Protein AF-A0A8C7YTB5-F1 (afdb_monomer)

Mean predicted aligned error: 18.7 Å

Organism: NCBI:txid183150

InterPro domains:
  IPR036249 Thioredoxin-like superfamily [SSF52833] (27-125)
  IPR036249 Thioredoxin-like superfamily [SSF52833] (396-508)
  IPR040090 Thioredoxin domain-containing protein 16 [PTHR22699] (11-582)
  IPR057639 TXNDC16, N-terminal [PF24508] (25-128)
  IPR057642 TXNDC16, second thioredoxin-like domain [PF24509] (129-254)
  IPR057645 TXNDC16, third thioredoxin-like domain [PF24510] (255-347)

Sequence (594 aa):
MWIWTAVFLLGLSAGERTDKEKTSKRMEITAGDFNEKLQSGKILFIYFEHQVSPPVSLFLVEMEKSAEVLQDYGVLVRKVNCRTELVPTYCTDERLQRTAFLFRGGKEFLSFDLDTVFDVNSMVAEVLFAILREEVKYVHTDADLLAMERTARGKKDMVLCYVQSLGTQEHRSIMETAYVYGSKHQFILITGGPVLKQLGANESSLSSRVWFLHCRIPGGFSTPTASERCPVTRMRRALSTLNLHSFLQLMEAPLVLEVDVDPSSVPPPQFPYQLTPQVFLFSRPATEHLDRDAAGALAWRLRGVALLLLVHRQSPAVKTPEEFNVAYRRPEKSSEVKYLTLHSLDEVSEIFLDQDKEEEEEEEEEEEEDESQFGKLNDEVAASVFENTGNLMDLDSITQLTSENFHSEVAQSSLTVVLFYLKWDAVSMAFLSSFIEVAEKLEESKVDDVLMSVVDCGEWTDLCAAQPSALVPFQPITEFPRVVLLRPQESPQYYESMLGSEALHRFIILSRTAAPVRLSTQEEVTSFLQEVPHGSQAGDRPDRVLGLFRSPTDASAFVEAAMSLRGEVLSGLLMDGPAEKWYRPKFYIFNAAL

Nearest PDB structures (foldseek):
  2b5e-assembly1_A  TM=2.448E-01  e=1.136E-18  Saccharomyces cerevisiae
  3idv-assembly1_A  TM=4.820E-01  e=2.543E-09  Homo sapiens
  5kn0-assembly1_A  TM=3.169E-01  e=3.431E-11  Bos taurus
  2j23-assembly2_B  TM=7.453E-01  e=9.428E-03  Malassezia sympodialis
  5zf2-assembly1_A  TM=6.812E-01  e=5.516E-02  Edwardsiella piscicida EIB202

Radius of gyration: 33.51 Å; Cα contacts (8 Å, |Δi|>4): 898; chains: 1; bounding box: 84×80×98 Å

Foldseek 3Di:
DPVVVVVVVVVVVVVVVVVVVVLLVVQEDALVRVQVVLQVQFKEWEAEAEDDDVQNVQQVVQLSVLQVVVVVVRYHHHYYDLVVHPDPPQSPDPVNNQKIFIHGNNDTQDIDGCLQVRHNQSVQLVNLCSVCVVLEAEDADPVVVLVVLVVCAQPAKAKEKEALDHSDQLSNLLSVLSSVCSVRHRYYYYNDHPNCVVVVHDPQDDHIWMKIFQRNDDPPQPDPDDDSGGQIDTQQDDRGNVSSVLLVVLVVDDLEAEDAAAPLPDDQDDPPCLQAKEKEFEDDPVCNVVSVSVSSVLSSLCRSHHHYYYYYCVRPNYPDDPQFGMWMAGSDPVRDIGTDRDPDSVVVSCVGPVCSVVNVVVVVVVVVVVVVPDPDDPDPLVVLLVVQVPDSDPCVLAAEDAPVCQQVVQAVAQKEKEWEAAPSDSNQSSLVNLLSVLSVLCVVLVVVRYHHYYYHCVVRVCLQCPDDDLSNLDHRDDDPGWIWMGGRPDHIDTDDDDSGNLLVNLLVQQLVDDQAAEDEAPVSVVCQQPPDGRSHDPPDDAAEAEAQEADPVVCPVVSVVSVNCRSRYHYYYYYHPRSVVVPPDPDDDDDDDD

Secondary structure (DSSP, 8-state):
--HHHHHHHHHHHHHHHHHHHHHHHHHB--HHHHHHHHHT--EEEEEEES---HHHHHHHHHHHHHHHHHHHTTEEEEEEETTT---TTTTT-GGGGGEEEEEETTEEEEEEETTTS-SHHHHHHHHHHHHTTTTEEE---HHHHHHHHHHHTTT--EEEEE-SSTTSHHHHHHHHHHHHHTTTSEEEEE-SSHHHHHTT--GGG--SEEEEE--S--S-S--SS--SSPPEEE--S---HHHHHHHHHHHTS-S-EEESS-GGGSPPPPTT-TTS-EEEEEE-TTTHHHHHHHHHHHHHHTTTT-EEEEEETTSTT----TT--EEEE-SSTT-PPEEE--S-SHHHHHHHHGGGGHHHHHHHHHHHHHTTSS---S-HHHHHHHHHTTS----TTSEEP-TTTHHHHHHH-SEEEEEEE-TT-HHHHHHHHHHHHHHHHHHHTT-TTEEEEEEETTT-HHHHTPPP-SS--S----SSSEEEEE-TTS--EE--S-SSHHHHHHHHHHHTS-SSEEE-SHHHHHHHHH---TT--TT----EEEEEESSTTTTHHHHHHHHHTTTTSEEEEEEHHHHHHHTS----------

pLDDT: mean 78.91, std 17.75, range [26.52, 97.31]

Solvent-accessible surface area (backbone atoms only — not comparable to full-atom values): 33344 Å² total; per-residue (Å²): 133,74,70,63,60,56,54,54,59,52,49,57,59,47,51,59,49,55,50,51,58,51,52,55,62,66,28,53,46,50,52,67,53,47,56,53,48,32,69,67,49,48,35,32,39,40,35,50,45,74,73,85,46,75,68,53,52,51,34,53,52,26,50,55,61,32,30,64,62,37,40,79,76,57,30,47,48,36,32,32,51,36,81,86,31,81,43,85,73,60,55,75,42,77,85,44,63,55,38,35,37,34,30,46,65,58,35,85,68,50,76,40,47,42,89,63,42,50,39,44,36,12,38,51,15,51,55,42,46,65,72,35,53,86,34,42,41,80,54,68,44,47,70,58,52,50,53,49,47,62,71,26,46,64,71,34,31,33,38,44,35,41,28,74,51,88,32,35,68,51,34,21,23,49,34,61,47,41,72,76,42,23,90,71,30,43,33,33,41,30,65,56,62,64,42,42,54,74,72,77,46,65,87,91,78,59,73,54,44,43,34,41,31,54,21,37,63,70,94,76,68,90,68,84,70,92,67,88,65,54,57,73,38,66,60,83,71,74,68,38,48,70,48,50,53,50,40,55,55,43,71,68,49,73,65,64,42,81,41,56,50,29,73,82,74,53,76,78,55,57,89,89,41,52,80,43,28,42,37,38,38,56,33,46,88,94,43,41,71,61,42,50,53,52,47,52,56,49,22,63,73,34,45,67,60,43,47,35,31,43,28,42,55,86,29,90,58,33,79,76,61,86,76,44,47,35,34,36,30,57,64,54,99,78,65,59,66,47,77,38,68,71,95,52,76,63,62,60,45,54,79,72,62,60,56,70,62,59,54,60,57,49,51,63,57,52,55,63,59,60,61,75,73,64,76,76,66,92,42,72,56,62,42,44,32,60,66,51,72,78,50,86,76,79,54,86,65,43,48,82,44,43,80,84,50,40,54,64,52,42,65,74,33,70,30,27,39,34,37,37,28,34,93,86,37,62,66,20,54,32,38,46,56,32,51,45,56,33,32,47,52,35,57,77,59,66,47,84,62,55,44,44,31,37,30,51,39,74,81,33,42,68,60,34,61,31,71,66,42,100,77,38,73,48,72,56,64,86,64,72,53,36,44,39,39,38,35,67,98,52,77,60,41,75,68,84,73,68,89,41,35,69,59,49,44,50,26,53,58,44,45,73,49,61,46,43,34,83,40,81,48,73,66,51,49,54,44,68,75,66,63,72,68,86,80,61,62,97,84,68,75,74,54,73,47,76,46,72,30,77,45,74,80,76,36,48,68,54,43,53,50,23,50,74,38,50,26,70,43,51,28,35,35,29,51,39,74,56,29,60,61,66,70,52,87,74,91,71,94,75,92,76,84,134

Structure (mmCIF, N/CA/C/O backbone):
data_AF-A0A8C7YTB5-F1
#
_entry.id   AF-A0A8C7YTB5-F1
#
loop_
_atom_site.group_PDB
_atom_site.id
_atom_site.type_symbol
_atom_site.label_atom_id
_atom_site.label_alt_id
_atom_site.label_comp_id
_atom_site.label_asym_id
_atom_site.label_entity_id
_atom_site.label_seq_id
_atom_site.pdbx_PDB_ins_code
_atom_site.Cartn_x
_atom_site.Cartn_y
_atom_site.Cartn_z
_atom_site.occupancy
_atom_site.B_iso_or_equiv
_atom_site.auth_seq_id
_atom_site.auth_comp_id
_atom_site.auth_asym_id
_atom_site.auth_atom_id
_atom_site.pdbx_PDB_model_num
ATOM 1 N N . MET A 1 1 ? -51.427 -1.539 -20.862 1.00 42.28 1 MET A N 1
ATOM 2 C CA . MET A 1 1 ? -49.972 -1.409 -21.100 1.00 42.28 1 MET A CA 1
ATOM 3 C C . MET A 1 1 ? -49.149 -1.083 -19.845 1.00 42.28 1 MET A C 1
ATOM 5 O O . MET A 1 1 ? -47.940 -1.054 -19.956 1.00 42.28 1 MET A O 1
ATOM 9 N N . TRP A 1 2 ? -49.758 -0.900 -18.662 1.00 38.56 2 TRP A N 1
ATOM 10 C CA . TRP A 1 2 ? -49.043 -0.556 -17.414 1.00 38.56 2 TRP A CA 1
ATOM 11 C C . TRP A 1 2 ? -48.895 -1.717 -16.409 1.00 38.56 2 TRP A C 1
ATOM 13 O O . TRP A 1 2 ? -48.194 -1.593 -15.417 1.00 38.56 2 TRP A O 1
ATOM 23 N N . ILE A 1 3 ? -49.532 -2.864 -16.667 1.00 39.78 3 ILE A N 1
ATOM 24 C CA . ILE A 1 3 ? -49.467 -4.045 -15.782 1.00 39.78 3 ILE A CA 1
ATOM 25 C C . ILE A 1 3 ? -48.269 -4.949 -16.135 1.00 39.78 3 ILE A C 1
ATOM 27 O O . ILE A 1 3 ? -47.774 -5.687 -15.294 1.00 39.78 3 ILE A O 1
ATOM 31 N N . TRP A 1 4 ? -47.752 -4.857 -17.363 1.00 34.69 4 TRP A N 1
ATOM 32 C CA . TRP A 1 4 ? -46.659 -5.711 -17.842 1.00 34.69 4 TRP A CA 1
ATOM 33 C C . TRP A 1 4 ? -45.265 -5.202 -17.448 1.00 34.69 4 TRP A C 1
ATOM 35 O O . TRP A 1 4 ? -44.347 -6.000 -17.296 1.00 34.69 4 TRP A O 1
ATOM 45 N N . THR A 1 5 ? -45.112 -3.900 -17.201 1.00 43.47 5 THR A N 1
ATOM 46 C CA . THR A 1 5 ? -43.859 -3.296 -16.722 1.00 43.47 5 THR A CA 1
ATOM 47 C C . THR A 1 5 ? -43.591 -3.592 -15.243 1.00 43.47 5 THR A C 1
ATOM 49 O O . THR A 1 5 ? -42.445 -3.816 -14.868 1.00 43.47 5 THR A O 1
ATOM 52 N N . ALA A 1 6 ? -44.634 -3.703 -14.412 1.00 42.09 6 ALA A N 1
ATOM 53 C CA . ALA A 1 6 ? -44.488 -4.074 -13.001 1.00 42.09 6 ALA A CA 1
ATOM 54 C C . ALA A 1 6 ? -44.039 -5.538 -12.808 1.00 42.09 6 ALA A C 1
ATOM 56 O O . ALA A 1 6 ? -43.254 -5.832 -11.912 1.00 42.09 6 ALA A O 1
ATOM 57 N N . VAL A 1 7 ? -44.482 -6.454 -13.678 1.00 45.31 7 VAL A N 1
ATOM 58 C CA . VAL A 1 7 ? -44.095 -7.877 -13.619 1.00 45.31 7 VAL A CA 1
ATOM 59 C C . VAL A 1 7 ? -42.639 -8.088 -14.052 1.00 45.31 7 VAL A C 1
ATOM 61 O O . VAL A 1 7 ? -41.959 -8.948 -13.501 1.00 45.31 7 VAL A O 1
ATOM 64 N N . PHE A 1 8 ? -42.126 -7.271 -14.977 1.00 38.97 8 PHE A N 1
ATOM 65 C CA . PHE A 1 8 ? -40.731 -7.361 -15.426 1.00 38.97 8 PHE A CA 1
ATOM 66 C C . PHE A 1 8 ? -39.735 -6.808 -14.388 1.00 38.97 8 PHE A C 1
ATOM 68 O O . PHE A 1 8 ? -38.672 -7.390 -14.191 1.00 38.97 8 PHE A O 1
ATOM 75 N N . LEU A 1 9 ? -40.109 -5.755 -13.649 1.00 37.00 9 LEU A N 1
ATOM 76 C CA . LEU A 1 9 ? -39.300 -5.212 -12.543 1.00 37.00 9 LEU A CA 1
ATOM 77 C C . LEU A 1 9 ? -39.319 -6.114 -11.289 1.00 37.00 9 LEU A C 1
ATOM 79 O O . LEU A 1 9 ? -38.323 -6.213 -10.572 1.00 37.00 9 LEU A O 1
ATOM 83 N N . LEU A 1 10 ? -40.414 -6.848 -11.054 1.00 36.97 10 LEU A N 1
ATOM 84 C CA . LEU A 1 10 ? -40.474 -7.890 -10.017 1.00 36.97 10 LEU A CA 1
ATOM 85 C C . LEU A 1 10 ? -39.700 -9.165 -10.408 1.00 36.97 10 LEU A C 1
ATOM 87 O O . LEU A 1 10 ? -39.213 -9.873 -9.532 1.00 36.97 10 LEU A O 1
ATOM 91 N N . GLY A 1 11 ? -39.551 -9.451 -11.705 1.00 33.88 11 GLY A N 1
ATOM 92 C CA . GLY A 1 11 ? -38.790 -10.603 -12.205 1.00 33.88 11 GLY A CA 1
ATOM 93 C C . GLY A 1 11 ? -37.269 -10.445 -12.097 1.00 33.88 11 GLY A C 1
ATOM 94 O O . GLY A 1 11 ? -36.583 -11.414 -11.782 1.00 33.88 11 GLY A O 1
ATOM 95 N N . LEU A 1 12 ? -36.745 -9.229 -12.294 1.00 37.03 12 LEU A N 1
ATOM 96 C CA . LEU A 1 12 ? -35.309 -8.933 -12.156 1.00 37.03 12 LEU A CA 1
ATOM 97 C C . LEU A 1 12 ? -34.859 -8.913 -10.684 1.00 37.03 12 LEU A C 1
ATOM 99 O O . LEU A 1 12 ? -33.831 -9.495 -10.354 1.00 37.03 12 LEU A O 1
ATOM 103 N N . SER A 1 13 ? -35.683 -8.365 -9.784 1.00 38.72 13 SER A N 1
ATOM 104 C CA . SER A 1 13 ? -35.418 -8.390 -8.335 1.00 38.72 13 SER A CA 1
ATOM 105 C C . SER A 1 13 ? -35.595 -9.777 -7.702 1.00 38.72 13 SER A C 1
ATOM 107 O O . SER A 1 13 ? -34.965 -10.075 -6.689 1.00 38.72 13 SER A O 1
ATOM 109 N N . ALA A 1 14 ? -36.422 -10.653 -8.287 1.00 33.50 14 ALA A N 1
ATOM 110 C CA . ALA A 1 14 ? -36.540 -12.042 -7.846 1.00 33.50 14 ALA A CA 1
ATOM 111 C C . ALA A 1 14 ? -35.323 -12.894 -8.251 1.00 33.50 14 ALA A C 1
ATOM 113 O O . ALA A 1 14 ? -34.910 -13.736 -7.458 1.00 33.50 14 ALA A O 1
ATOM 114 N N . GLY A 1 15 ? -34.729 -12.648 -9.429 1.00 32.69 15 GLY A N 1
ATOM 115 C CA . GLY A 1 15 ? -33.541 -13.360 -9.923 1.00 32.69 15 GLY A CA 1
ATOM 116 C C . GLY A 1 15 ? -32.299 -13.149 -9.049 1.00 32.69 15 GLY A C 1
ATOM 117 O O . GLY A 1 15 ? -31.707 -14.125 -8.590 1.00 32.69 15 GLY A O 1
ATOM 118 N N . GLU A 1 16 ? -31.975 -11.894 -8.716 1.00 37.03 16 GLU A N 1
ATOM 119 C CA . GLU A 1 16 ? -30.880 -11.563 -7.783 1.00 37.03 16 GLU A CA 1
ATOM 120 C C . GLU A 1 16 ? -31.109 -12.125 -6.376 1.00 37.03 16 GLU A C 1
ATOM 122 O O . GLU A 1 16 ? -30.170 -12.553 -5.706 1.00 37.03 16 GLU A O 1
ATOM 127 N N . ARG A 1 17 ? -32.365 -12.147 -5.911 1.00 37.31 17 ARG A N 1
ATOM 128 C CA . ARG A 1 17 ? -32.711 -12.673 -4.584 1.00 37.31 17 ARG A CA 1
ATOM 129 C C . ARG A 1 17 ? -32.554 -14.190 -4.523 1.00 37.31 17 ARG A C 1
ATOM 131 O O . ARG A 1 17 ? -32.073 -14.696 -3.516 1.00 37.31 17 ARG A O 1
ATOM 138 N N . THR A 1 18 ? -32.908 -14.903 -5.596 1.00 39.19 18 THR A N 1
ATOM 139 C CA . THR A 1 18 ? -32.745 -16.362 -5.674 1.00 39.19 18 THR A CA 1
ATOM 140 C C . THR A 1 18 ? -31.293 -16.811 -5.799 1.00 39.19 18 THR A C 1
ATOM 142 O O . THR A 1 18 ? -30.970 -17.871 -5.268 1.00 39.19 18 THR A O 1
ATOM 145 N N . ASP A 1 19 ? -30.419 -16.034 -6.447 1.00 47.72 19 ASP A N 1
ATOM 146 C CA . ASP A 1 19 ? -28.987 -16.357 -6.488 1.00 47.72 19 ASP A CA 1
ATOM 147 C C . ASP A 1 19 ? -28.305 -16.054 -5.148 1.00 47.72 19 ASP A C 1
ATOM 149 O O . ASP A 1 19 ? -27.650 -16.952 -4.622 1.00 47.72 19 ASP A O 1
ATOM 153 N N . LYS A 1 20 ? -28.584 -14.900 -4.513 1.00 47.62 20 LYS A N 1
ATOM 154 C CA . LYS A 1 20 ? -28.110 -14.576 -3.147 1.00 47.62 20 LYS A CA 1
ATOM 155 C C . LYS A 1 20 ? -28.538 -15.612 -2.101 1.00 47.62 20 LYS A C 1
ATOM 157 O O . LYS A 1 20 ? -27.759 -16.017 -1.245 1.00 47.62 20 LYS A O 1
ATOM 162 N N . GLU A 1 21 ? -29.777 -16.098 -2.170 1.00 46.34 21 GLU A N 1
ATOM 163 C CA . GLU A 1 21 ? -30.280 -17.121 -1.241 1.00 46.34 21 GLU A CA 1
ATOM 164 C C . GLU A 1 21 ? -29.613 -18.495 -1.472 1.00 46.34 21 GLU A C 1
ATOM 166 O O . GLU A 1 21 ? -29.504 -19.317 -0.559 1.00 46.34 21 GLU A O 1
ATOM 171 N N . LYS A 1 22 ? -29.112 -18.748 -2.686 1.00 50.03 22 LYS A N 1
ATOM 172 C CA . LYS A 1 22 ? -28.451 -19.996 -3.081 1.00 50.03 22 LYS A CA 1
ATOM 173 C C . LYS A 1 22 ? -26.948 -19.982 -2.784 1.00 50.03 22 LYS A C 1
ATOM 175 O O . LYS A 1 22 ? -26.418 -21.027 -2.400 1.00 50.03 22 LYS A O 1
ATOM 180 N N . THR A 1 23 ? -26.273 -18.837 -2.907 1.00 53.50 23 THR A N 1
ATOM 181 C CA . THR A 1 23 ? -24.880 -18.630 -2.470 1.00 53.50 23 THR A CA 1
ATOM 182 C C . THR A 1 23 ? -24.765 -18.573 -0.949 1.00 53.50 23 THR A C 1
ATOM 184 O O . THR A 1 23 ? -23.944 -19.305 -0.391 1.00 53.50 23 THR A O 1
ATOM 187 N N . SER A 1 24 ? -25.674 -17.879 -0.257 1.00 57.84 24 SER A N 1
ATOM 188 C CA . SER A 1 24 ? -25.711 -17.846 1.212 1.00 57.84 24 SER A CA 1
ATOM 189 C C . SER A 1 24 ? -25.873 -19.254 1.809 1.00 57.84 24 SER A C 1
ATOM 191 O O . SER A 1 24 ? -25.128 -19.667 2.702 1.00 57.84 24 SER A O 1
ATOM 193 N N . LYS A 1 25 ? -26.745 -20.077 1.208 1.00 59.75 25 LYS A N 1
ATOM 194 C CA . LYS A 1 25 ? -26.944 -21.489 1.583 1.00 59.75 25 LYS A CA 1
ATOM 195 C C . LYS A 1 25 ? -25.756 -22.401 1.240 1.00 59.75 25 LYS A C 1
ATOM 197 O O . LYS A 1 25 ? -25.651 -23.503 1.771 1.00 59.75 25 LYS A O 1
ATOM 202 N N . ARG A 1 26 ? -24.858 -21.970 0.348 1.00 66.50 26 ARG A N 1
ATOM 203 C CA . ARG A 1 26 ? -23.609 -22.675 -0.002 1.00 66.50 26 ARG A CA 1
ATOM 204 C C . ARG A 1 26 ? -22.471 -22.350 0.975 1.00 66.50 26 ARG A C 1
ATOM 206 O O . ARG A 1 26 ? -21.526 -23.145 1.090 1.00 66.50 26 ARG A O 1
ATOM 213 N N . MET A 1 27 ? -22.559 -21.200 1.647 1.00 82.31 27 MET A N 1
ATOM 214 C CA . MET A 1 27 ? -21.593 -20.732 2.640 1.00 82.31 27 MET A CA 1
ATOM 215 C C . MET A 1 27 ? -21.836 -21.349 4.023 1.00 82.31 27 MET A C 1
ATOM 217 O O . MET A 1 27 ? -20.876 -21.604 4.745 1.00 82.31 27 MET A O 1
ATOM 221 N N . GLU A 1 28 ? -23.082 -21.649 4.378 1.00 87.31 28 GLU A N 1
ATOM 222 C CA . GLU A 1 28 ? -23.420 -22.283 5.657 1.00 87.31 28 GLU A CA 1
ATOM 223 C C . GLU A 1 28 ? -22.996 -23.764 5.703 1.00 87.31 28 GLU A C 1
ATOM 225 O O . GLU A 1 28 ? -23.160 -24.509 4.732 1.00 87.31 28 GLU A O 1
ATOM 230 N N . ILE A 1 29 ? -22.404 -24.194 6.820 1.00 87.44 29 ILE A N 1
ATOM 231 C CA . ILE A 1 29 ? -21.997 -25.587 7.061 1.00 87.44 29 ILE A CA 1
ATOM 232 C C . ILE A 1 29 ? -22.467 -26.053 8.436 1.00 87.44 29 ILE A C 1
ATOM 234 O O . ILE A 1 29 ? -22.494 -25.274 9.388 1.00 87.44 29 ILE A O 1
ATOM 238 N N . THR A 1 30 ? -22.799 -27.339 8.541 1.00 86.06 30 THR A N 1
ATOM 239 C CA . THR A 1 30 ? -23.142 -27.963 9.827 1.00 86.06 30 THR A CA 1
ATOM 240 C C . THR A 1 30 ? -21.887 -28.257 10.656 1.00 86.06 30 THR A C 1
ATOM 242 O O . THR A 1 30 ? -20.771 -28.284 10.127 1.00 86.06 30 THR A O 1
ATOM 245 N N . ALA A 1 31 ? -22.038 -28.555 11.949 1.00 81.69 31 ALA A N 1
ATOM 246 C CA . ALA A 1 31 ? -20.926 -29.006 12.790 1.00 81.69 31 ALA A CA 1
ATOM 247 C C . ALA A 1 31 ? -20.313 -30.332 12.289 1.00 81.69 31 ALA A C 1
ATOM 249 O O . ALA A 1 31 ? -19.110 -30.567 12.434 1.00 81.69 31 ALA A O 1
ATOM 250 N N . GLY A 1 32 ? -21.125 -31.198 11.670 1.00 77.94 32 GLY A N 1
ATOM 251 C CA . GLY A 1 32 ? -20.655 -32.420 11.010 1.00 77.94 32 GLY A CA 1
ATOM 252 C C . GLY A 1 32 ? -19.773 -32.111 9.799 1.00 77.94 32 GLY A C 1
ATOM 253 O O . GLY A 1 32 ? -18.640 -32.589 9.723 1.00 77.94 32 GLY A O 1
ATOM 254 N N . ASP A 1 33 ? -20.255 -31.235 8.913 1.00 81.56 33 ASP A N 1
ATOM 255 C CA . ASP A 1 33 ? -19.521 -30.794 7.721 1.00 81.56 33 ASP A CA 1
ATOM 256 C C . ASP A 1 33 ? -18.246 -30.025 8.077 1.00 81.56 33 ASP A C 1
ATOM 258 O O . ASP A 1 33 ? -17.246 -30.124 7.368 1.00 81.56 33 ASP A O 1
ATOM 262 N N . PHE A 1 34 ? -18.265 -29.250 9.166 1.00 82.88 34 PHE A N 1
ATOM 263 C CA . PHE A 1 34 ? -17.088 -28.564 9.692 1.00 82.88 34 PHE A CA 1
ATOM 264 C C . PHE A 1 34 ? -15.978 -29.564 10.016 1.00 82.88 34 PHE A C 1
ATOM 266 O O . PHE A 1 34 ? -14.868 -29.416 9.509 1.00 82.88 34 PHE A O 1
ATOM 273 N N . ASN A 1 35 ? -16.286 -30.619 10.777 1.00 80.81 35 ASN A N 1
ATOM 274 C CA . ASN A 1 35 ? -15.309 -31.649 11.135 1.00 80.81 35 ASN A CA 1
ATOM 275 C C . ASN A 1 35 ? -14.796 -32.418 9.908 1.00 80.81 35 ASN A C 1
ATOM 277 O O . ASN A 1 35 ? -13.595 -32.671 9.800 1.00 80.81 35 ASN A O 1
ATOM 281 N N . GLU A 1 36 ? -15.679 -32.756 8.963 1.00 81.38 36 GLU A N 1
ATOM 282 C CA . GLU A 1 36 ? -15.293 -33.414 7.710 1.00 81.38 36 GLU A CA 1
ATOM 283 C C . GLU A 1 36 ? -14.368 -32.520 6.867 1.00 81.38 36 GLU A C 1
ATOM 285 O O . GLU A 1 36 ? -13.302 -32.949 6.414 1.00 81.38 36 GLU A O 1
ATOM 290 N N . LYS A 1 37 ? -14.729 -31.243 6.694 1.00 79.06 37 LYS A N 1
ATOM 291 C CA . LYS A 1 37 ? -13.934 -30.281 5.922 1.00 79.06 37 LYS A CA 1
ATOM 292 C C . LYS A 1 37 ? -12.606 -29.965 6.589 1.00 79.06 37 LYS A C 1
ATOM 294 O O . LYS A 1 37 ? -11.615 -29.847 5.868 1.00 79.06 37 LYS A O 1
ATOM 299 N N . LEU A 1 38 ? -12.549 -29.905 7.920 1.00 80.56 38 LEU A N 1
ATOM 300 C CA . LEU A 1 38 ? -11.294 -29.775 8.663 1.00 80.56 38 LEU A CA 1
ATOM 301 C C . LEU A 1 38 ? -10.314 -30.890 8.260 1.00 80.56 38 LEU A C 1
ATOM 303 O O . LEU A 1 38 ? -9.141 -30.634 7.995 1.00 80.56 38 LEU A O 1
ATOM 307 N N . GLN A 1 39 ? -10.812 -32.126 8.149 1.00 77.69 39 GLN A N 1
ATOM 308 C CA . GLN A 1 39 ? -10.013 -33.301 7.788 1.00 77.69 39 GLN A CA 1
ATOM 309 C C . GLN A 1 39 ? -9.673 -33.385 6.293 1.00 77.69 39 GLN A C 1
ATOM 311 O O . GLN A 1 39 ? -8.764 -34.124 5.918 1.00 77.69 39 GLN A O 1
ATOM 316 N N . SER A 1 40 ? -10.338 -32.603 5.436 1.00 79.25 40 SER A N 1
ATOM 317 C CA . SER A 1 40 ? -10.077 -32.587 3.988 1.00 79.25 40 SER A CA 1
ATOM 318 C C . SER A 1 40 ? -8.718 -31.985 3.602 1.00 79.25 40 SER A C 1
ATOM 320 O O . SER A 1 40 ? -8.304 -32.087 2.449 1.00 79.25 40 SER A O 1
ATOM 322 N N . GLY A 1 41 ? -8.031 -31.326 4.543 1.00 73.94 41 GLY A N 1
ATOM 323 C CA . GLY A 1 41 ? -6.742 -30.669 4.313 1.00 73.94 41 GLY A CA 1
ATOM 324 C C . GLY A 1 41 ? -6.826 -29.344 3.548 1.00 73.94 41 GLY A C 1
ATOM 325 O O . GLY A 1 41 ? -5.807 -28.670 3.401 1.00 73.94 41 GLY A O 1
ATOM 326 N N . LYS A 1 42 ? -8.023 -28.949 3.095 1.00 82.75 42 LYS A N 1
ATOM 327 C CA . LYS A 1 42 ? -8.270 -27.660 2.439 1.00 82.75 42 LYS A CA 1
ATOM 328 C C . LYS A 1 42 ? -8.126 -26.499 3.419 1.00 82.75 42 LYS A C 1
ATOM 330 O O . LYS A 1 42 ? -8.295 -26.670 4.627 1.00 82.75 42 LYS A O 1
ATOM 335 N N . ILE A 1 43 ? -7.834 -25.323 2.873 1.00 89.94 43 ILE A N 1
ATOM 336 C CA . ILE A 1 43 ? -7.812 -24.083 3.643 1.00 89.94 43 ILE A CA 1
ATOM 337 C C . ILE A 1 43 ? -9.253 -23.595 3.780 1.00 89.94 43 ILE A C 1
ATOM 339 O O . ILE A 1 43 ? -9.994 -23.561 2.795 1.00 89.94 43 ILE A O 1
ATOM 343 N N . LEU A 1 44 ? -9.668 -23.274 5.001 1.00 92.25 44 LEU A N 1
ATOM 344 C CA . LEU A 1 44 ? -11.027 -22.830 5.299 1.00 92.25 44 LEU A CA 1
ATOM 345 C C . LEU A 1 44 ? -10.972 -21.480 5.996 1.00 92.25 44 LEU A C 1
ATOM 347 O O . LEU A 1 44 ? -10.300 -21.365 7.015 1.00 92.25 44 LEU A O 1
ATOM 351 N N . PHE A 1 45 ? -11.707 -20.503 5.482 1.00 94.12 45 PHE A N 1
ATOM 352 C CA . PHE A 1 45 ? -11.941 -19.229 6.155 1.00 94.12 45 PHE A CA 1
ATOM 353 C C . PHE A 1 45 ? -13.362 -19.253 6.719 1.00 94.12 45 PHE A C 1
ATOM 355 O O . PHE A 1 45 ? -14.323 -19.364 5.956 1.00 94.12 45 PHE A O 1
ATOM 362 N N . ILE A 1 46 ? -13.499 -19.282 8.044 1.00 93.81 46 ILE A N 1
ATOM 363 C CA . ILE A 1 46 ? -14.754 -19.595 8.732 1.00 93.81 46 ILE A CA 1
ATOM 364 C C . ILE A 1 46 ? -15.120 -18.514 9.737 1.00 93.81 46 ILE A C 1
ATOM 366 O O . ILE A 1 46 ? -14.310 -18.147 10.584 1.00 93.81 46 ILE A O 1
ATOM 370 N N . TYR A 1 47 ? -16.379 -18.088 9.692 1.00 94.19 47 TYR A N 1
ATOM 371 C CA . TYR A 1 47 ? -16.995 -17.264 10.724 1.00 94.19 47 TYR A CA 1
ATOM 372 C C . TYR A 1 47 ? -18.041 -18.064 11.512 1.00 94.19 47 TYR A C 1
ATOM 374 O O . TYR A 1 47 ? -18.834 -18.814 10.933 1.00 94.19 47 TYR A O 1
ATOM 382 N N . PHE A 1 48 ? -18.039 -17.912 12.835 1.00 91.81 48 PHE A N 1
ATOM 383 C CA . PHE A 1 48 ? -18.969 -18.578 13.745 1.00 91.81 48 PHE A CA 1
ATOM 384 C C . PHE A 1 48 ? -20.021 -17.565 14.214 1.00 91.81 48 PHE A C 1
ATOM 386 O O . PHE A 1 48 ? -19.757 -16.697 15.037 1.00 91.81 48 PHE A O 1
ATOM 393 N N . GLU A 1 49 ? -21.214 -17.650 13.633 1.00 88.88 49 GLU A N 1
ATOM 394 C CA . GLU A 1 49 ? -22.293 -16.674 13.771 1.00 88.88 49 GLU A CA 1
ATOM 395 C C . GLU A 1 49 ? -23.149 -16.963 15.018 1.00 88.88 49 GLU A C 1
ATOM 397 O O . GLU A 1 49 ? -23.929 -17.917 15.036 1.00 88.88 49 GLU A O 1
ATOM 402 N N . HIS A 1 50 ? -23.057 -16.124 16.058 1.00 83.88 50 HIS A N 1
ATOM 403 C CA . HIS A 1 50 ? -23.924 -16.203 17.253 1.00 83.88 50 HIS A CA 1
ATOM 404 C C . HIS A 1 50 ? -25.161 -15.318 17.158 1.00 83.88 50 HIS A C 1
ATOM 406 O O . HIS A 1 50 ? -26.300 -15.770 17.316 1.00 83.88 50 HIS A O 1
ATOM 412 N N . GLN A 1 51 ? -24.941 -14.019 16.972 1.00 78.75 51 GLN A N 1
ATOM 413 C CA . GLN A 1 51 ? -25.983 -13.013 16.842 1.00 78.75 51 GLN A CA 1
ATOM 414 C C . GLN A 1 51 ? -25.602 -12.059 15.719 1.00 78.75 51 GLN A C 1
ATOM 416 O O . GLN A 1 51 ? -24.480 -11.567 15.668 1.00 78.75 51 GLN A O 1
ATOM 421 N N . VAL A 1 52 ? -26.556 -11.787 14.835 1.00 77.81 52 VAL A N 1
ATOM 422 C CA . VAL A 1 52 ? -26.346 -10.857 13.729 1.00 77.81 52 VAL A CA 1
ATOM 423 C C . VAL A 1 52 ? -26.606 -9.445 14.236 1.00 77.81 52 VAL A C 1
ATOM 425 O O . VAL A 1 52 ? -27.753 -9.007 14.328 1.00 77.81 52 VAL A O 1
ATOM 428 N N . SER A 1 53 ? -25.536 -8.752 14.611 1.00 82.44 53 SER A N 1
ATOM 429 C CA . SER A 1 53 ? -25.546 -7.300 14.780 1.00 82.44 53 SER A CA 1
ATOM 430 C C . SER A 1 53 ? -25.443 -6.613 13.407 1.00 82.44 53 SER A C 1
ATOM 432 O O . SER A 1 53 ? -25.046 -7.260 12.432 1.00 82.44 53 SER A O 1
ATOM 434 N N . PRO A 1 54 ? -25.782 -5.315 13.285 1.00 82.31 54 PRO A N 1
ATOM 435 C CA . PRO A 1 54 ? -25.641 -4.603 12.014 1.00 82.31 54 PRO A CA 1
ATOM 436 C C . PRO A 1 54 ? -24.221 -4.682 11.406 1.00 82.31 54 PRO A C 1
ATOM 438 O O . PRO A 1 54 ? -24.134 -5.018 10.225 1.00 82.31 54 PRO A O 1
ATOM 441 N N . PRO A 1 55 ? -23.119 -4.516 12.175 1.00 80.19 55 PRO A N 1
ATOM 442 C CA . PRO A 1 55 ? -21.759 -4.691 11.646 1.00 80.19 55 PRO A CA 1
ATOM 443 C C . PRO A 1 55 ? -21.475 -6.112 11.142 1.00 80.19 55 PRO A C 1
ATOM 445 O O . PRO A 1 55 ? -20.923 -6.291 10.061 1.00 80.19 55 PRO A O 1
ATOM 448 N N . VAL A 1 56 ? -21.921 -7.139 11.877 1.00 85.81 56 VAL A N 1
ATOM 449 C CA . VAL A 1 56 ? -21.763 -8.543 11.459 1.00 85.81 56 VAL A CA 1
ATOM 450 C C . VAL A 1 56 ? -22.551 -8.825 10.179 1.00 85.81 56 VAL A C 1
ATOM 452 O O . VAL A 1 56 ? -22.086 -9.568 9.322 1.00 85.81 56 VAL A O 1
ATOM 455 N N . SER A 1 57 ? -23.727 -8.214 10.006 1.00 86.25 57 SER A N 1
ATOM 456 C CA . SER A 1 57 ? -24.503 -8.358 8.772 1.00 86.25 57 SER A CA 1
ATOM 457 C C . SER A 1 57 ? -23.772 -7.797 7.552 1.00 86.25 57 SER A C 1
ATOM 459 O O . SER A 1 57 ? -23.888 -8.388 6.482 1.00 86.25 57 SER A O 1
ATOM 461 N N . LEU A 1 58 ? -23.061 -6.674 7.695 1.00 86.56 58 LEU A N 1
ATOM 462 C CA . LEU A 1 58 ? -22.260 -6.087 6.616 1.00 86.56 58 LEU A CA 1
ATOM 463 C C . LEU A 1 58 ? -21.048 -6.967 6.304 1.00 86.56 58 LEU A C 1
ATOM 465 O O . LEU A 1 58 ? -20.863 -7.363 5.156 1.00 86.56 58 LEU A O 1
ATOM 469 N N . PHE A 1 59 ? -20.314 -7.381 7.340 1.00 90.38 59 PHE A N 1
ATOM 470 C CA . PHE A 1 59 ? -19.204 -8.324 7.209 1.00 90.38 59 PHE A CA 1
ATOM 471 C C . PHE A 1 59 ? -19.619 -9.605 6.471 1.00 90.38 59 PHE A C 1
ATOM 473 O O . PHE A 1 59 ? -18.919 -10.052 5.570 1.00 90.38 59 PHE A O 1
ATOM 480 N N . LEU A 1 60 ? -20.776 -10.192 6.799 1.00 90.69 60 LEU A N 1
ATOM 481 C CA . LEU A 1 60 ? -21.257 -11.412 6.142 1.00 90.69 60 LEU A CA 1
ATOM 482 C C . LEU A 1 60 ? -21.508 -11.227 4.637 1.00 90.69 60 LEU A C 1
ATOM 484 O O . LEU A 1 60 ? -21.316 -12.179 3.882 1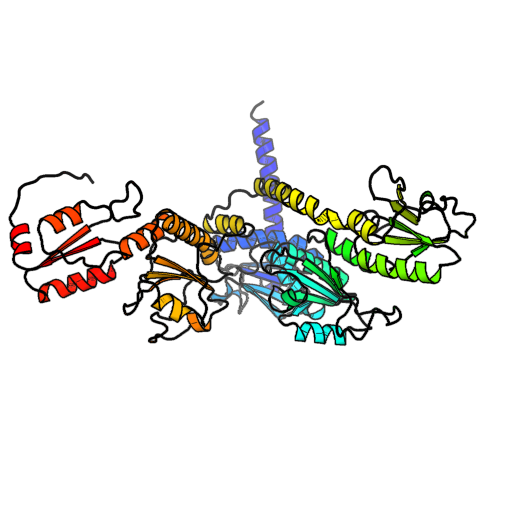.00 90.69 60 LEU A O 1
ATOM 488 N N . VAL A 1 61 ? -21.924 -10.033 4.201 1.00 90.69 61 VAL A N 1
ATOM 489 C CA . VAL A 1 61 ? -22.103 -9.711 2.775 1.00 90.69 61 VAL A CA 1
ATOM 490 C C . VAL A 1 61 ? -20.751 -9.638 2.070 1.00 90.69 61 VAL A C 1
ATOM 492 O O . VAL A 1 61 ? -20.585 -10.238 1.009 1.00 90.69 61 VAL A O 1
ATOM 495 N N . GLU A 1 62 ? -19.773 -8.957 2.664 1.00 92.44 62 GLU A N 1
ATOM 496 C CA . GLU A 1 62 ? -18.420 -8.866 2.104 1.00 92.44 62 GLU A CA 1
ATOM 497 C C . GLU A 1 62 ? -17.704 -10.227 2.116 1.00 92.44 62 GLU A C 1
ATOM 499 O O . GLU A 1 62 ? -17.037 -10.599 1.150 1.00 92.44 62 GLU A O 1
ATOM 504 N N . MET A 1 63 ? -17.945 -11.038 3.148 1.00 93.31 63 MET A N 1
ATOM 505 C CA . MET A 1 63 ? -17.460 -12.414 3.253 1.00 93.31 63 MET A CA 1
ATOM 506 C C . MET A 1 63 ? -18.047 -13.310 2.161 1.00 93.31 63 MET A C 1
ATOM 508 O O . MET A 1 63 ? -17.354 -14.164 1.610 1.00 93.31 63 MET A O 1
ATOM 512 N N . GLU A 1 64 ? -19.318 -13.120 1.816 1.00 91.81 64 GLU A N 1
ATOM 513 C CA . GLU A 1 64 ? -19.937 -13.847 0.711 1.00 91.81 64 GLU A CA 1
ATOM 514 C C . GLU A 1 64 ? -19.325 -13.446 -0.637 1.00 91.81 64 GLU A C 1
ATOM 516 O O . GLU A 1 64 ? -19.014 -14.322 -1.444 1.00 91.81 64 GLU A O 1
ATOM 521 N N . LYS A 1 65 ? -19.078 -12.150 -0.866 1.00 91.25 65 LYS A N 1
ATOM 522 C CA . LYS A 1 65 ? -18.407 -11.667 -2.086 1.00 91.25 65 LYS A CA 1
ATOM 523 C C . LYS A 1 65 ? -16.971 -12.185 -2.198 1.00 91.25 65 LYS A C 1
ATOM 525 O O . LYS A 1 65 ? -16.550 -12.611 -3.273 1.00 91.25 65 LYS A O 1
ATOM 530 N N . SER A 1 66 ? -16.219 -12.198 -1.096 1.00 93.25 66 SER A N 1
ATOM 531 C CA . SER A 1 66 ? -14.835 -12.686 -1.095 1.00 93.25 66 SER A CA 1
ATOM 532 C C . SER A 1 66 ? -14.740 -14.195 -1.330 1.00 93.25 66 SER A C 1
ATOM 534 O O . SER A 1 66 ? -13.701 -14.672 -1.786 1.00 93.25 66 SER A O 1
ATOM 536 N N . ALA A 1 67 ? -15.818 -14.953 -1.097 1.00 92.56 67 ALA A N 1
ATOM 537 C CA . ALA A 1 67 ? -15.852 -16.398 -1.298 1.00 92.56 67 ALA A CA 1
ATOM 538 C C . ALA A 1 67 ? -15.538 -16.829 -2.734 1.00 92.56 67 ALA A C 1
ATOM 540 O O . ALA A 1 67 ? -14.865 -17.845 -2.915 1.00 92.56 67 ALA A O 1
ATOM 541 N N . GLU A 1 68 ? -16.013 -16.086 -3.736 1.00 87.19 68 GLU A N 1
ATOM 542 C CA . GLU A 1 68 ? -15.747 -16.396 -5.145 1.00 87.19 68 GLU A CA 1
ATOM 543 C C . GLU A 1 68 ? -14.272 -16.176 -5.484 1.00 87.19 68 GLU A C 1
ATOM 545 O O . GLU A 1 68 ? -13.631 -17.062 -6.041 1.00 87.19 68 GLU A O 1
ATOM 550 N N . VAL A 1 69 ? -13.713 -15.049 -5.041 1.00 89.25 69 VAL A N 1
ATOM 551 C CA . VAL A 1 69 ? -12.303 -14.694 -5.252 1.00 89.25 69 VAL A CA 1
ATOM 552 C C . VAL A 1 69 ? -11.374 -15.679 -4.539 1.00 89.25 69 VAL A C 1
ATOM 554 O O . VAL A 1 69 ? -10.463 -16.246 -5.136 1.00 89.25 69 VAL A O 1
ATOM 557 N N . LEU A 1 70 ? -11.614 -15.933 -3.252 1.00 91.31 70 LEU A N 1
ATOM 558 C CA . LEU A 1 70 ? -10.786 -16.811 -2.421 1.00 91.31 70 LEU A CA 1
ATOM 559 C C . LEU A 1 70 ? -10.830 -18.278 -2.871 1.00 91.31 70 LEU A C 1
ATOM 561 O O . LEU A 1 70 ? -9.869 -19.027 -2.653 1.00 91.31 70 LEU A O 1
ATOM 565 N N . GLN A 1 71 ? -11.909 -18.690 -3.541 1.00 89.75 71 GLN A N 1
ATOM 566 C CA . GLN A 1 71 ? -12.022 -20.031 -4.099 1.00 89.75 71 GLN A CA 1
ATOM 567 C C . GLN A 1 71 ? -10.964 -20.300 -5.180 1.00 89.75 71 GLN A C 1
ATOM 569 O O . GLN A 1 71 ? -10.440 -21.420 -5.221 1.00 89.75 71 GLN A O 1
ATOM 574 N N . ASP A 1 72 ? -10.609 -19.304 -5.995 1.00 87.00 72 ASP A N 1
ATOM 575 C CA . ASP A 1 72 ? -9.583 -19.437 -7.041 1.00 87.00 72 ASP A CA 1
ATOM 576 C C . ASP A 1 72 ? -8.187 -19.696 -6.454 1.00 87.00 72 ASP A C 1
ATOM 578 O O . ASP A 1 72 ? -7.361 -20.379 -7.061 1.00 87.00 72 ASP A O 1
ATOM 582 N N . TYR A 1 73 ? -7.965 -19.269 -5.209 1.00 87.94 73 TYR A N 1
ATOM 583 C CA . TYR A 1 73 ? -6.742 -19.519 -4.443 1.00 87.94 73 TYR A CA 1
ATOM 584 C C . TYR A 1 73 ? -6.807 -20.791 -3.581 1.00 87.94 73 TYR A C 1
ATOM 586 O O . TYR A 1 73 ? -5.892 -21.086 -2.809 1.00 87.94 73 TYR A O 1
ATOM 594 N N . GLY A 1 74 ? -7.879 -21.580 -3.711 1.00 87.81 74 GLY A N 1
ATOM 595 C CA . GLY A 1 74 ? -8.067 -22.834 -2.981 1.00 87.81 74 GLY A CA 1
ATOM 596 C C . GLY A 1 74 ? -8.559 -22.666 -1.541 1.00 87.81 74 GLY A C 1
ATOM 597 O O . GLY A 1 74 ? -8.479 -23.622 -0.759 1.00 87.81 74 GLY A O 1
ATOM 598 N N . VAL A 1 75 ? -9.085 -21.490 -1.187 1.00 91.38 75 VAL A N 1
ATOM 599 C CA . VAL A 1 75 ? -9.651 -21.200 0.134 1.00 91.38 75 VAL A CA 1
ATOM 600 C C . VAL A 1 75 ? -11.169 -21.331 0.090 1.00 91.38 75 VAL A C 1
ATOM 602 O O . VAL A 1 75 ? -11.857 -20.757 -0.748 1.00 91.38 75 VAL A O 1
ATOM 605 N N . LEU A 1 76 ? -11.722 -22.112 1.013 1.00 91.31 76 LEU A N 1
ATOM 606 C CA . LEU A 1 76 ? -13.162 -22.279 1.149 1.00 91.31 76 LEU A CA 1
ATOM 607 C C . LEU A 1 76 ? -13.702 -21.352 2.236 1.00 91.31 76 LEU A C 1
ATOM 609 O O . LEU A 1 76 ? -13.522 -21.618 3.422 1.00 91.31 76 LEU A O 1
ATOM 613 N N . VAL A 1 77 ? -14.427 -20.316 1.825 1.00 93.38 77 VAL A N 1
ATOM 614 C CA . VAL A 1 77 ? -15.101 -19.387 2.743 1.00 93.38 77 VAL A CA 1
ATOM 615 C C . VAL A 1 77 ? -16.424 -19.980 3.219 1.00 93.38 77 VAL A C 1
ATOM 617 O O . VAL A 1 77 ? -17.239 -20.392 2.389 1.00 93.38 77 VAL A O 1
ATOM 620 N N . ARG A 1 78 ? -16.632 -20.118 4.531 1.00 92.44 78 ARG A N 1
ATOM 621 C CA . ARG A 1 78 ? -17.824 -20.745 5.128 1.00 92.44 78 ARG A CA 1
ATOM 622 C C . ARG A 1 78 ? -18.277 -20.025 6.397 1.00 92.44 78 ARG A C 1
ATOM 624 O O . ARG A 1 78 ? -17.513 -19.306 7.020 1.00 92.44 78 ARG A O 1
ATOM 631 N N . LYS A 1 79 ? -19.517 -20.267 6.812 1.00 92.19 79 LYS A N 1
ATOM 632 C CA . LYS A 1 79 ? -20.042 -19.827 8.104 1.00 92.19 79 LYS A CA 1
ATOM 633 C C . LYS A 1 79 ? -20.732 -20.964 8.849 1.00 92.19 79 LYS A C 1
ATOM 635 O O . LYS A 1 79 ? -21.281 -21.871 8.224 1.00 92.19 79 LYS A O 1
ATOM 640 N N . VAL A 1 80 ? -20.714 -20.901 10.173 1.00 90.88 80 VAL A N 1
ATOM 641 C CA . VAL A 1 80 ? -21.431 -21.824 11.062 1.00 90.88 80 VAL A CA 1
ATOM 642 C C . VAL A 1 80 ? -22.417 -21.017 11.887 1.00 90.88 80 VAL A C 1
ATOM 644 O O . VAL A 1 80 ? -22.013 -20.086 12.573 1.00 90.88 80 VAL A O 1
ATOM 647 N N . ASN A 1 81 ? -23.694 -21.383 11.858 1.00 89.44 81 ASN A N 1
ATOM 648 C CA . ASN A 1 81 ? -24.703 -20.750 12.698 1.00 89.44 81 ASN A CA 1
ATOM 649 C C . ASN A 1 81 ? -24.711 -21.390 14.092 1.00 89.44 81 ASN A C 1
ATOM 651 O O . ASN A 1 81 ? -25.260 -22.474 14.293 1.00 89.44 81 ASN A O 1
ATOM 655 N N . CYS A 1 82 ? -24.122 -20.706 15.070 1.00 89.12 82 CYS A N 1
ATOM 656 C CA . CYS A 1 82 ? -23.975 -21.193 16.440 1.00 89.12 82 CYS A CA 1
ATOM 657 C C . CYS A 1 82 ? -25.295 -21.258 17.227 1.00 89.12 82 CYS A C 1
ATOM 659 O O . CYS A 1 82 ? -25.323 -21.775 18.345 1.00 89.12 82 CYS A O 1
ATOM 661 N N . ARG A 1 83 ? -26.409 -20.755 16.672 1.00 85.62 83 ARG A N 1
ATOM 662 C CA . ARG A 1 83 ? -27.748 -20.959 17.256 1.00 85.62 83 ARG A CA 1
ATOM 663 C C . ARG A 1 83 ? -28.301 -22.346 16.949 1.00 85.62 83 ARG A C 1
ATOM 665 O O . ARG A 1 83 ? -29.086 -22.871 17.736 1.00 85.62 83 ARG A O 1
ATOM 672 N N . THR A 1 84 ? -27.942 -22.903 15.795 1.00 85.06 84 THR A N 1
ATOM 673 C CA . THR A 1 84 ? -28.444 -24.198 15.312 1.00 85.06 84 THR A CA 1
ATOM 674 C C . THR A 1 84 ? -27.417 -25.311 15.462 1.00 85.06 84 THR A C 1
ATOM 676 O O . THR A 1 84 ? -27.789 -26.457 15.695 1.00 85.06 84 THR A O 1
ATOM 679 N N . GLU A 1 85 ? -26.135 -24.975 15.360 1.00 85.62 85 GLU A N 1
ATOM 680 C CA . GLU A 1 85 ? -25.009 -25.901 15.401 1.00 85.62 85 GLU A CA 1
ATOM 681 C C . GLU A 1 85 ? -24.150 -25.632 16.638 1.00 85.62 85 GLU A C 1
ATOM 683 O O . GLU A 1 85 ? -23.909 -24.485 17.004 1.00 85.62 85 GLU A O 1
ATOM 688 N N . LEU A 1 86 ? -23.645 -26.689 17.278 1.00 82.62 86 LEU A N 1
ATOM 689 C CA . LEU A 1 86 ? -22.746 -26.553 18.423 1.00 82.62 86 LEU A CA 1
ATOM 690 C C . LEU A 1 86 ? -21.350 -27.044 18.046 1.00 82.62 86 LEU A C 1
ATOM 692 O O . LEU A 1 86 ? -21.081 -28.245 18.055 1.00 82.62 86 LEU A O 1
ATOM 696 N N . VAL A 1 87 ? -20.454 -26.105 17.746 1.00 84.19 87 VAL A N 1
ATOM 697 C CA . VAL A 1 87 ? -19.023 -26.384 17.588 1.00 84.19 87 VAL A CA 1
ATOM 698 C C . VAL A 1 87 ? -18.312 -25.974 18.883 1.00 84.19 87 VAL A C 1
ATOM 700 O O . VAL A 1 87 ? -18.261 -24.778 19.186 1.00 84.19 87 VAL A O 1
ATOM 703 N N . PRO A 1 88 ? -17.798 -26.932 19.685 1.00 77.38 88 PRO A N 1
ATOM 704 C CA . PRO A 1 88 ? -17.094 -26.627 20.929 1.00 77.38 88 PRO A CA 1
ATOM 705 C C . PRO A 1 88 ? -15.943 -25.639 20.704 1.00 77.38 88 PRO A C 1
ATOM 707 O O . PRO A 1 88 ? -15.322 -25.656 19.642 1.00 77.38 88 PRO A O 1
ATOM 710 N N . THR A 1 89 ? -15.659 -24.801 21.705 1.00 82.56 89 THR A N 1
ATOM 711 C CA . THR A 1 89 ? -14.685 -23.692 21.654 1.00 82.56 89 THR A CA 1
ATOM 712 C C . THR A 1 89 ? -15.201 -22.474 20.890 1.00 82.56 89 THR A C 1
ATOM 714 O O . THR A 1 89 ? -15.313 -21.406 21.483 1.00 82.56 89 THR A O 1
ATOM 717 N N . TYR A 1 90 ? -15.591 -22.631 19.623 1.00 87.00 90 TYR A N 1
ATOM 718 C CA . TYR A 1 90 ? -15.929 -21.494 18.757 1.00 87.00 90 TYR A CA 1
ATOM 719 C C . TYR A 1 90 ? -17.346 -20.955 18.971 1.00 87.00 90 TYR A C 1
ATOM 721 O O . TYR A 1 90 ? -17.548 -19.749 18.954 1.00 87.00 90 TYR A O 1
ATOM 729 N N . CYS A 1 91 ? -18.326 -21.822 19.243 1.00 86.12 91 CYS A N 1
ATOM 730 C CA . CYS A 1 91 ? -19.707 -21.399 19.497 1.00 86.12 91 CYS A CA 1
ATOM 731 C C . CYS A 1 91 ? -20.009 -21.102 20.977 1.00 86.12 91 CYS A C 1
ATOM 733 O O . CYS A 1 91 ? -21.135 -20.740 21.308 1.00 86.12 91 CYS A O 1
ATOM 735 N N . THR A 1 92 ? -19.041 -21.243 21.886 1.00 79.62 92 THR A N 1
ATOM 736 C CA . THR A 1 92 ? -19.270 -21.101 23.338 1.00 79.62 92 THR A CA 1
ATOM 737 C C . THR A 1 92 ? -18.670 -19.844 23.958 1.00 79.62 92 THR A C 1
ATOM 739 O O . THR A 1 92 ? -19.119 -19.445 25.027 1.00 79.62 92 THR A O 1
ATOM 742 N N . ASP A 1 93 ? -17.664 -19.239 23.327 1.00 78.44 93 ASP A N 1
ATOM 743 C CA . ASP A 1 93 ? -16.981 -18.055 23.851 1.00 78.44 93 ASP A CA 1
ATOM 744 C C . ASP A 1 93 ? -17.479 -16.790 23.137 1.00 78.44 93 ASP A C 1
ATOM 746 O O . ASP A 1 93 ? -17.326 -16.641 21.926 1.00 78.44 93 ASP A O 1
ATOM 750 N N . GLU A 1 94 ? -18.091 -15.873 23.891 1.00 69.19 94 GLU A N 1
ATOM 751 C CA . GLU A 1 94 ? -18.626 -14.616 23.355 1.00 69.19 94 GLU A CA 1
ATOM 752 C C . GLU A 1 94 ? -17.532 -13.678 22.829 1.00 69.19 94 GLU A C 1
ATOM 754 O O . GLU A 1 94 ? -17.804 -12.854 21.958 1.00 69.19 94 GLU A O 1
ATOM 759 N N . ARG A 1 95 ? -16.280 -13.827 23.286 1.00 68.00 95 ARG A N 1
ATOM 760 C CA . ARG A 1 95 ? -15.146 -13.022 22.798 1.00 68.00 95 ARG A CA 1
ATOM 761 C C . ARG A 1 95 ? -14.796 -13.322 21.343 1.00 68.00 95 ARG A C 1
ATOM 763 O O . ARG A 1 95 ? -14.196 -12.482 20.688 1.00 68.00 95 ARG A O 1
ATOM 770 N N . LEU A 1 96 ? -15.198 -14.487 20.835 1.00 76.06 96 LEU A N 1
ATOM 771 C CA . LEU A 1 96 ? -14.906 -14.938 19.472 1.00 76.06 96 LEU A CA 1
ATOM 772 C C . LEU A 1 96 ? -15.960 -14.479 18.451 1.00 76.06 96 LEU A C 1
ATOM 774 O O . LEU A 1 96 ? -15.835 -14.765 17.264 1.00 76.06 96 LEU A O 1
ATOM 778 N N . GLN A 1 97 ? -16.990 -13.744 18.888 1.00 77.69 97 GLN A N 1
ATOM 779 C CA . GLN A 1 97 ? -18.067 -13.256 18.016 1.00 77.69 97 GLN A CA 1
ATOM 780 C C . GLN A 1 97 ? -17.603 -12.201 17.003 1.00 77.69 97 GLN A C 1
ATOM 782 O O . GLN A 1 97 ? -18.256 -12.015 15.974 1.00 77.69 97 GLN A O 1
ATOM 787 N N . ARG A 1 98 ? -16.489 -11.513 17.283 1.00 85.50 98 ARG A N 1
ATOM 788 C CA . ARG A 1 98 ? -15.864 -10.528 16.385 1.00 85.50 98 ARG A CA 1
ATOM 789 C C . ARG A 1 98 ? -14.595 -11.072 15.731 1.00 85.50 98 ARG A C 1
ATOM 791 O O . ARG A 1 98 ? -13.714 -10.301 15.370 1.00 85.50 98 ARG A O 1
ATOM 798 N N . THR A 1 99 ? -14.531 -12.386 15.536 1.00 90.56 99 THR A N 1
ATOM 799 C CA . THR A 1 99 ? -13.350 -13.041 14.983 1.00 90.56 99 THR A CA 1
ATOM 800 C C . THR A 1 99 ? -13.733 -14.006 13.865 1.00 90.56 99 THR A C 1
ATOM 802 O O . THR A 1 99 ? -14.642 -14.825 14.004 1.00 90.56 99 THR A O 1
ATOM 805 N N . ALA A 1 100 ? -13.013 -13.927 12.751 1.00 93.19 100 ALA A N 1
ATOM 806 C CA . ALA A 1 100 ? -13.022 -14.920 11.687 1.00 93.19 100 ALA A CA 1
ATOM 807 C C . ALA A 1 100 ? -11.746 -15.770 11.764 1.00 93.19 100 ALA A C 1
ATOM 809 O O . ALA A 1 100 ? -10.682 -15.298 12.156 1.00 93.19 100 ALA A O 1
ATOM 810 N N . PHE A 1 101 ? -11.836 -17.042 11.392 1.00 92.44 101 PHE A N 1
ATOM 811 C CA . PHE A 1 101 ? -10.769 -18.015 11.608 1.00 92.44 101 PHE A CA 1
ATOM 812 C C . PHE A 1 101 ? -10.317 -18.635 10.297 1.00 92.44 101 PHE A C 1
ATOM 814 O O . PHE A 1 101 ? -11.128 -19.042 9.466 1.00 92.44 101 PHE A O 1
ATOM 821 N N . LEU A 1 102 ? -9.009 -18.776 10.138 1.00 92.12 102 LEU A N 1
ATOM 822 C CA . LEU A 1 102 ? -8.387 -19.487 9.037 1.00 92.12 102 LEU A CA 1
ATOM 823 C C . LEU A 1 102 ? -7.884 -20.835 9.539 1.00 92.12 102 LEU A C 1
ATOM 825 O O . LEU A 1 102 ? -7.094 -20.908 10.478 1.00 92.12 102 LEU A O 1
ATOM 829 N N . PHE A 1 103 ? -8.308 -21.911 8.890 1.00 87.94 103 PHE A N 1
ATOM 830 C CA . PHE A 1 103 ? -7.877 -23.270 9.189 1.00 87.94 103 PHE A CA 1
ATOM 831 C C . PHE A 1 103 ? -7.055 -23.831 8.040 1.00 87.94 103 PHE A C 1
ATOM 833 O O . PHE A 1 103 ? -7.390 -23.646 6.870 1.00 87.94 103 PHE A O 1
ATOM 840 N N . ARG A 1 104 ? -6.007 -24.586 8.373 1.00 85.31 104 ARG A N 1
ATOM 841 C CA . ARG A 1 104 ? -5.167 -25.308 7.413 1.00 85.31 104 ARG A CA 1
ATOM 842 C C . ARG 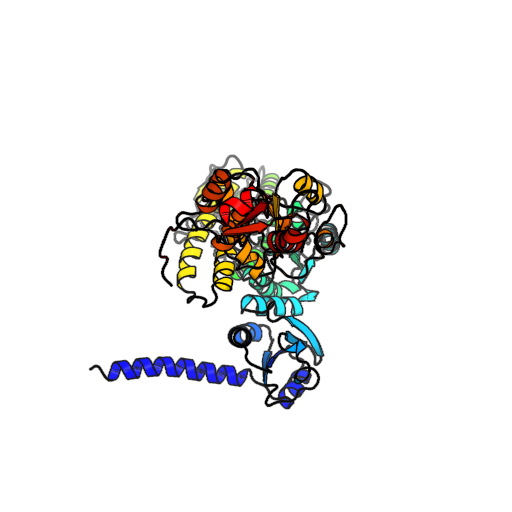A 1 104 ? -4.806 -26.674 7.983 1.00 85.31 104 ARG A C 1
ATOM 844 O O . ARG A 1 104 ? -4.318 -26.779 9.105 1.00 85.31 104 ARG A O 1
ATOM 851 N N . GLY A 1 105 ? -5.036 -27.738 7.211 1.00 80.12 105 GLY A N 1
ATOM 852 C CA . GLY A 1 105 ? -4.639 -29.095 7.611 1.00 80.12 105 GLY A CA 1
ATOM 853 C C . GLY A 1 105 ? -5.301 -29.594 8.901 1.00 80.12 105 GLY A C 1
ATOM 854 O O . GLY A 1 105 ? -4.650 -30.262 9.703 1.00 80.12 105 GLY A O 1
ATOM 855 N N . GLY A 1 106 ? -6.569 -29.247 9.133 1.00 77.75 106 GLY A N 1
ATOM 856 C CA . GLY A 1 106 ? -7.298 -29.708 10.316 1.00 77.75 106 GLY A CA 1
ATOM 857 C C . GLY A 1 106 ? -7.059 -28.895 11.588 1.00 77.75 106 GLY A C 1
ATOM 858 O O . GLY A 1 106 ? -7.507 -29.307 12.653 1.00 77.75 106 GLY A O 1
ATOM 859 N N . LYS A 1 107 ? -6.322 -27.782 11.511 1.00 82.44 107 LYS A N 1
ATOM 860 C CA . LYS A 1 107 ? -5.981 -26.946 12.666 1.00 82.44 107 LYS A CA 1
ATOM 861 C C . LYS A 1 107 ? -6.256 -25.485 12.376 1.00 82.44 107 LYS A C 1
ATOM 863 O O . LYS A 1 107 ? -6.119 -25.046 11.235 1.00 82.44 107 LYS A O 1
ATOM 868 N N . GLU A 1 108 ? -6.616 -24.758 13.424 1.00 87.12 108 GLU A N 1
ATOM 869 C CA . GLU A 1 108 ? -6.611 -23.302 13.403 1.00 87.12 108 GLU A CA 1
ATOM 870 C C . GLU A 1 108 ? -5.193 -22.821 13.089 1.00 87.12 108 GLU A C 1
ATOM 872 O O . GLU A 1 108 ? -4.211 -23.299 13.665 1.00 87.12 108 GLU A O 1
ATOM 877 N N . PHE A 1 109 ? -5.103 -21.949 12.096 1.00 82.50 109 PHE A N 1
ATOM 878 C CA . PHE A 1 109 ? -3.859 -21.441 11.543 1.00 82.50 109 PHE A CA 1
ATOM 879 C C . PHE A 1 109 ? -3.668 -19.964 11.884 1.00 82.50 109 PHE A C 1
ATOM 881 O O . PHE A 1 109 ? -2.566 -19.578 12.271 1.00 82.50 109 PHE A O 1
ATOM 888 N N . LEU A 1 110 ? -4.731 -19.163 11.767 1.00 89.06 110 LEU A N 1
ATOM 889 C CA . LEU A 1 110 ? -4.747 -17.751 12.140 1.00 89.06 110 LEU A CA 1
ATOM 890 C C . LEU A 1 110 ? -6.177 -17.318 12.490 1.00 89.06 110 LEU A C 1
ATOM 892 O O . LEU A 1 110 ? -7.141 -17.930 12.028 1.00 89.06 110 LEU A O 1
ATOM 896 N N . SER A 1 111 ? -6.307 -16.256 13.273 1.00 90.88 111 SER A N 1
ATOM 897 C CA . SER A 1 111 ? -7.571 -15.590 13.579 1.00 90.88 111 SER A CA 1
ATOM 898 C C . SER A 1 111 ? -7.472 -14.119 13.191 1.00 90.88 111 SER A C 1
ATOM 900 O O . SER A 1 111 ? -6.419 -13.513 13.381 1.00 90.88 111 SER A O 1
ATOM 902 N N . PHE A 1 112 ? -8.561 -13.560 12.681 1.00 90.62 112 PHE A N 1
ATOM 903 C CA . PHE A 1 112 ? -8.663 -12.171 12.252 1.00 90.62 112 PHE A CA 1
ATOM 904 C C . PHE A 1 112 ? -9.818 -11.500 12.977 1.00 90.62 112 PHE A C 1
ATOM 906 O O . PHE A 1 112 ? -10.919 -12.054 13.015 1.00 90.62 112 PHE A O 1
ATOM 913 N N . ASP A 1 113 ? -9.589 -10.308 13.513 1.00 90.75 113 ASP A N 1
ATOM 914 C CA . ASP A 1 113 ? -10.681 -9.464 13.983 1.00 90.75 113 ASP A CA 1
ATOM 915 C C . ASP A 1 113 ? -11.515 -8.998 12.783 1.00 90.75 113 ASP A C 1
ATOM 917 O O . ASP A 1 113 ? -10.966 -8.716 11.716 1.00 90.75 113 ASP A O 1
ATOM 921 N N . LEU A 1 114 ? -12.844 -8.918 12.927 1.00 89.62 114 LEU A N 1
ATOM 922 C CA . LEU A 1 114 ? -13.712 -8.496 11.810 1.00 89.62 114 LEU A CA 1
ATOM 923 C C . LEU A 1 114 ? -13.367 -7.091 11.305 1.00 89.62 114 LEU A C 1
ATOM 925 O O . LEU A 1 114 ? -13.575 -6.808 10.134 1.00 89.62 114 LEU A O 1
ATOM 929 N N . ASP A 1 115 ? -12.806 -6.253 12.176 1.00 86.25 115 ASP A N 1
ATOM 930 C CA . ASP A 1 115 ? -12.374 -4.893 11.854 1.00 86.25 115 ASP A CA 1
ATOM 931 C C . ASP A 1 115 ? -11.080 -4.890 11.006 1.00 86.25 115 ASP A C 1
ATOM 933 O O . ASP A 1 115 ? -10.752 -3.886 10.387 1.00 86.25 115 ASP A O 1
ATOM 937 N N . THR A 1 116 ? -10.350 -6.012 10.937 1.00 86.19 116 THR A N 1
ATOM 938 C CA . THR A 1 116 ? -9.193 -6.208 10.041 1.00 86.19 116 THR A CA 1
ATOM 939 C C . THR A 1 116 ? -9.606 -6.766 8.682 1.00 86.19 116 THR A C 1
ATOM 941 O O . THR A 1 116 ? -8.967 -6.472 7.682 1.00 86.19 116 THR A O 1
ATOM 944 N N . VAL A 1 117 ? -10.656 -7.589 8.638 1.00 91.75 117 VAL A N 1
ATOM 945 C CA . VAL A 1 117 ? -11.148 -8.266 7.425 1.00 91.75 117 VAL A CA 1
ATOM 946 C C . VAL A 1 117 ? -12.584 -7.840 7.130 1.00 91.75 117 VAL A C 1
ATOM 948 O O . VAL A 1 117 ? -13.497 -8.663 7.099 1.00 91.75 117 VAL A O 1
ATOM 951 N N . PHE A 1 118 ? -12.796 -6.536 6.984 1.00 87.88 118 PHE A N 1
ATOM 952 C CA . PHE A 1 118 ? -14.128 -5.930 6.944 1.00 87.88 118 PHE A CA 1
ATOM 953 C C . PHE A 1 118 ? -14.735 -5.862 5.534 1.00 87.88 118 PHE A C 1
ATOM 955 O O . PHE A 1 118 ? -15.958 -5.811 5.407 1.00 87.88 118 PHE A O 1
ATOM 962 N N . ASP A 1 119 ? -13.909 -5.914 4.487 1.00 90.38 119 ASP A N 1
ATOM 963 C CA . ASP A 1 119 ? -14.314 -5.854 3.078 1.00 90.38 119 ASP A CA 1
ATOM 964 C C . ASP A 1 119 ? -13.634 -6.940 2.221 1.00 90.38 119 ASP A C 1
ATOM 966 O O . ASP A 1 119 ? -12.803 -7.719 2.696 1.00 90.38 119 ASP A O 1
ATOM 970 N N . VAL A 1 120 ? -13.979 -7.021 0.931 1.00 92.62 120 VAL A N 1
ATOM 971 C CA . VAL A 1 120 ? -13.375 -8.021 0.030 1.00 92.62 120 VAL A CA 1
ATOM 972 C C . VAL A 1 120 ? -11.856 -7.862 -0.076 1.00 92.62 120 VAL A C 1
ATOM 974 O O . VAL A 1 120 ? -11.149 -8.870 -0.129 1.00 92.62 120 VAL A O 1
ATOM 977 N N . ASN A 1 121 ? -11.346 -6.630 -0.129 1.00 92.62 121 ASN A N 1
ATOM 978 C CA . ASN A 1 121 ? -9.925 -6.382 -0.354 1.00 92.62 121 ASN A CA 1
ATOM 979 C C . ASN A 1 121 ? -9.087 -6.839 0.836 1.00 92.62 121 ASN A C 1
ATOM 981 O O . ASN A 1 121 ? -8.160 -7.634 0.662 1.00 92.62 121 ASN A O 1
ATOM 985 N N . SER A 1 122 ? -9.488 -6.438 2.035 1.00 94.69 122 SER A N 1
ATOM 986 C CA . SER A 1 122 ? -8.866 -6.820 3.295 1.00 94.69 122 SER A CA 1
ATOM 987 C C . SER A 1 122 ? -8.957 -8.319 3.555 1.00 94.69 122 SER A C 1
ATOM 989 O O . SER A 1 122 ? -7.941 -8.947 3.850 1.00 94.69 122 SER A O 1
ATOM 991 N N . MET A 1 123 ? -10.119 -8.941 3.329 1.00 94.88 123 MET A N 1
ATOM 992 C CA . MET A 1 123 ? -10.272 -10.397 3.441 1.00 94.88 123 MET A CA 1
ATOM 993 C C . MET A 1 123 ? -9.320 -11.149 2.513 1.00 94.88 123 MET A C 1
ATOM 995 O O . MET A 1 123 ? -8.635 -12.075 2.947 1.00 94.88 123 MET A O 1
ATOM 999 N N . VAL A 1 124 ? -9.283 -10.781 1.229 1.00 95.19 124 VAL A N 1
ATOM 1000 C CA . VAL A 1 124 ? -8.445 -11.475 0.244 1.00 95.19 124 VAL A CA 1
ATOM 1001 C C . VAL A 1 124 ? -6.968 -11.250 0.555 1.00 95.19 124 VAL A C 1
ATOM 1003 O O . VAL A 1 124 ? -6.206 -12.217 0.587 1.00 95.19 124 VAL A O 1
ATOM 1006 N N . ALA A 1 125 ? -6.566 -10.007 0.825 1.00 95.00 125 ALA A N 1
ATOM 1007 C CA . ALA A 1 125 ? -5.178 -9.663 1.098 1.00 95.00 125 ALA A CA 1
ATOM 1008 C C . ALA A 1 125 ? -4.655 -10.362 2.361 1.00 95.00 125 ALA A C 1
ATOM 1010 O O . ALA A 1 125 ? -3.642 -11.052 2.292 1.00 95.00 125 ALA A O 1
ATOM 1011 N N . GLU A 1 126 ? -5.370 -10.279 3.484 1.00 93.75 126 GLU A N 1
ATOM 1012 C CA . GLU A 1 126 ? -4.937 -10.868 4.758 1.00 93.75 126 GLU A CA 1
ATOM 1013 C C . GLU A 1 126 ? -4.906 -12.399 4.720 1.00 93.75 126 GLU A C 1
ATOM 1015 O O . GLU A 1 126 ? -3.955 -13.035 5.189 1.00 93.75 126 GLU A O 1
ATOM 1020 N N . VAL A 1 127 ? -5.914 -13.023 4.102 1.00 94.44 127 VAL A N 1
ATOM 1021 C CA . VAL A 1 127 ? -5.939 -14.481 3.940 1.00 94.44 127 VAL A CA 1
ATOM 1022 C C . VAL A 1 127 ? -4.783 -14.943 3.055 1.00 94.44 127 VAL A C 1
ATOM 1024 O O . VAL A 1 127 ? -4.088 -15.897 3.414 1.00 94.44 127 VAL A O 1
ATOM 1027 N N . LEU A 1 128 ? -4.536 -14.279 1.922 1.00 92.94 128 LEU A N 1
ATOM 1028 C CA . LEU A 1 128 ? -3.416 -14.628 1.049 1.00 92.94 128 LEU A CA 1
ATOM 1029 C C . LEU A 1 128 ? -2.070 -14.370 1.721 1.00 92.94 128 LEU A C 1
ATOM 1031 O O . LEU A 1 128 ? -1.199 -15.234 1.655 1.00 92.94 128 LEU A O 1
ATOM 1035 N N . PHE A 1 129 ? -1.911 -13.251 2.422 1.00 92.38 129 PHE A N 1
ATOM 1036 C CA . PHE A 1 129 ? -0.697 -12.932 3.165 1.00 92.38 129 PHE A CA 1
ATOM 1037 C C . PHE A 1 129 ? -0.381 -14.001 4.221 1.00 92.38 129 PHE A C 1
ATOM 1039 O O . PHE A 1 129 ? 0.758 -14.469 4.326 1.00 92.38 129 PHE A O 1
ATOM 1046 N N . ALA A 1 130 ? -1.401 -14.491 4.932 1.00 90.06 130 ALA A N 1
ATOM 1047 C CA . ALA A 1 130 ? -1.254 -15.596 5.874 1.00 90.06 130 ALA A CA 1
ATOM 1048 C C . ALA A 1 130 ? -0.816 -16.903 5.181 1.00 90.06 130 ALA A C 1
ATOM 1050 O O . ALA A 1 130 ? 0.034 -17.638 5.698 1.00 90.06 130 ALA A O 1
ATOM 1051 N N . ILE A 1 131 ? -1.377 -17.209 4.007 1.00 87.62 131 ILE A N 1
ATOM 1052 C CA . ILE A 1 131 ? -1.066 -18.430 3.245 1.00 87.62 131 ILE A CA 1
ATOM 1053 C C . ILE A 1 131 ? 0.338 -18.369 2.631 1.00 87.62 131 ILE A C 1
ATOM 1055 O O . ILE A 1 131 ? 1.032 -19.389 2.625 1.00 87.62 131 ILE A O 1
ATOM 1059 N N . LEU A 1 132 ? 0.751 -17.184 2.177 1.00 88.81 132 LEU A N 1
ATOM 1060 C CA . LEU A 1 132 ? 2.003 -16.892 1.475 1.00 88.81 132 LEU A CA 1
ATOM 1061 C C . LEU A 1 132 ? 3.142 -16.474 2.416 1.00 88.81 132 LEU A C 1
ATOM 1063 O O . LEU A 1 132 ? 4.100 -15.827 1.999 1.00 88.81 132 LEU A O 1
ATOM 1067 N N . ARG A 1 133 ? 3.074 -16.837 3.701 1.00 85.12 133 ARG A N 1
ATOM 1068 C CA . ARG A 1 133 ? 4.064 -16.446 4.722 1.00 85.12 133 ARG A CA 1
ATOM 1069 C C . ARG A 1 133 ? 5.504 -16.879 4.396 1.00 85.12 133 ARG A C 1
ATOM 1071 O O . ARG A 1 133 ? 6.473 -16.343 4.952 1.00 85.12 133 ARG A O 1
ATOM 1078 N N . GLU A 1 134 ? 5.686 -17.895 3.556 1.00 85.50 134 GLU A N 1
ATOM 1079 C CA . GLU A 1 134 ? 7.015 -18.324 3.110 1.00 85.50 134 GLU A CA 1
ATOM 1080 C C . GLU A 1 134 ? 7.522 -17.471 1.940 1.00 85.50 134 GLU A C 1
ATOM 1082 O O . GLU A 1 134 ? 8.696 -17.093 1.927 1.00 85.50 134 GLU A O 1
ATOM 1087 N N . GLU A 1 135 ? 6.628 -17.112 1.025 1.00 90.69 135 GLU A N 1
ATOM 1088 C CA . GLU A 1 135 ? 6.867 -16.380 -0.215 1.00 90.69 135 GLU A CA 1
ATOM 1089 C C . GLU A 1 135 ? 6.947 -14.861 -0.024 1.00 90.69 135 GLU A C 1
ATOM 1091 O O . GLU A 1 135 ? 7.728 -14.204 -0.718 1.00 90.69 135 GLU A O 1
ATOM 1096 N N . VAL A 1 136 ? 6.190 -14.315 0.930 1.00 94.94 136 VAL A N 1
ATOM 1097 C CA . VAL A 1 136 ? 6.132 -12.891 1.281 1.00 94.94 136 VAL A CA 1
ATOM 1098 C C . VAL A 1 136 ? 6.707 -12.698 2.682 1.00 94.94 136 VAL A C 1
ATOM 1100 O O . VAL A 1 136 ? 6.260 -13.309 3.654 1.00 94.94 136 VAL A O 1
ATOM 1103 N N . LYS A 1 137 ? 7.727 -11.845 2.800 1.00 93.94 137 LYS A N 1
ATOM 1104 C CA . LYS A 1 137 ? 8.321 -11.460 4.088 1.00 93.94 137 LYS A CA 1
ATOM 1105 C C . LYS A 1 137 ? 7.953 -10.035 4.432 1.00 93.94 137 LYS A C 1
ATOM 1107 O O . LYS A 1 137 ? 8.079 -9.151 3.599 1.00 93.94 137 LYS A O 1
ATOM 1112 N N . TYR A 1 138 ? 7.551 -9.818 5.671 1.00 91.12 138 TYR A N 1
ATOM 1113 C CA . TYR A 1 138 ? 7.277 -8.487 6.180 1.00 91.12 138 TYR A CA 1
ATOM 1114 C C . TYR A 1 138 ? 8.506 -7.929 6.885 1.00 91.12 138 TYR A C 1
ATOM 1116 O O . TYR A 1 138 ? 9.128 -8.640 7.679 1.00 91.12 138 TYR A O 1
ATOM 1124 N N . VAL A 1 139 ? 8.893 -6.700 6.549 1.00 90.94 139 VAL A N 1
ATOM 1125 C CA . VAL A 1 139 ? 10.152 -6.100 7.003 1.00 90.94 139 VAL A CA 1
ATOM 1126 C C . VAL A 1 139 ? 9.917 -4.709 7.560 1.00 90.94 139 VAL A C 1
ATOM 1128 O O . VAL A 1 139 ? 9.220 -3.897 6.968 1.00 90.94 139 VAL A O 1
ATOM 1131 N N . HIS A 1 140 ? 10.571 -4.422 8.681 1.00 85.38 140 HIS A N 1
ATOM 1132 C CA . HIS A 1 140 ? 10.454 -3.137 9.370 1.00 85.38 140 HIS A CA 1
ATOM 1133 C C . HIS A 1 140 ? 11.746 -2.327 9.362 1.00 85.38 140 HIS A C 1
ATOM 1135 O O . HIS A 1 140 ? 11.722 -1.113 9.558 1.00 85.38 140 HIS A O 1
ATOM 1141 N N . THR A 1 141 ? 12.888 -2.990 9.168 1.00 88.12 141 THR A N 1
ATOM 1142 C CA . THR A 1 141 ? 14.192 -2.347 9.268 1.00 88.12 141 THR A CA 1
ATOM 1143 C C . THR A 1 141 ? 15.013 -2.561 8.018 1.00 88.12 141 THR A C 1
ATOM 1145 O O . THR A 1 141 ? 14.957 -3.588 7.340 1.00 88.12 141 THR A O 1
ATOM 1148 N N . ASP A 1 142 ? 15.831 -1.565 7.731 1.00 87.12 142 ASP A N 1
ATOM 1149 C CA . ASP A 1 142 ? 16.730 -1.625 6.603 1.00 87.12 142 ASP A CA 1
ATOM 1150 C C . ASP A 1 142 ? 17.832 -2.693 6.769 1.00 87.12 142 ASP A C 1
ATOM 1152 O O . ASP A 1 142 ? 18.255 -3.329 5.802 1.00 87.12 142 ASP A O 1
ATOM 1156 N N . ALA A 1 143 ? 18.253 -2.950 8.009 1.00 90.00 143 ALA A N 1
ATOM 1157 C CA . ALA A 1 143 ? 19.221 -3.998 8.311 1.00 90.00 143 ALA A CA 1
ATOM 1158 C C . ALA A 1 143 ? 18.694 -5.388 7.918 1.00 90.00 143 ALA A C 1
ATOM 1160 O O . ALA A 1 143 ? 19.448 -6.199 7.370 1.00 90.00 143 ALA A O 1
ATOM 1161 N N . ASP A 1 144 ? 17.403 -5.641 8.151 1.00 91.62 144 ASP A N 1
ATOM 1162 C CA . ASP A 1 144 ? 16.741 -6.884 7.755 1.00 91.62 144 ASP A CA 1
ATOM 1163 C C . ASP A 1 144 ? 16.645 -6.995 6.231 1.00 91.62 144 ASP A C 1
ATOM 1165 O O . ASP A 1 144 ? 16.989 -8.040 5.669 1.00 91.62 144 ASP A O 1
ATOM 1169 N N . LEU A 1 145 ? 16.264 -5.908 5.545 1.00 91.88 145 LEU A N 1
ATOM 1170 C CA . LEU A 1 145 ? 16.253 -5.861 4.080 1.00 91.88 145 LEU A CA 1
ATOM 1171 C C . LEU A 1 145 ? 17.639 -6.194 3.511 1.00 91.88 145 LEU A C 1
ATOM 1173 O O . LEU A 1 145 ? 17.776 -7.090 2.676 1.00 91.88 145 LEU A O 1
ATOM 1177 N N . LEU A 1 146 ? 18.683 -5.553 4.035 1.00 91.44 146 LEU A N 1
ATOM 1178 C CA . LEU A 1 146 ? 20.060 -5.771 3.606 1.00 91.44 146 LEU A CA 1
ATOM 1179 C C . LEU A 1 146 ? 20.538 -7.209 3.877 1.00 91.44 146 LEU A C 1
ATOM 1181 O O . LEU A 1 146 ? 21.251 -7.802 3.063 1.00 91.44 146 LEU A O 1
ATOM 1185 N N . ALA A 1 147 ? 20.153 -7.809 5.006 1.00 92.56 147 ALA A N 1
ATOM 1186 C CA . ALA A 1 147 ? 20.464 -9.206 5.309 1.00 92.56 147 ALA A CA 1
ATOM 1187 C C . ALA A 1 147 ? 19.808 -10.174 4.309 1.00 92.56 147 ALA A C 1
ATOM 1189 O O . ALA A 1 147 ? 20.436 -11.152 3.873 1.00 92.56 147 ALA A O 1
ATOM 1190 N N . MET A 1 148 ? 18.574 -9.885 3.897 1.00 92.44 148 MET A N 1
ATOM 1191 C CA . MET A 1 148 ? 17.896 -10.666 2.868 1.00 92.44 148 MET A CA 1
ATOM 1192 C C . MET A 1 148 ? 18.531 -10.479 1.488 1.00 92.44 148 MET A C 1
ATOM 1194 O O . MET A 1 148 ? 18.778 -11.482 0.819 1.00 92.44 148 MET A O 1
ATOM 1198 N N . GLU A 1 149 ? 18.890 -9.254 1.092 1.00 92.38 149 GLU A N 1
ATOM 1199 C CA . GLU A 1 149 ? 19.610 -8.985 -0.165 1.00 92.38 149 GLU A CA 1
ATOM 1200 C C . GLU A 1 149 ? 20.919 -9.783 -0.246 1.00 92.38 149 GLU A C 1
ATOM 1202 O O . GLU A 1 149 ? 21.200 -10.447 -1.248 1.00 92.38 149 GLU A O 1
ATOM 1207 N N . ARG A 1 150 ? 21.705 -9.805 0.841 1.00 90.94 150 ARG A N 1
ATOM 1208 C CA . ARG A 1 150 ? 22.938 -10.611 0.924 1.00 90.94 150 ARG A CA 1
ATOM 1209 C C . ARG A 1 150 ? 22.667 -12.106 0.758 1.00 90.94 150 ARG A C 1
ATOM 1211 O O . ARG A 1 150 ? 23.451 -12.805 0.120 1.00 90.94 150 ARG A O 1
ATOM 1218 N N . THR A 1 151 ? 21.564 -12.598 1.318 1.00 91.50 151 THR A N 1
ATOM 1219 C CA . THR A 1 151 ? 21.179 -14.016 1.240 1.00 91.50 151 THR A CA 1
ATOM 1220 C C . THR A 1 151 ? 20.693 -14.404 -0.159 1.00 91.50 151 THR A C 1
ATOM 1222 O O . THR A 1 151 ? 20.984 -15.514 -0.626 1.00 91.50 151 THR A O 1
ATOM 1225 N N . ALA A 1 152 ? 19.975 -13.490 -0.818 1.00 91.25 152 ALA A N 1
ATOM 1226 C CA . ALA A 1 152 ? 19.382 -13.648 -2.141 1.00 91.25 152 ALA A CA 1
ATOM 1227 C C . ALA A 1 152 ? 20.394 -13.467 -3.287 1.00 91.25 152 ALA A C 1
ATOM 1229 O O . ALA A 1 152 ? 20.196 -14.018 -4.375 1.00 91.25 152 ALA A O 1
ATOM 1230 N N . ARG A 1 153 ? 21.498 -12.749 -3.035 1.00 90.25 153 ARG A N 1
ATOM 1231 C CA . ARG A 1 153 ? 22.552 -12.443 -4.011 1.00 90.25 153 ARG A CA 1
ATOM 1232 C C . ARG A 1 153 ? 23.036 -13.689 -4.764 1.00 90.25 153 ARG A C 1
ATOM 1234 O O . ARG A 1 153 ? 23.441 -14.690 -4.171 1.00 90.25 153 ARG A O 1
ATOM 1241 N N . GLY A 1 154 ? 22.984 -13.618 -6.091 1.00 88.06 154 GLY A N 1
ATOM 1242 C CA . GLY A 1 154 ? 23.337 -14.687 -7.027 1.00 88.06 154 GLY A CA 1
ATOM 1243 C C . GLY A 1 154 ? 22.343 -15.853 -7.096 1.00 88.06 154 GLY A C 1
ATOM 1244 O O . GLY A 1 154 ? 22.604 -16.816 -7.814 1.00 88.06 154 GLY A O 1
ATOM 1245 N N . LYS A 1 155 ? 21.221 -1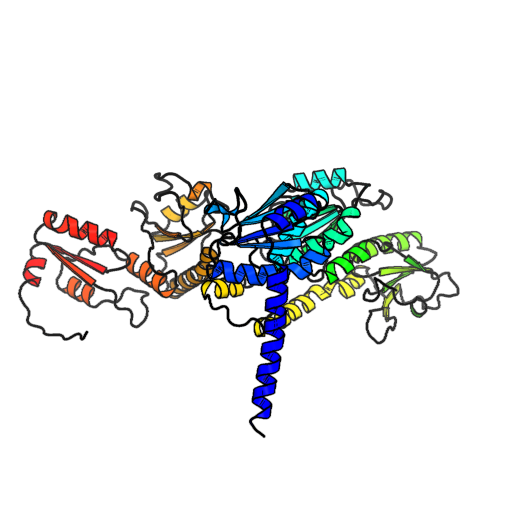5.809 -6.363 1.00 90.38 155 LYS A N 1
ATOM 1246 C CA . LYS A 1 155 ? 20.259 -16.923 -6.267 1.00 90.38 155 LYS A CA 1
ATOM 1247 C C . LYS A 1 155 ? 18.871 -16.546 -6.782 1.00 90.38 155 LYS A C 1
ATOM 1249 O O . LYS A 1 155 ? 18.339 -17.220 -7.673 1.00 90.38 155 LYS A O 1
ATOM 1254 N N . LYS A 1 156 ? 18.280 -15.488 -6.221 1.00 92.12 156 LYS A N 1
ATOM 1255 C CA . LYS A 1 156 ? 16.875 -15.108 -6.431 1.00 92.12 156 LYS A CA 1
ATOM 1256 C C . LYS A 1 156 ? 16.754 -13.583 -6.446 1.00 92.12 156 LYS A C 1
ATOM 1258 O O . LYS A 1 156 ? 17.354 -12.933 -5.598 1.00 92.12 156 LYS A O 1
ATOM 1263 N N . ASP A 1 157 ? 16.004 -13.032 -7.394 1.00 94.94 157 ASP A N 1
ATOM 1264 C CA . ASP A 1 157 ? 15.631 -11.613 -7.375 1.00 94.94 157 ASP A CA 1
ATOM 1265 C C . ASP A 1 157 ? 14.513 -11.368 -6.357 1.00 94.94 157 ASP A C 1
ATOM 1267 O O . ASP A 1 157 ? 13.829 -12.307 -5.922 1.00 94.94 157 ASP A O 1
ATOM 1271 N N . MET A 1 158 ? 14.341 -10.110 -5.961 1.00 96.00 158 MET A N 1
ATOM 1272 C CA . MET A 1 158 ? 13.390 -9.728 -4.920 1.00 96.00 158 MET A CA 1
ATOM 1273 C C . MET A 1 158 ? 12.439 -8.643 -5.421 1.00 96.00 158 MET A C 1
ATOM 1275 O O . MET A 1 158 ? 12.809 -7.824 -6.259 1.00 96.00 158 MET A O 1
ATOM 1279 N N . VAL A 1 159 ? 11.220 -8.640 -4.893 1.00 97.00 159 VAL A N 1
ATOM 1280 C CA . VAL A 1 159 ? 10.189 -7.639 -5.181 1.00 97.00 159 VAL A CA 1
ATOM 1281 C C . VAL A 1 159 ? 9.836 -6.969 -3.864 1.00 97.00 159 VAL A C 1
ATOM 1283 O O . VAL A 1 159 ? 9.238 -7.595 -2.991 1.00 97.00 159 VAL A O 1
ATOM 1286 N N . LEU A 1 160 ? 10.263 -5.723 -3.703 1.00 95.75 160 LEU A N 1
ATOM 1287 C CA . LEU A 1 160 ? 9.977 -4.914 -2.528 1.00 95.75 160 LEU A CA 1
ATOM 1288 C C . LEU A 1 160 ? 8.717 -4.097 -2.784 1.00 95.75 160 LEU A C 1
ATOM 1290 O O . LEU A 1 160 ? 8.668 -3.327 -3.737 1.00 95.75 160 LEU A O 1
ATOM 1294 N N . CYS A 1 161 ? 7.714 -4.280 -1.940 1.00 95.00 161 CYS A N 1
ATOM 1295 C CA . CYS A 1 161 ? 6.399 -3.680 -2.073 1.00 95.00 161 CYS A CA 1
ATOM 1296 C C . CYS A 1 161 ? 6.122 -2.820 -0.845 1.00 95.00 161 CYS A C 1
ATOM 1298 O O . CYS A 1 161 ? 6.182 -3.313 0.281 1.00 95.00 161 CYS A O 1
ATOM 1300 N N . TYR A 1 162 ? 5.818 -1.553 -1.076 1.00 92.19 162 TYR A N 1
ATOM 1301 C CA . TYR A 1 162 ? 5.310 -0.629 -0.079 1.00 92.19 162 TYR A CA 1
ATOM 1302 C C . TYR A 1 162 ? 3.812 -0.454 -0.286 1.00 92.19 162 TYR A C 1
ATOM 1304 O O . TYR A 1 162 ? 3.383 -0.150 -1.400 1.00 92.19 162 TYR A O 1
ATOM 1312 N N . VAL A 1 163 ? 3.046 -0.628 0.785 1.00 90.50 163 VAL A N 1
ATOM 1313 C CA . VAL A 1 163 ? 1.627 -0.269 0.833 1.00 90.50 163 VAL A CA 1
ATOM 1314 C C . VAL A 1 163 ? 1.402 0.720 1.955 1.00 90.50 163 VAL A C 1
ATOM 1316 O O . VAL A 1 163 ? 1.992 0.575 3.023 1.00 90.50 163 VAL A O 1
ATOM 1319 N N . GLN A 1 164 ? 0.555 1.713 1.727 1.00 86.12 164 GLN A N 1
ATOM 1320 C CA . GLN A 1 164 ? 0.249 2.705 2.754 1.00 86.12 164 GLN A CA 1
ATOM 1321 C C . GLN A 1 164 ? -0.451 2.071 3.963 1.00 86.12 164 GLN A C 1
ATOM 1323 O O . GLN A 1 164 ? -0.140 2.397 5.106 1.00 86.12 164 GLN A O 1
ATOM 1328 N N . SER A 1 165 ? -1.350 1.118 3.711 1.00 86.06 165 SER A N 1
ATOM 1329 C CA . SER A 1 165 ? -2.049 0.365 4.746 1.00 86.06 165 SER A CA 1
ATOM 1330 C C . SER A 1 165 ? -2.258 -1.090 4.329 1.00 86.06 165 SER A C 1
ATOM 1332 O O . SER A 1 165 ? -2.250 -1.434 3.144 1.00 86.06 165 SER A O 1
ATOM 1334 N N . LEU A 1 166 ? -2.426 -1.965 5.317 1.00 89.44 166 LEU A N 1
ATOM 1335 C CA . LEU A 1 166 ? -2.793 -3.352 5.076 1.00 89.44 166 LEU A CA 1
ATOM 1336 C C . LEU A 1 166 ? -4.298 -3.447 4.832 1.00 89.44 166 LEU A C 1
ATOM 1338 O O . LEU A 1 166 ? -5.104 -2.835 5.521 1.00 89.44 166 LEU A O 1
ATOM 1342 N N . GLY A 1 167 ? -4.657 -4.247 3.838 1.00 87.50 167 GLY A N 1
ATOM 1343 C CA . GLY A 1 167 ? -6.041 -4.576 3.510 1.00 87.50 167 GLY A CA 1
ATOM 1344 C C . GLY A 1 167 ? -6.640 -3.702 2.412 1.00 87.50 167 GLY A C 1
ATOM 1345 O O . GLY A 1 167 ? -7.774 -3.931 2.007 1.00 87.50 167 GLY A O 1
ATOM 1346 N N . THR A 1 168 ? -5.864 -2.762 1.872 1.00 91.00 168 THR A N 1
ATOM 1347 C CA . THR A 1 168 ? -6.251 -1.962 0.708 1.00 91.00 168 THR A CA 1
ATOM 1348 C C . THR A 1 168 ? -6.249 -2.781 -0.589 1.00 91.00 168 THR A C 1
ATOM 1350 O O . THR A 1 168 ? -5.764 -3.922 -0.648 1.00 91.00 168 THR A O 1
ATOM 1353 N N . GLN A 1 169 ? -6.766 -2.188 -1.667 1.00 92.19 169 GLN A N 1
ATOM 1354 C CA . GLN A 1 169 ? -6.735 -2.775 -3.009 1.00 92.19 169 GLN A CA 1
ATOM 1355 C C . GLN A 1 169 ? -5.304 -3.036 -3.504 1.00 92.19 169 GLN A C 1
ATOM 1357 O O . GLN A 1 169 ? -5.046 -4.041 -4.177 1.00 92.19 169 GLN A O 1
ATOM 1362 N N . GLU A 1 170 ? -4.347 -2.190 -3.134 1.00 93.19 170 GLU A N 1
ATOM 1363 C CA . GLU A 1 170 ? -2.936 -2.347 -3.485 1.00 93.19 170 GLU A CA 1
ATOM 1364 C C . GLU A 1 170 ? -2.321 -3.514 -2.723 1.00 93.19 170 GLU A C 1
ATOM 1366 O O . GLU A 1 170 ? -1.632 -4.349 -3.321 1.00 93.19 170 GLU A O 1
ATOM 1371 N N . HIS A 1 171 ? -2.625 -3.630 -1.421 1.00 94.56 171 HIS A N 1
ATOM 1372 C CA . HIS A 1 171 ? -2.210 -4.783 -0.624 1.00 94.56 171 HIS A CA 1
ATOM 1373 C C . HIS A 1 171 ? -2.721 -6.081 -1.252 1.00 94.56 171 HIS A C 1
ATOM 1375 O O . HIS A 1 171 ? -1.935 -7.009 -1.480 1.00 94.56 171 HIS A O 1
ATOM 1381 N N . ARG A 1 172 ? -4.004 -6.123 -1.630 1.00 94.81 172 ARG A N 1
ATOM 1382 C CA . ARG A 1 172 ? -4.581 -7.259 -2.354 1.00 94.81 172 ARG A CA 1
ATOM 1383 C C . ARG A 1 172 ? -3.848 -7.532 -3.666 1.00 94.81 172 ARG A C 1
ATOM 1385 O O . ARG A 1 172 ? -3.431 -8.666 -3.886 1.00 94.81 172 ARG A O 1
ATOM 1392 N N . SER A 1 173 ? -3.640 -6.517 -4.502 1.00 95.12 173 SER A N 1
ATOM 1393 C CA . SER A 1 173 ? -2.977 -6.659 -5.807 1.00 95.12 173 SER A CA 1
ATOM 1394 C C . SER A 1 173 ? -1.573 -7.265 -5.684 1.00 95.12 173 SER A C 1
ATOM 1396 O O . SER A 1 173 ? -1.179 -8.131 -6.477 1.00 95.12 173 SER A O 1
ATOM 1398 N N . ILE A 1 174 ? -0.816 -6.868 -4.653 1.00 96.38 174 ILE A N 1
ATOM 1399 C CA . ILE A 1 174 ? 0.496 -7.455 -4.348 1.00 96.38 174 ILE A CA 1
ATOM 1400 C C . ILE A 1 174 ? 0.352 -8.912 -3.916 1.00 96.38 174 ILE A C 1
ATOM 1402 O O . ILE A 1 174 ? 1.128 -9.744 -4.383 1.00 96.38 174 ILE A O 1
ATOM 1406 N N . MET A 1 175 ? -0.613 -9.243 -3.054 1.00 96.06 175 MET A N 1
ATOM 1407 C CA . MET A 1 175 ? -0.801 -10.617 -2.579 1.00 96.06 175 MET A CA 1
ATOM 1408 C C . MET A 1 175 ? -1.221 -11.571 -3.700 1.00 96.06 175 MET A C 1
ATOM 1410 O O . MET A 1 175 ? -0.659 -12.662 -3.822 1.00 96.06 175 MET A O 1
ATOM 1414 N N . GLU A 1 176 ? -2.141 -11.150 -4.566 1.00 91.75 176 GLU A N 1
ATOM 1415 C CA . GLU A 1 176 ? -2.549 -11.916 -5.750 1.00 91.75 176 GLU A CA 1
ATOM 1416 C C . GLU A 1 176 ? -1.361 -12.127 -6.705 1.00 91.75 176 GLU A C 1
ATOM 1418 O O . GLU A 1 176 ? -1.111 -13.237 -7.180 1.00 91.75 176 GLU A O 1
ATOM 1423 N N . THR A 1 177 ? -0.542 -11.091 -6.908 1.00 93.50 177 THR A N 1
ATOM 1424 C CA . THR A 1 177 ? 0.688 -11.193 -7.709 1.00 93.50 177 THR A CA 1
ATOM 1425 C C . THR A 1 177 ? 1.717 -12.124 -7.050 1.00 93.50 177 THR A C 1
ATOM 1427 O O . THR A 1 177 ? 2.348 -12.951 -7.717 1.00 93.50 177 THR A O 1
ATOM 1430 N N . ALA A 1 178 ? 1.892 -12.034 -5.731 1.00 95.06 178 ALA A N 1
ATOM 1431 C CA . ALA A 1 178 ? 2.816 -12.869 -4.971 1.00 95.06 178 ALA A CA 1
ATOM 1432 C C . ALA A 1 178 ? 2.404 -14.346 -4.992 1.00 95.06 178 ALA A C 1
ATOM 1434 O O . ALA A 1 178 ? 3.276 -15.214 -5.046 1.00 95.06 178 ALA A O 1
ATOM 1435 N N . TYR A 1 179 ? 1.104 -14.646 -5.042 1.00 90.44 179 TYR A N 1
ATOM 1436 C CA . TYR A 1 179 ? 0.611 -16.010 -5.236 1.00 90.44 179 TYR A CA 1
ATOM 1437 C C . TYR A 1 179 ? 1.143 -16.631 -6.538 1.00 90.44 179 TYR A C 1
ATOM 1439 O O . TYR A 1 179 ? 1.543 -17.796 -6.566 1.00 90.44 179 TYR A O 1
ATOM 1447 N N . VAL A 1 180 ? 1.214 -15.840 -7.612 1.00 88.19 180 VAL A N 1
ATOM 1448 C CA . VAL A 1 180 ? 1.685 -16.293 -8.930 1.00 88.19 180 VAL A CA 1
ATOM 1449 C C . VAL A 1 180 ? 3.215 -16.345 -9.005 1.00 88.19 180 VAL A C 1
ATOM 1451 O O . VAL A 1 180 ? 3.786 -17.319 -9.503 1.00 88.19 180 VAL A O 1
ATOM 1454 N N . TYR A 1 181 ? 3.905 -15.317 -8.501 1.00 89.94 181 TYR A N 1
ATOM 1455 C CA . TYR A 1 181 ? 5.350 -15.142 -8.705 1.00 89.94 181 TYR A CA 1
ATOM 1456 C C . TYR A 1 181 ? 6.226 -15.468 -7.484 1.00 89.94 181 TYR A C 1
ATOM 1458 O O . TYR A 1 181 ? 7.453 -15.461 -7.610 1.00 89.94 181 TYR A O 1
ATOM 1466 N N . GLY A 1 182 ? 5.655 -15.786 -6.320 1.00 90.75 182 GLY A N 1
ATOM 1467 C CA . GLY A 1 182 ? 6.381 -15.996 -5.056 1.00 90.75 182 GLY A CA 1
ATOM 1468 C C . GLY A 1 182 ? 7.363 -17.174 -5.068 1.00 90.75 182 GLY A C 1
ATOM 1469 O O . GLY A 1 182 ? 8.401 -17.168 -4.397 1.00 90.75 182 GLY A O 1
ATOM 1470 N N . SER A 1 183 ? 7.122 -18.165 -5.928 1.00 89.25 183 SER A N 1
ATOM 1471 C CA . SER A 1 183 ? 8.090 -19.243 -6.172 1.00 89.25 183 SER A CA 1
ATOM 1472 C C . SER A 1 183 ? 9.341 -18.747 -6.915 1.00 89.25 183 SER A C 1
ATOM 1474 O O . SER A 1 183 ? 10.454 -19.211 -6.650 1.00 89.25 183 SER A O 1
ATOM 1476 N N . LYS A 1 184 ? 9.187 -17.755 -7.801 1.00 90.81 184 LYS A N 1
ATOM 1477 C CA . LYS A 1 184 ? 10.245 -17.222 -8.668 1.00 90.81 184 LYS A CA 1
ATOM 1478 C C . LYS A 1 184 ? 11.023 -16.076 -8.031 1.00 90.81 184 LYS A C 1
ATOM 1480 O O . LYS A 1 184 ? 12.252 -16.075 -8.106 1.00 90.81 184 LYS A O 1
ATOM 1485 N N . HIS A 1 185 ? 10.332 -15.161 -7.358 1.00 94.62 185 HIS A N 1
ATOM 1486 C CA . HIS A 1 185 ? 10.912 -13.984 -6.704 1.00 94.62 185 HIS A CA 1
ATOM 1487 C C . HIS A 1 185 ? 10.674 -14.019 -5.192 1.00 94.62 185 HIS A C 1
ATOM 1489 O O . HIS A 1 185 ? 9.756 -14.685 -4.724 1.00 94.62 185 HIS A O 1
ATOM 1495 N N . GLN A 1 186 ? 11.536 -13.380 -4.403 1.00 96.06 186 GLN A N 1
ATOM 1496 C CA . GLN A 1 186 ? 11.260 -13.171 -2.978 1.00 96.06 186 GLN A CA 1
ATOM 1497 C C . GLN A 1 186 ? 10.442 -11.892 -2.821 1.00 96.06 186 GLN A C 1
ATOM 1499 O O . GLN A 1 186 ? 10.973 -10.813 -3.073 1.00 96.06 186 GLN A O 1
ATOM 1504 N N . PHE A 1 187 ? 9.187 -12.000 -2.392 1.00 97.25 187 PHE A N 1
ATOM 1505 C CA . PHE A 1 187 ? 8.382 -10.817 -2.104 1.00 97.25 187 PHE A CA 1
ATOM 1506 C C . PHE A 1 187 ? 8.705 -10.300 -0.709 1.00 97.25 187 PHE A C 1
ATOM 1508 O O . PHE A 1 187 ? 8.916 -11.073 0.234 1.00 97.25 187 PHE A O 1
ATOM 1515 N N . ILE A 1 188 ? 8.769 -8.982 -0.601 1.00 96.31 188 ILE A N 1
ATOM 1516 C CA . ILE A 1 188 ? 8.970 -8.253 0.638 1.00 96.31 188 ILE A CA 1
ATOM 1517 C C . ILE A 1 188 ? 7.869 -7.208 0.713 1.00 96.31 188 ILE A C 1
ATOM 1519 O O . ILE A 1 188 ? 7.694 -6.453 -0.237 1.00 96.31 188 ILE A O 1
ATOM 1523 N N . LEU A 1 189 ? 7.150 -7.164 1.825 1.00 95.19 189 LEU A N 1
ATOM 1524 C CA . LEU A 1 189 ? 6.126 -6.169 2.102 1.00 95.19 189 LEU A CA 1
ATOM 1525 C C . LEU A 1 189 ? 6.611 -5.247 3.224 1.00 95.19 189 LEU A C 1
ATOM 1527 O O . LEU A 1 189 ? 7.174 -5.721 4.215 1.00 95.19 189 LEU A O 1
ATOM 1531 N N . ILE A 1 190 ? 6.392 -3.947 3.060 1.00 92.62 190 ILE A N 1
ATOM 1532 C CA . ILE A 1 190 ? 6.637 -2.908 4.062 1.00 92.62 190 ILE A CA 1
ATOM 1533 C C . ILE A 1 190 ? 5.435 -1.954 4.089 1.00 92.62 190 ILE A C 1
ATOM 1535 O O . ILE A 1 190 ? 4.823 -1.723 3.048 1.00 92.62 190 ILE A O 1
ATOM 1539 N N . THR A 1 191 ? 5.113 -1.376 5.247 1.00 87.56 191 THR A N 1
ATOM 1540 C CA . THR A 1 191 ? 4.061 -0.342 5.374 1.00 87.56 191 THR A CA 1
ATOM 1541 C C . THR A 1 191 ? 4.599 1.047 5.712 1.00 87.56 191 THR A C 1
ATOM 1543 O O . THR A 1 191 ? 3.838 1.970 5.977 1.00 87.56 191 THR A O 1
ATOM 1546 N N . GLY A 1 192 ? 5.923 1.225 5.695 1.00 80.19 192 GLY A N 1
ATOM 1547 C CA . GLY A 1 192 ? 6.578 2.515 5.920 1.00 80.19 192 GLY A CA 1
ATOM 1548 C C . GLY A 1 192 ? 7.865 2.395 6.731 1.00 80.19 192 GLY A C 1
ATOM 1549 O O . GLY A 1 192 ? 8.427 1.304 6.888 1.00 80.19 192 GLY A O 1
ATOM 1550 N N . GLY A 1 193 ? 8.340 3.528 7.249 1.00 76.81 193 GLY A N 1
ATOM 1551 C CA . GLY A 1 193 ? 9.440 3.586 8.200 1.00 76.81 193 GLY A CA 1
ATOM 1552 C C . GLY A 1 193 ? 10.838 3.641 7.563 1.00 76.81 193 GLY A C 1
ATOM 1553 O O . GLY A 1 193 ? 11.013 4.029 6.405 1.00 76.81 193 GLY A O 1
ATOM 1554 N N . PRO A 1 194 ? 11.890 3.245 8.310 1.00 74.81 194 PRO A N 1
ATOM 1555 C CA . PRO A 1 194 ? 13.287 3.488 7.933 1.00 74.81 194 PRO A CA 1
ATOM 1556 C C . PRO A 1 194 ? 13.708 2.899 6.582 1.00 74.81 194 PRO A C 1
ATOM 1558 O O . PRO A 1 194 ? 14.625 3.421 5.949 1.00 74.81 194 PRO A O 1
ATOM 1561 N N . VAL A 1 195 ? 13.055 1.817 6.145 1.00 79.19 195 VAL A N 1
ATOM 1562 C CA . VAL A 1 195 ? 13.319 1.169 4.852 1.00 79.19 195 VAL A CA 1
ATOM 1563 C C . VAL A 1 195 ? 12.955 2.098 3.693 1.00 79.19 195 VAL A C 1
ATOM 1565 O O . VAL A 1 195 ? 13.722 2.222 2.741 1.00 79.19 195 VAL A O 1
ATOM 1568 N N . LEU A 1 196 ? 11.817 2.789 3.790 1.00 78.06 196 LEU A N 1
ATOM 1569 C CA . LEU A 1 196 ? 11.307 3.658 2.732 1.00 78.06 196 LEU A CA 1
ATOM 1570 C C . LEU A 1 196 ? 12.202 4.892 2.539 1.00 78.06 196 LEU A C 1
ATOM 1572 O O . LEU A 1 196 ? 12.555 5.232 1.409 1.00 78.06 196 LEU A O 1
ATOM 1576 N N . LYS A 1 197 ? 12.688 5.477 3.645 1.00 72.88 197 LYS A N 1
ATOM 1577 C CA . LYS A 1 197 ? 13.620 6.624 3.634 1.00 72.88 197 LYS A CA 1
ATOM 1578 C C . LYS A 1 197 ? 14.916 6.328 2.880 1.00 72.88 197 LYS A C 1
ATOM 1580 O O . LYS A 1 197 ? 15.448 7.193 2.189 1.00 72.88 197 LYS A O 1
ATOM 1585 N N . GLN A 1 198 ? 15.429 5.102 2.982 1.00 70.69 198 GLN A N 1
ATOM 1586 C CA . GLN A 1 198 ? 16.666 4.717 2.299 1.00 70.69 198 GLN A CA 1
ATOM 1587 C C . GLN A 1 198 ? 16.512 4.514 0.791 1.00 70.69 198 GLN A C 1
ATOM 1589 O O . GLN A 1 198 ? 17.500 4.593 0.063 1.00 70.69 198 GLN A O 1
ATOM 1594 N N . LEU A 1 199 ? 15.289 4.303 0.305 1.00 69.50 199 LEU A N 1
ATOM 1595 C CA . LEU A 1 199 ? 14.996 4.191 -1.126 1.00 69.50 199 LEU A CA 1
ATOM 1596 C C . LEU A 1 199 ? 14.876 5.563 -1.811 1.00 69.50 199 LEU A C 1
ATOM 1598 O O . LEU A 1 199 ? 14.536 5.622 -2.992 1.00 69.50 199 LEU A O 1
ATOM 1602 N N . GLY A 1 200 ? 15.172 6.656 -1.093 1.00 62.72 200 GLY A N 1
ATOM 1603 C CA . GLY A 1 200 ? 15.084 8.025 -1.608 1.00 62.72 200 GLY A CA 1
ATOM 1604 C C . GLY A 1 200 ? 13.644 8.501 -1.799 1.00 62.72 200 GLY A C 1
ATOM 1605 O O . GLY A 1 200 ? 13.393 9.364 -2.635 1.00 62.72 200 GLY A O 1
ATOM 1606 N N . ALA A 1 201 ? 12.705 7.903 -1.065 1.00 61.38 201 ALA A N 1
ATOM 1607 C CA . ALA A 1 201 ? 11.282 8.173 -1.158 1.00 61.38 201 ALA A CA 1
ATOM 1608 C C . ALA A 1 201 ? 10.829 8.955 0.097 1.00 61.38 201 ALA A C 1
ATOM 1610 O O . ALA A 1 201 ? 11.099 8.527 1.220 1.00 61.38 201 ALA A O 1
ATOM 1611 N N . ASN A 1 202 ? 10.173 10.106 -0.090 1.00 54.84 202 ASN A N 1
ATOM 1612 C CA . ASN A 1 202 ? 9.645 10.937 1.002 1.00 54.84 202 ASN A CA 1
ATOM 1613 C C . ASN A 1 202 ? 8.289 10.402 1.487 1.00 54.84 202 ASN A C 1
ATOM 1615 O O . ASN A 1 202 ? 7.358 10.333 0.697 1.00 54.84 202 ASN A O 1
ATOM 1619 N N . GLU A 1 203 ? 8.168 10.064 2.774 1.00 52.22 203 GLU A N 1
ATOM 1620 C CA . GLU A 1 203 ? 6.978 9.411 3.366 1.00 52.22 203 GLU A CA 1
ATOM 1621 C C . GLU A 1 203 ? 5.663 10.200 3.210 1.00 52.22 203 GLU A C 1
ATOM 1623 O O . GLU A 1 203 ? 4.596 9.607 3.286 1.00 52.22 203 GLU A O 1
ATOM 1628 N N . SER A 1 204 ? 5.728 11.510 2.970 1.00 45.88 204 SER A N 1
ATOM 1629 C CA . SER A 1 204 ? 4.584 12.428 2.968 1.00 45.88 204 SER A CA 1
ATOM 1630 C C . SER A 1 204 ? 3.808 12.529 1.644 1.00 45.88 204 SER A C 1
ATOM 1632 O O . SER A 1 204 ? 2.812 13.238 1.602 1.00 45.88 204 SER A O 1
ATOM 1634 N N . SER A 1 205 ? 4.234 11.854 0.569 1.00 50.81 205 SER A N 1
ATOM 1635 C CA . SER A 1 205 ? 3.599 11.966 -0.762 1.00 50.81 205 SER A CA 1
ATOM 1636 C C . SER A 1 205 ? 3.655 10.667 -1.580 1.00 50.81 205 SER A C 1
ATOM 1638 O O . SER A 1 205 ? 3.748 10.697 -2.810 1.00 50.81 205 SER A O 1
ATOM 1640 N N . LEU A 1 206 ? 3.758 9.511 -0.919 1.00 63.72 206 LEU A N 1
ATOM 1641 C CA . LEU A 1 206 ? 3.966 8.234 -1.602 1.00 63.72 206 LEU A CA 1
ATOM 1642 C C . LEU A 1 206 ? 2.680 7.426 -1.662 1.00 63.72 206 LEU A C 1
ATOM 1644 O O . LEU A 1 206 ? 2.304 6.785 -0.685 1.00 63.72 206 LEU A O 1
ATOM 1648 N N . SER A 1 207 ? 2.108 7.352 -2.860 1.00 74.19 207 SER A N 1
ATOM 1649 C CA . SER A 1 207 ? 1.258 6.232 -3.244 1.00 74.19 207 SER A CA 1
ATOM 1650 C C . SER A 1 207 ? 1.999 4.898 -3.054 1.00 74.19 207 SER A C 1
ATOM 1652 O O . SER A 1 207 ? 3.240 4.829 -3.072 1.00 74.19 207 SER A O 1
ATOM 1654 N N . SER A 1 208 ? 1.239 3.820 -2.842 1.00 86.69 208 SER A N 1
ATOM 1655 C CA . SER A 1 208 ? 1.781 2.460 -2.733 1.00 86.69 208 SER A CA 1
ATOM 1656 C C . SER A 1 208 ? 2.653 2.133 -3.952 1.00 86.69 208 SER A C 1
ATOM 1658 O O . SER A 1 208 ? 2.274 2.378 -5.096 1.00 86.69 208 SER A O 1
ATOM 1660 N N . ARG A 1 209 ? 3.851 1.584 -3.729 1.00 89.00 209 ARG A N 1
ATOM 1661 C CA . ARG A 1 209 ? 4.897 1.468 -4.763 1.00 89.00 209 ARG A CA 1
ATOM 1662 C C . ARG A 1 209 ? 5.633 0.143 -4.707 1.00 89.00 209 ARG A C 1
ATOM 1664 O O . ARG A 1 209 ? 5.763 -0.485 -3.659 1.00 89.00 209 ARG A O 1
ATOM 1671 N N . VAL A 1 210 ? 6.178 -0.260 -5.854 1.00 93.25 210 VAL A N 1
ATOM 1672 C CA . VAL A 1 210 ? 6.944 -1.502 -5.992 1.00 93.25 210 VAL A CA 1
ATOM 1673 C C . VAL A 1 210 ? 8.308 -1.252 -6.621 1.00 93.25 210 VAL A C 1
ATOM 1675 O O . VAL A 1 210 ? 8.460 -0.490 -7.577 1.00 93.25 210 VAL A O 1
ATOM 1678 N N . TRP A 1 211 ? 9.312 -1.950 -6.101 1.00 93.56 211 TRP A N 1
ATOM 1679 C CA . TRP A 1 211 ? 10.666 -1.987 -6.627 1.00 93.56 211 TRP A CA 1
ATOM 1680 C C . TRP A 1 211 ? 11.097 -3.426 -6.892 1.00 93.56 211 TRP A C 1
ATOM 1682 O O . TRP A 1 211 ? 10.864 -4.332 -6.093 1.00 93.56 211 TRP A O 1
ATOM 1692 N N . PHE A 1 212 ? 11.796 -3.630 -8.001 1.00 95.12 212 PHE A N 1
ATOM 1693 C CA . PHE A 1 212 ? 12.459 -4.883 -8.322 1.00 95.12 212 PHE A CA 1
ATOM 1694 C C . PHE A 1 212 ? 13.948 -4.787 -7.995 1.00 95.12 212 PHE A C 1
ATOM 1696 O O . PHE A 1 212 ? 14.645 -3.906 -8.501 1.00 95.12 212 PHE A O 1
ATOM 1703 N N . LEU A 1 213 ? 14.437 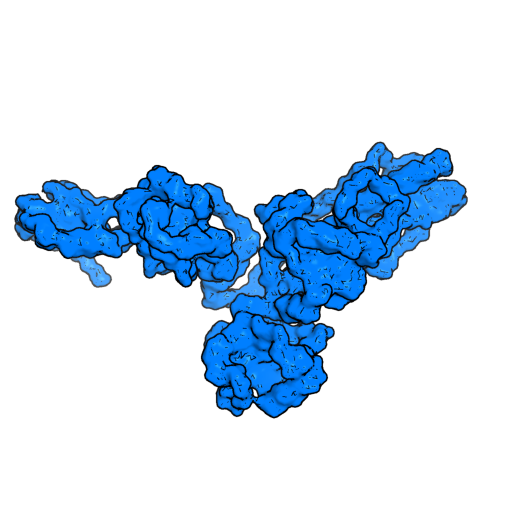-5.698 -7.158 1.00 94.06 213 LEU A N 1
ATOM 1704 C CA . LEU A 1 213 ? 15.830 -5.776 -6.730 1.00 94.06 213 LEU A CA 1
ATOM 1705 C C . LEU A 1 213 ? 16.525 -6.905 -7.497 1.00 94.06 213 LEU A C 1
ATOM 1707 O O . LEU A 1 213 ? 16.241 -8.091 -7.299 1.00 94.06 213 LEU A O 1
ATOM 1711 N N . HIS A 1 214 ? 17.478 -6.524 -8.346 1.00 92.38 214 HIS A N 1
ATOM 1712 C CA . HIS A 1 214 ? 18.206 -7.401 -9.269 1.00 92.38 214 HIS A CA 1
ATOM 1713 C C . HIS A 1 214 ? 19.338 -8.163 -8.570 1.00 92.38 214 HIS A C 1
ATOM 1715 O O . HIS A 1 214 ? 20.523 -7.985 -8.862 1.00 92.38 214 HIS A O 1
ATOM 1721 N N . CYS A 1 215 ? 18.985 -9.002 -7.601 1.00 90.81 215 CYS A N 1
ATOM 1722 C CA . CYS A 1 215 ? 19.949 -9.743 -6.794 1.00 90.81 215 CYS A CA 1
ATOM 1723 C C . CYS A 1 215 ? 20.533 -10.977 -7.495 1.00 90.81 215 CYS A C 1
ATOM 1725 O O . CYS A 1 215 ? 21.596 -11.452 -7.091 1.00 90.81 215 CYS A O 1
ATOM 1727 N N . ARG A 1 216 ? 19.893 -11.518 -8.537 1.00 87.31 216 ARG A N 1
ATOM 1728 C CA . ARG A 1 216 ? 20.364 -12.714 -9.257 1.00 87.31 216 ARG A CA 1
ATOM 1729 C C . ARG A 1 216 ? 21.532 -12.431 -10.202 1.00 87.31 216 ARG A C 1
ATOM 1731 O O . ARG A 1 216 ? 22.242 -13.372 -10.552 1.00 87.31 216 ARG A O 1
ATOM 1738 N N . ILE A 1 217 ? 21.734 -11.182 -10.624 1.00 71.25 217 ILE A N 1
ATOM 1739 C CA . ILE A 1 217 ? 22.673 -10.850 -11.702 1.00 71.25 217 ILE A CA 1
ATOM 1740 C C . ILE A 1 217 ? 24.095 -11.315 -11.353 1.00 71.25 217 ILE A C 1
ATOM 1742 O O . ILE A 1 217 ? 24.667 -10.857 -10.361 1.00 71.25 217 ILE A O 1
ATOM 1746 N N . PRO A 1 218 ? 24.693 -12.222 -12.155 1.00 52.03 218 PRO A N 1
ATOM 1747 C CA . PRO A 1 218 ? 26.096 -12.580 -12.010 1.00 52.03 218 PRO A CA 1
ATOM 1748 C C . PRO A 1 218 ? 26.928 -11.333 -12.302 1.00 52.03 218 PRO A C 1
ATOM 1750 O O . PRO A 1 218 ? 26.676 -10.669 -13.304 1.00 52.03 218 PRO A O 1
ATOM 1753 N N . GLY A 1 219 ? 27.897 -11.007 -11.444 1.00 49.97 219 GLY A N 1
ATOM 1754 C CA . GLY A 1 219 ? 28.743 -9.808 -11.542 1.00 49.97 219 GLY A CA 1
ATOM 1755 C C . GLY A 1 219 ? 29.628 -9.746 -12.796 1.00 49.97 219 GLY A C 1
ATOM 1756 O O . GLY A 1 219 ? 30.845 -9.848 -12.690 1.00 49.97 219 GLY A O 1
ATOM 1757 N N . GLY A 1 220 ? 29.015 -9.609 -13.973 1.00 40.25 220 GLY A N 1
ATOM 1758 C CA . GLY A 1 220 ? 29.648 -9.548 -15.292 1.00 40.25 220 GLY A CA 1
ATOM 1759 C C . GLY A 1 220 ? 29.389 -8.244 -16.050 1.00 40.25 220 GLY A C 1
ATOM 1760 O O . GLY A 1 220 ? 30.063 -7.992 -17.041 1.00 40.25 220 GLY A O 1
ATOM 1761 N N . PHE A 1 221 ? 28.479 -7.390 -15.574 1.00 46.00 221 PHE A N 1
ATOM 1762 C CA . PHE A 1 221 ? 28.451 -5.983 -15.966 1.00 46.00 221 PHE A CA 1
ATOM 1763 C C . PHE A 1 221 ? 29.203 -5.199 -14.901 1.00 46.00 221 PHE A C 1
ATOM 1765 O O . PHE A 1 221 ? 28.883 -5.301 -13.717 1.00 46.00 221 PHE A O 1
ATOM 1772 N N . SER A 1 222 ? 30.233 -4.472 -15.324 1.00 41.31 222 SER A N 1
ATOM 1773 C CA . SER A 1 222 ? 31.096 -3.644 -14.486 1.00 41.31 222 SER A CA 1
ATOM 1774 C C . SER A 1 222 ? 30.290 -2.521 -13.826 1.00 41.31 222 SER A C 1
ATOM 1776 O O . SER A 1 222 ? 30.338 -1.371 -14.253 1.00 41.31 222 SER A O 1
ATOM 1778 N N . THR A 1 223 ? 29.527 -2.836 -12.781 1.00 41.78 223 THR A N 1
ATOM 1779 C CA . THR A 1 223 ? 28.994 -1.820 -11.878 1.00 41.78 223 THR A CA 1
ATOM 1780 C C . THR A 1 223 ? 30.181 -1.142 -11.197 1.00 41.78 223 THR A C 1
ATOM 1782 O O . THR A 1 223 ? 31.080 -1.853 -10.725 1.00 41.78 223 THR A O 1
ATOM 1785 N N . PRO A 1 224 ? 30.212 0.196 -11.110 1.00 41.12 224 PRO A N 1
ATOM 1786 C CA . PRO A 1 224 ? 31.233 0.889 -10.345 1.00 41.12 224 PRO A CA 1
ATOM 1787 C C . PRO A 1 224 ? 31.159 0.392 -8.897 1.00 41.12 224 PRO A C 1
ATOM 1789 O O . PRO A 1 224 ? 30.148 0.580 -8.236 1.00 41.12 224 PRO A O 1
ATOM 1792 N N . THR A 1 225 ? 32.218 -0.274 -8.433 1.00 40.44 225 THR A N 1
ATOM 1793 C CA . THR A 1 225 ? 32.614 -0.419 -7.019 1.00 40.44 225 THR A CA 1
ATOM 1794 C C . THR A 1 225 ? 31.538 -0.802 -5.982 1.00 40.44 225 THR A C 1
ATOM 1796 O O . THR A 1 225 ? 30.721 0.010 -5.577 1.00 40.44 225 THR A O 1
ATOM 1799 N N . ALA A 1 226 ? 31.679 -1.999 -5.399 1.00 51.25 226 ALA A N 1
ATOM 1800 C CA . ALA A 1 226 ? 31.451 -2.257 -3.967 1.00 51.25 226 ALA A CA 1
ATOM 1801 C C . ALA A 1 226 ? 30.097 -1.848 -3.330 1.00 51.25 226 ALA A C 1
ATOM 1803 O O . ALA A 1 226 ? 30.063 -1.573 -2.133 1.00 51.25 226 ALA A O 1
ATOM 1804 N N . SER A 1 227 ? 28.980 -1.836 -4.064 1.00 64.94 227 SER A N 1
ATOM 1805 C CA . SER A 1 227 ? 27.672 -1.632 -3.424 1.00 64.94 227 SER A CA 1
ATOM 1806 C C . SER A 1 227 ? 27.217 -2.894 -2.678 1.00 64.94 227 SER A C 1
ATOM 1808 O O . SER A 1 227 ? 27.117 -3.992 -3.245 1.00 64.94 227 SER A O 1
ATOM 1810 N N . GLU A 1 228 ? 26.914 -2.739 -1.387 1.00 74.50 228 GLU A N 1
ATOM 1811 C CA . GLU A 1 228 ? 26.309 -3.798 -0.569 1.00 74.50 228 GLU A CA 1
ATOM 1812 C C . GLU A 1 228 ? 24.867 -4.128 -1.000 1.00 74.50 228 GLU A C 1
ATOM 1814 O O . GLU A 1 228 ? 24.371 -5.207 -0.669 1.00 74.50 228 GLU A O 1
ATOM 1819 N N . ARG A 1 229 ? 24.236 -3.263 -1.807 1.00 85.62 229 ARG A N 1
ATOM 1820 C CA . ARG A 1 229 ? 22.855 -3.400 -2.293 1.00 85.62 229 ARG A CA 1
ATOM 1821 C C . ARG A 1 229 ? 22.755 -4.003 -3.686 1.00 85.62 229 ARG A C 1
ATOM 1823 O O . ARG A 1 229 ? 23.668 -3.864 -4.504 1.00 85.62 229 ARG A O 1
ATOM 1830 N N . CYS A 1 230 ? 21.632 -4.651 -3.960 1.00 88.12 230 CYS A N 1
ATOM 1831 C CA . CYS A 1 230 ? 21.241 -5.052 -5.304 1.00 88.12 230 CYS A CA 1
ATOM 1832 C C . CYS A 1 230 ? 20.806 -3.819 -6.123 1.00 88.12 230 CYS A C 1
ATOM 1834 O O . CYS A 1 230 ? 20.214 -2.896 -5.562 1.00 88.12 230 CYS A O 1
ATOM 1836 N N . PRO A 1 231 ? 21.066 -3.775 -7.444 1.00 87.94 231 PRO A N 1
ATOM 1837 C CA . PRO A 1 231 ? 20.492 -2.749 -8.311 1.00 87.94 231 PRO A CA 1
ATOM 1838 C C . PRO A 1 231 ? 18.963 -2.767 -8.234 1.00 87.94 231 PRO A C 1
ATOM 1840 O O . PRO A 1 231 ? 18.367 -3.840 -8.124 1.00 87.94 231 PRO A O 1
ATOM 1843 N N . VAL A 1 232 ? 18.337 -1.594 -8.321 1.00 88.75 232 VAL A N 1
ATOM 1844 C CA . VAL A 1 232 ? 16.893 -1.433 -8.113 1.00 88.75 232 VAL A CA 1
ATOM 1845 C C . VAL A 1 232 ? 16.236 -0.831 -9.351 1.00 88.75 232 VAL A C 1
ATOM 1847 O O . VAL A 1 232 ? 16.751 0.122 -9.934 1.00 88.75 232 VAL A O 1
ATOM 1850 N N . THR A 1 233 ? 15.076 -1.360 -9.734 1.00 90.56 233 THR A N 1
ATOM 1851 C CA . THR A 1 233 ? 14.183 -0.764 -10.734 1.00 90.56 233 THR A CA 1
ATOM 1852 C C . THR A 1 233 ? 12.841 -0.452 -10.086 1.00 90.56 233 THR A C 1
ATOM 1854 O O . THR A 1 233 ? 12.199 -1.348 -9.549 1.00 90.56 233 THR A O 1
ATOM 1857 N N . ARG A 1 234 ? 12.412 0.810 -10.139 1.00 88.81 234 ARG A N 1
ATOM 1858 C CA . ARG A 1 234 ? 11.105 1.253 -9.633 1.00 88.81 234 ARG A CA 1
ATOM 1859 C C . ARG A 1 234 ? 10.014 0.963 -10.670 1.00 88.81 234 ARG A C 1
ATOM 1861 O O . ARG A 1 234 ? 10.207 1.269 -11.846 1.00 88.81 234 ARG A O 1
ATOM 1868 N N . MET A 1 235 ? 8.884 0.412 -10.237 1.00 89.19 235 MET A N 1
ATOM 1869 C CA . MET A 1 235 ? 7.658 0.380 -11.035 1.00 89.19 235 MET A CA 1
ATOM 1870 C C . MET A 1 235 ? 7.073 1.791 -11.100 1.00 89.19 235 MET A C 1
ATOM 1872 O O . MET A 1 235 ? 6.953 2.449 -10.072 1.00 89.19 235 MET A O 1
ATOM 1876 N N . ARG A 1 236 ? 6.775 2.265 -12.311 1.00 82.25 236 ARG A N 1
ATOM 1877 C CA . ARG A 1 236 ? 6.314 3.643 -12.528 1.00 82.25 236 ARG A CA 1
ATOM 1878 C C . ARG A 1 236 ? 4.800 3.787 -12.535 1.00 82.25 236 ARG A C 1
ATOM 1880 O O . ARG A 1 236 ? 4.305 4.718 -11.933 1.00 82.25 236 ARG A O 1
ATOM 1887 N N . ARG A 1 237 ? 4.112 2.840 -13.171 1.00 80.12 237 ARG A N 1
ATOM 1888 C CA . ARG A 1 237 ? 2.651 2.835 -13.274 1.00 80.12 237 ARG A CA 1
ATOM 1889 C C . ARG A 1 237 ? 1.983 2.634 -11.919 1.00 80.12 237 ARG A C 1
ATOM 1891 O O . ARG A 1 237 ? 2.567 1.968 -11.055 1.00 80.12 237 ARG A O 1
ATOM 1898 N N . ALA A 1 238 ? 0.730 3.070 -11.833 1.00 83.50 238 ALA A N 1
ATOM 1899 C CA . ALA A 1 238 ? -0.191 2.791 -10.740 1.00 83.50 238 ALA A CA 1
ATOM 1900 C C . ALA A 1 238 ? -0.199 1.312 -10.332 1.00 83.50 238 ALA A C 1
ATOM 1902 O O . ALA A 1 238 ? -0.093 0.393 -11.166 1.00 83.50 238 ALA A O 1
ATOM 1903 N N . LEU A 1 239 ? -0.339 1.070 -9.032 1.00 86.94 239 LEU A N 1
ATOM 1904 C CA . LEU A 1 239 ? -0.278 -0.267 -8.469 1.00 86.94 239 LEU A CA 1
ATOM 1905 C C . LEU A 1 239 ? -1.613 -0.995 -8.666 1.00 86.94 239 LEU A C 1
ATOM 1907 O O . LEU A 1 239 ? -2.579 -0.797 -7.946 1.00 86.94 239 LEU A O 1
ATOM 1911 N N . SER A 1 240 ? -1.633 -1.911 -9.629 1.00 84.12 240 SER A N 1
ATOM 1912 C CA . SER A 1 240 ? -2.750 -2.823 -9.882 1.00 84.12 240 SER A CA 1
ATOM 1913 C C . SER A 1 240 ? -2.229 -4.216 -10.213 1.00 84.12 240 SER A C 1
ATOM 1915 O O . SER A 1 240 ? -1.082 -4.368 -10.651 1.00 84.12 240 SER A O 1
ATOM 1917 N N . THR A 1 241 ? -3.059 -5.252 -10.064 1.00 80.81 241 THR A N 1
ATOM 1918 C CA . THR A 1 241 ? -2.677 -6.628 -10.428 1.00 80.81 241 THR A CA 1
ATOM 1919 C C . THR A 1 241 ? -2.173 -6.703 -11.877 1.00 80.81 241 THR A C 1
ATOM 1921 O O . THR A 1 241 ? -1.125 -7.288 -12.149 1.00 80.81 241 THR A O 1
ATOM 1924 N N . LEU A 1 242 ? -2.841 -6.039 -12.827 1.00 78.81 242 LEU A N 1
ATOM 1925 C CA . LEU A 1 242 ? -2.424 -6.046 -14.235 1.00 78.81 242 LEU A CA 1
ATOM 1926 C C . LEU A 1 242 ? -1.056 -5.374 -14.450 1.00 78.81 242 LEU A C 1
ATOM 1928 O O . LEU A 1 242 ? -0.196 -5.918 -15.158 1.00 78.81 242 LEU A O 1
ATOM 1932 N N . ASN A 1 243 ? -0.842 -4.210 -13.833 1.00 84.12 243 ASN A N 1
ATOM 1933 C CA . ASN A 1 243 ? 0.407 -3.466 -13.967 1.00 84.12 243 ASN A CA 1
ATOM 1934 C C . ASN A 1 243 ? 1.570 -4.199 -13.293 1.00 84.12 243 ASN A C 1
ATOM 1936 O O . ASN A 1 243 ? 2.648 -4.287 -13.880 1.00 84.12 243 ASN A O 1
ATOM 1940 N N . LEU A 1 244 ? 1.342 -4.812 -12.128 1.00 89.00 244 LEU A N 1
ATOM 1941 C CA . LEU A 1 244 ? 2.330 -5.640 -11.434 1.00 89.00 244 LEU A CA 1
ATOM 1942 C C . LEU A 1 244 ? 2.759 -6.842 -12.278 1.00 89.00 244 LEU A C 1
ATOM 1944 O O . LEU A 1 244 ? 3.955 -7.090 -12.446 1.00 89.00 244 LEU A O 1
ATOM 1948 N N . HIS A 1 245 ? 1.799 -7.564 -12.861 1.00 84.75 245 HIS A N 1
ATOM 1949 C CA . HIS A 1 245 ? 2.096 -8.680 -13.758 1.00 84.75 245 HIS A CA 1
ATOM 1950 C C . HIS A 1 245 ? 2.933 -8.228 -14.962 1.00 84.75 245 HIS A C 1
ATOM 1952 O O . HIS A 1 245 ? 3.949 -8.856 -15.269 1.00 84.75 245 HIS A O 1
ATOM 1958 N N . SER A 1 246 ? 2.547 -7.121 -15.599 1.00 82.81 246 SER A N 1
ATOM 1959 C CA . SER A 1 246 ? 3.257 -6.562 -16.757 1.00 82.81 246 SER A CA 1
ATOM 1960 C C . SER A 1 246 ? 4.678 -6.115 -16.391 1.00 82.81 246 SER A C 1
ATOM 1962 O O . SER A 1 246 ? 5.641 -6.425 -17.098 1.00 82.81 246 SER A O 1
ATOM 1964 N N . PHE A 1 247 ? 4.832 -5.438 -15.250 1.00 88.88 247 PHE A N 1
ATOM 1965 C CA . PHE A 1 247 ? 6.118 -4.981 -14.733 1.00 88.88 247 PHE A CA 1
ATOM 1966 C C . PHE A 1 247 ? 7.062 -6.153 -14.443 1.00 88.88 247 PHE A C 1
ATOM 1968 O O . PHE A 1 247 ? 8.200 -6.160 -14.917 1.00 88.88 247 PHE A O 1
ATOM 1975 N N . LEU A 1 248 ? 6.592 -7.180 -13.729 1.00 90.19 248 LEU A N 1
ATOM 1976 C CA . LEU A 1 248 ? 7.407 -8.356 -13.414 1.00 90.19 248 LEU A CA 1
ATOM 1977 C C . LEU A 1 248 ? 7.801 -9.129 -14.672 1.00 90.19 248 LEU A C 1
ATOM 1979 O O . LEU A 1 248 ? 8.954 -9.534 -14.794 1.00 90.19 248 LEU A O 1
ATOM 1983 N N . GLN A 1 249 ? 6.900 -9.271 -15.645 1.00 85.12 249 GLN A N 1
ATOM 1984 C CA . GLN A 1 249 ? 7.230 -9.891 -16.929 1.00 85.12 249 GLN A CA 1
ATOM 1985 C C . GLN A 1 249 ? 8.324 -9.114 -17.672 1.00 85.12 249 GLN A C 1
ATOM 1987 O O . GLN A 1 249 ? 9.205 -9.725 -18.286 1.00 85.12 249 GLN A O 1
ATOM 1992 N N . LEU A 1 250 ? 8.319 -7.778 -17.605 1.00 86.50 250 LEU A N 1
ATOM 1993 C CA . LEU A 1 250 ? 9.372 -6.940 -18.193 1.00 86.50 250 LEU A CA 1
ATOM 1994 C C . LEU A 1 250 ? 10.722 -7.099 -17.493 1.00 86.50 250 LEU A C 1
ATOM 1996 O O . LEU A 1 250 ? 11.763 -7.003 -18.148 1.00 86.50 250 LEU A O 1
ATOM 2000 N N . MET A 1 251 ? 10.733 -7.410 -16.196 1.00 90.62 251 MET A N 1
ATOM 2001 C CA . MET A 1 251 ? 11.969 -7.740 -15.475 1.00 90.62 251 MET A CA 1
ATOM 2002 C C . MET A 1 251 ? 12.596 -9.057 -15.940 1.00 90.62 251 MET A C 1
ATOM 2004 O O . MET A 1 251 ? 13.775 -9.291 -15.676 1.00 90.62 251 MET A O 1
ATOM 2008 N N . GLU A 1 252 ? 11.863 -9.884 -16.683 1.00 86.56 252 GLU A N 1
ATOM 2009 C CA . GLU A 1 252 ? 12.367 -11.131 -17.264 1.00 86.56 252 GLU A CA 1
ATOM 2010 C C . GLU A 1 252 ? 12.899 -10.965 -18.690 1.00 86.56 252 GLU A C 1
ATOM 2012 O O . GLU A 1 252 ? 13.619 -11.835 -19.184 1.00 86.56 252 GLU A O 1
ATOM 2017 N N . ALA A 1 253 ? 12.580 -9.851 -19.355 1.00 87.56 253 ALA A N 1
ATOM 2018 C CA . ALA A 1 253 ? 13.066 -9.584 -20.701 1.00 87.56 253 ALA A CA 1
ATOM 2019 C C . ALA A 1 253 ? 14.602 -9.436 -20.702 1.00 87.56 253 ALA A C 1
ATOM 2021 O O . ALA A 1 253 ? 15.175 -8.939 -19.726 1.00 87.56 253 ALA A O 1
ATOM 2022 N N . PRO A 1 254 ? 15.311 -9.804 -21.782 1.00 89.19 254 PRO A N 1
ATOM 2023 C CA . PRO A 1 254 ? 16.737 -9.512 -21.904 1.00 89.19 254 PRO A CA 1
ATOM 2024 C C . PRO A 1 254 ? 17.017 -8.014 -21.725 1.00 89.19 254 PRO A C 1
ATOM 2026 O O . PRO A 1 254 ? 16.204 -7.181 -22.118 1.00 89.19 254 PRO A O 1
ATOM 2029 N N . LEU A 1 255 ? 18.147 -7.668 -21.102 1.00 88.56 255 LEU A N 1
ATOM 2030 C CA . LEU A 1 255 ? 18.503 -6.266 -20.857 1.00 88.56 255 LEU A CA 1
ATOM 2031 C C . LEU A 1 255 ? 18.703 -5.509 -22.181 1.00 88.56 255 LEU A C 1
ATOM 2033 O O . LEU A 1 255 ? 18.172 -4.420 -22.352 1.00 88.56 255 LEU A O 1
ATOM 2037 N N . VAL A 1 256 ? 19.418 -6.120 -23.128 1.00 91.31 256 VAL A N 1
ATOM 2038 C CA . VAL A 1 256 ? 19.614 -5.611 -24.491 1.00 91.31 256 VAL A CA 1
ATOM 2039 C C . VAL A 1 256 ? 19.402 -6.762 -25.471 1.00 91.31 256 VAL A C 1
ATOM 2041 O O . VAL A 1 256 ? 19.910 -7.863 -25.251 1.00 91.31 256 VAL A O 1
ATOM 2044 N N . LEU A 1 257 ? 18.657 -6.516 -26.548 1.00 93.25 257 LEU A N 1
ATOM 2045 C CA . LEU A 1 257 ? 18.482 -7.451 -27.662 1.00 93.25 257 LEU A CA 1
ATOM 2046 C C . LEU A 1 257 ? 19.298 -6.985 -28.870 1.00 93.25 257 LEU A C 1
ATOM 2048 O O . LEU A 1 257 ? 19.094 -5.879 -29.353 1.00 93.25 257 LEU A O 1
ATOM 2052 N N . GLU A 1 258 ? 20.197 -7.811 -29.394 1.00 93.94 258 GLU A N 1
ATOM 2053 C CA . GLU A 1 258 ? 20.945 -7.468 -30.611 1.00 93.94 258 GLU A CA 1
ATOM 2054 C C . GLU A 1 258 ? 20.160 -7.872 -31.868 1.00 93.94 258 GLU A C 1
ATOM 2056 O O . GLU A 1 258 ? 19.583 -8.962 -31.922 1.00 93.94 258 GLU A O 1
ATOM 2061 N N . VAL A 1 259 ? 20.118 -6.994 -32.874 1.00 95.19 259 VAL A N 1
ATOM 2062 C CA . VAL A 1 259 ? 19.396 -7.217 -34.136 1.00 95.19 259 VAL A CA 1
ATOM 2063 C C . VAL A 1 259 ? 20.205 -6.756 -35.351 1.00 95.19 259 VAL A C 1
ATOM 2065 O O . VAL A 1 259 ? 20.880 -5.731 -35.325 1.00 95.19 259 VAL A O 1
ATOM 2068 N N . ASP A 1 260 ? 20.072 -7.494 -36.453 1.00 94.88 260 ASP A N 1
ATOM 2069 C CA . ASP A 1 260 ? 20.790 -7.255 -37.715 1.00 94.88 260 ASP A CA 1
ATOM 2070 C C . ASP A 1 260 ? 19.870 -6.754 -38.845 1.00 94.88 260 ASP A C 1
ATOM 2072 O O . ASP A 1 260 ? 20.196 -6.884 -40.023 1.00 94.88 260 ASP A O 1
ATOM 2076 N N . VAL A 1 261 ? 18.685 -6.233 -38.525 1.00 95.31 261 VAL A N 1
ATOM 2077 C CA . VAL A 1 261 ? 17.687 -5.764 -39.504 1.00 95.31 261 VAL A CA 1
ATOM 2078 C C . VAL A 1 261 ? 17.218 -4.353 -39.162 1.00 95.31 261 VAL A C 1
ATOM 2080 O O . VAL A 1 261 ? 17.318 -3.932 -38.010 1.00 95.31 261 VAL A O 1
ATOM 2083 N N . ASP A 1 262 ? 16.695 -3.616 -40.147 1.00 93.50 262 ASP A N 1
ATOM 2084 C CA . ASP A 1 262 ? 16.119 -2.292 -39.889 1.00 93.50 262 ASP A CA 1
ATOM 2085 C C . ASP A 1 262 ? 14.992 -2.352 -38.839 1.00 93.50 262 ASP A C 1
ATOM 2087 O O . ASP A 1 262 ? 14.170 -3.275 -38.879 1.00 93.50 262 ASP A O 1
ATOM 2091 N N . PRO A 1 263 ? 14.863 -1.333 -37.965 1.00 93.69 263 PRO A N 1
ATOM 2092 C CA . PRO A 1 263 ? 13.800 -1.266 -36.958 1.00 93.69 263 PRO A CA 1
ATOM 2093 C C . PRO A 1 263 ? 12.382 -1.486 -37.500 1.00 93.69 263 PRO A C 1
ATOM 2095 O O . PRO A 1 263 ? 11.565 -2.145 -36.862 1.00 93.69 263 PRO A O 1
ATOM 2098 N N . SER A 1 264 ? 12.085 -0.989 -38.705 1.00 91.56 264 SER A N 1
ATOM 2099 C CA . SER A 1 264 ? 10.786 -1.172 -39.370 1.00 91.56 264 SER A CA 1
ATOM 2100 C C . SER A 1 264 ? 10.474 -2.634 -39.702 1.00 91.56 264 SER A C 1
ATOM 2102 O O . SER A 1 264 ? 9.306 -3.004 -39.776 1.00 91.56 264 SER A O 1
ATOM 2104 N N . SER A 1 265 ? 11.506 -3.467 -39.860 1.00 92.44 265 SER A N 1
ATOM 2105 C CA . SER A 1 265 ? 11.397 -4.904 -40.133 1.00 92.44 265 SER A CA 1
ATOM 2106 C C . SER A 1 265 ? 11.387 -5.755 -38.861 1.00 92.44 265 SER A C 1
ATOM 2108 O O . SER A 1 265 ? 11.043 -6.936 -38.921 1.00 92.44 265 SER A O 1
ATOM 2110 N N . VAL A 1 266 ? 11.749 -5.183 -37.707 1.00 91.62 266 VAL A N 1
ATOM 2111 C CA . VAL A 1 266 ? 11.623 -5.863 -36.413 1.00 91.62 266 VAL A CA 1
ATOM 2112 C C . VAL A 1 266 ? 10.137 -5.962 -36.068 1.00 91.62 266 VAL A C 1
ATOM 2114 O O . VAL A 1 266 ? 9.455 -4.932 -36.081 1.00 91.62 266 VAL A O 1
ATOM 2117 N N . PRO A 1 267 ? 9.606 -7.156 -35.752 1.00 88.75 267 PRO A N 1
ATOM 2118 C CA . PRO A 1 267 ? 8.203 -7.294 -35.391 1.00 88.75 267 PRO A CA 1
ATOM 2119 C C . PRO A 1 267 ? 7.893 -6.546 -34.083 1.00 88.75 267 PRO A C 1
ATOM 2121 O O . PRO A 1 267 ? 8.769 -6.429 -33.215 1.00 88.75 267 PRO A O 1
ATOM 2124 N N . PRO A 1 268 ? 6.652 -6.058 -33.910 1.00 86.06 268 PRO A N 1
ATOM 2125 C CA . PRO A 1 268 ? 6.184 -5.589 -32.614 1.00 86.06 268 PRO A CA 1
ATOM 2126 C C . PRO A 1 268 ? 6.376 -6.672 -31.542 1.00 86.06 268 PRO A C 1
ATOM 2128 O O . PRO A 1 268 ? 6.332 -7.869 -31.872 1.00 86.06 268 PRO A O 1
ATOM 2131 N N . PRO A 1 269 ? 6.581 -6.282 -30.273 1.00 83.25 269 PRO A N 1
ATOM 2132 C CA . PRO A 1 269 ? 6.731 -7.249 -29.200 1.00 83.25 269 PRO A CA 1
ATOM 2133 C C . PRO A 1 269 ? 5.510 -8.172 -29.131 1.00 83.25 269 PRO A C 1
ATOM 2135 O O . PRO A 1 269 ? 4.365 -7.740 -29.256 1.00 83.25 269 PRO A O 1
ATOM 2138 N N . GLN A 1 270 ? 5.768 -9.464 -28.960 1.00 80.94 270 GLN A N 1
ATOM 2139 C CA . GLN A 1 270 ? 4.722 -10.468 -28.773 1.00 80.94 270 GLN A CA 1
ATOM 2140 C C . GLN A 1 270 ? 4.317 -10.541 -27.298 1.00 80.94 270 GLN A C 1
ATOM 2142 O O . GLN A 1 270 ? 4.977 -9.949 -26.443 1.00 80.94 270 GLN A O 1
ATOM 2147 N N . PHE A 1 271 ? 3.244 -11.279 -26.997 1.00 70.75 271 PHE A N 1
ATOM 2148 C CA . PHE A 1 271 ? 2.823 -11.539 -25.618 1.00 70.75 271 PHE A CA 1
ATOM 2149 C C . PHE A 1 271 ? 4.012 -12.004 -24.756 1.00 70.75 271 PHE A C 1
ATOM 2151 O O . PHE A 1 271 ? 4.728 -12.913 -25.190 1.00 70.75 271 PHE A O 1
ATOM 2158 N N . PRO A 1 272 ? 4.232 -11.427 -23.559 1.00 70.62 272 PRO A N 1
ATOM 2159 C CA . PRO A 1 272 ? 3.365 -10.474 -22.850 1.00 70.62 272 PRO A CA 1
ATOM 2160 C C . PRO A 1 272 ? 3.700 -8.976 -23.038 1.00 70.62 272 PRO A C 1
ATOM 2162 O O . PRO A 1 272 ? 3.153 -8.127 -22.345 1.00 70.62 272 PRO A O 1
ATOM 2165 N N . TYR A 1 273 ? 4.592 -8.616 -23.960 1.00 77.94 273 TYR A N 1
ATOM 2166 C CA . TYR A 1 273 ? 5.165 -7.265 -24.065 1.00 77.94 273 TYR A CA 1
ATOM 2167 C C . TYR A 1 273 ? 4.457 -6.344 -25.066 1.00 77.94 273 TYR A C 1
ATOM 2169 O O . TYR A 1 273 ? 5.030 -5.337 -25.475 1.00 77.94 273 TYR A O 1
ATOM 2177 N N . GLN A 1 274 ? 3.246 -6.677 -25.526 1.00 78.88 274 GLN A N 1
ATOM 2178 C CA . GLN A 1 274 ? 2.637 -5.994 -26.683 1.00 78.88 274 GLN A CA 1
ATOM 2179 C C . GLN A 1 274 ? 2.416 -4.491 -26.470 1.00 78.88 274 GLN A C 1
ATOM 2181 O O . GLN A 1 274 ? 2.400 -3.732 -27.435 1.00 78.88 274 GLN A O 1
ATOM 2186 N N . LEU A 1 275 ? 2.256 -4.071 -25.214 1.00 78.38 275 LEU A N 1
ATOM 2187 C CA . LEU A 1 275 ? 2.065 -2.674 -24.822 1.00 78.38 275 LEU A CA 1
ATOM 2188 C C . LEU A 1 275 ? 3.380 -1.969 -24.460 1.00 78.38 275 LEU A C 1
ATOM 2190 O O . LEU A 1 275 ? 3.362 -0.834 -23.994 1.00 78.38 275 LEU A O 1
ATOM 2194 N N . THR A 1 276 ? 4.525 -2.625 -24.645 1.00 83.56 276 THR A N 1
ATOM 2195 C CA . THR A 1 276 ? 5.831 -2.074 -24.287 1.00 83.56 276 THR A CA 1
ATOM 2196 C C . THR A 1 276 ? 6.487 -1.415 -25.501 1.00 83.56 276 THR A C 1
ATOM 2198 O O . THR A 1 276 ? 6.674 -2.071 -26.531 1.00 83.56 276 THR A O 1
ATOM 2201 N N . PRO A 1 277 ? 6.892 -0.138 -25.407 1.00 88.94 277 PRO A N 1
ATOM 2202 C CA . PRO A 1 277 ? 7.667 0.517 -26.450 1.00 88.94 277 PRO A CA 1
ATOM 2203 C C . PRO A 1 277 ? 8.987 -0.203 -26.759 1.00 88.94 277 PRO A C 1
ATOM 2205 O O . PRO A 1 277 ? 9.625 -0.786 -25.880 1.00 88.94 277 PRO A O 1
ATOM 2208 N N . GLN A 1 278 ? 9.429 -0.115 -28.013 1.00 91.75 278 GLN A N 1
ATOM 2209 C CA . GLN A 1 278 ? 10.754 -0.568 -28.445 1.00 91.75 278 GLN A CA 1
ATOM 2210 C C . GLN A 1 278 ? 11.642 0.639 -28.727 1.00 91.75 278 GLN A C 1
ATOM 2212 O O . GLN A 1 278 ? 11.239 1.540 -29.463 1.00 91.75 278 GLN A O 1
ATOM 2217 N N . VAL A 1 279 ? 12.857 0.631 -28.189 1.00 92.56 279 VAL A N 1
ATOM 2218 C CA . VAL A 1 279 ? 13.894 1.635 -28.439 1.00 92.56 279 VAL A CA 1
ATOM 2219 C C . VAL A 1 279 ? 15.068 0.949 -29.121 1.00 92.56 279 VAL A C 1
ATOM 2221 O O . VAL A 1 279 ? 15.592 -0.045 -28.632 1.00 92.56 279 VAL A O 1
ATOM 2224 N N . PHE A 1 280 ? 15.479 1.484 -30.259 1.00 93.69 280 PHE A N 1
ATOM 2225 C CA . PHE A 1 280 ? 16.528 0.957 -31.115 1.00 93.69 280 PHE A CA 1
ATOM 2226 C C . PHE A 1 280 ? 17.723 1.907 -31.077 1.00 93.69 280 PHE A C 1
ATOM 2228 O O . PHE A 1 280 ? 17.602 3.063 -31.478 1.00 93.69 280 PHE A O 1
ATOM 2235 N N . LEU A 1 281 ? 18.877 1.426 -30.630 1.00 91.75 281 LEU A N 1
ATOM 2236 C CA . LEU A 1 281 ? 20.150 2.136 -30.732 1.00 91.75 281 LEU A CA 1
ATOM 2237 C C . LEU A 1 281 ? 20.947 1.569 -31.893 1.00 91.75 281 LEU A C 1
ATOM 2239 O O . LEU A 1 281 ? 21.042 0.354 -32.037 1.00 91.75 281 LEU A O 1
ATOM 2243 N N . PHE A 1 282 ? 21.555 2.423 -32.707 1.00 89.19 282 PHE A N 1
ATOM 2244 C CA . PHE A 1 282 ? 22.360 1.951 -33.829 1.00 89.19 282 PHE A CA 1
ATOM 2245 C C . PHE A 1 282 ? 23.844 1.889 -33.469 1.00 89.19 282 PHE A C 1
ATOM 2247 O O . PHE A 1 282 ? 24.464 2.924 -33.228 1.00 89.19 282 PHE A O 1
ATOM 2254 N N . SER A 1 283 ? 24.430 0.692 -33.519 1.00 88.06 283 SER A N 1
ATOM 2255 C CA . SER A 1 283 ? 25.864 0.494 -33.313 1.00 88.06 283 SER A CA 1
ATOM 2256 C C . SER A 1 283 ? 26.668 0.723 -34.592 1.00 88.06 283 SER A C 1
ATOM 2258 O O . SER A 1 283 ? 26.211 0.424 -35.703 1.00 88.06 283 SER A O 1
ATOM 2260 N N . ARG A 1 284 ? 27.894 1.233 -34.440 1.00 81.12 284 ARG A N 1
ATOM 2261 C CA . ARG A 1 284 ? 28.880 1.383 -35.513 1.00 81.12 284 ARG A CA 1
ATOM 2262 C C . ARG A 1 284 ? 30.035 0.398 -35.303 1.00 81.12 284 ARG A C 1
ATOM 2264 O O . ARG A 1 284 ? 30.525 0.275 -34.185 1.00 81.12 284 ARG A O 1
ATOM 2271 N N . PRO A 1 285 ? 30.591 -0.202 -36.372 1.00 81.00 285 PRO A N 1
ATOM 2272 C CA . PRO A 1 285 ? 31.700 -1.157 -36.243 1.00 81.00 285 PRO A CA 1
ATOM 2273 C C . PRO A 1 285 ? 32.923 -0.600 -35.502 1.00 81.00 285 PRO A C 1
ATOM 2275 O O . PRO A 1 285 ? 33.592 -1.311 -34.762 1.00 81.00 285 PRO A O 1
ATOM 2278 N N . ALA A 1 286 ? 33.215 0.694 -35.676 1.00 80.19 286 ALA A N 1
ATOM 2279 C CA . ALA A 1 286 ? 34.352 1.342 -35.026 1.00 80.19 286 ALA A CA 1
ATOM 2280 C C . ALA A 1 286 ? 34.176 1.509 -33.503 1.00 80.19 286 ALA A C 1
ATOM 2282 O O . ALA A 1 286 ? 35.170 1.608 -32.785 1.00 80.19 286 ALA A O 1
ATOM 2283 N N . THR A 1 287 ? 32.934 1.554 -33.015 1.00 80.75 287 THR A N 1
ATOM 2284 C CA . THR A 1 287 ? 32.586 1.836 -31.613 1.00 80.75 287 THR A CA 1
ATOM 2285 C C . THR A 1 287 ? 31.749 0.730 -30.977 1.00 80.75 287 THR A C 1
ATOM 2287 O O . THR A 1 287 ? 31.248 0.925 -29.882 1.00 80.75 287 THR A O 1
ATOM 2290 N N . GLU A 1 288 ? 31.659 -0.452 -31.594 1.00 79.44 288 GLU A N 1
ATOM 2291 C CA . GLU A 1 288 ? 30.730 -1.527 -31.210 1.00 79.44 288 GLU A CA 1
ATOM 2292 C C . GLU A 1 288 ? 30.755 -1.868 -29.711 1.00 79.44 288 GLU A C 1
ATOM 2294 O O . GLU A 1 288 ? 29.712 -2.016 -29.081 1.00 79.44 288 GLU A O 1
ATOM 2299 N N . HIS A 1 289 ? 31.945 -1.947 -29.111 1.00 81.69 289 HIS A N 1
ATOM 2300 C CA . HIS A 1 289 ? 32.098 -2.201 -27.676 1.00 81.69 289 HIS A CA 1
ATOM 2301 C C . HIS A 1 289 ? 31.567 -1.050 -26.803 1.00 81.69 289 HIS A C 1
ATOM 2303 O O . HIS A 1 289 ? 30.863 -1.304 -25.831 1.00 81.69 289 HIS A O 1
ATOM 2309 N N . LEU A 1 290 ? 31.840 0.204 -27.179 1.00 78.19 290 LEU A N 1
ATOM 2310 C CA . LEU A 1 290 ? 31.329 1.389 -26.481 1.00 78.19 290 LEU A CA 1
ATOM 2311 C C . LEU A 1 290 ? 29.814 1.525 -26.654 1.00 78.19 290 LEU A C 1
ATOM 2313 O O . LEU A 1 290 ? 29.121 1.907 -25.717 1.00 78.19 290 LEU A O 1
ATOM 2317 N N . ASP A 1 291 ? 29.298 1.179 -27.833 1.00 81.62 291 ASP A N 1
ATOM 2318 C CA . ASP A 1 291 ? 27.867 1.208 -28.127 1.00 81.62 291 ASP A CA 1
ATOM 2319 C C . ASP A 1 291 ? 27.122 0.131 -27.328 1.00 81.62 291 ASP A C 1
ATOM 2321 O O . ASP A 1 291 ? 26.023 0.386 -26.839 1.00 81.62 291 ASP A O 1
ATOM 2325 N N . ARG A 1 292 ? 27.726 -1.053 -27.138 1.00 84.00 292 ARG A N 1
ATOM 2326 C CA . ARG A 1 292 ? 27.199 -2.094 -26.239 1.00 84.00 292 ARG A CA 1
ATOM 2327 C C . ARG A 1 292 ? 27.155 -1.625 -24.787 1.00 84.00 292 ARG A C 1
ATOM 2329 O O . ARG A 1 292 ? 26.136 -1.827 -24.130 1.00 84.00 292 ARG A O 1
ATOM 2336 N N . ASP A 1 293 ? 28.213 -0.980 -24.298 1.00 80.25 293 ASP A N 1
ATOM 2337 C CA . ASP A 1 293 ? 28.250 -0.443 -22.931 1.00 80.25 293 ASP A CA 1
ATOM 2338 C C . ASP A 1 293 ? 27.203 0.668 -22.738 1.00 80.25 293 ASP A C 1
ATOM 2340 O O . ASP A 1 293 ? 26.459 0.669 -21.753 1.00 80.25 293 ASP A O 1
ATOM 2344 N N . ALA A 1 294 ? 27.083 1.573 -23.714 1.00 82.75 294 ALA A N 1
ATOM 2345 C CA . ALA A 1 294 ? 26.070 2.627 -23.746 1.00 82.75 294 ALA A CA 1
ATOM 2346 C C . ALA A 1 294 ? 24.643 2.058 -23.786 1.00 82.75 294 ALA A C 1
ATOM 2348 O O . ALA A 1 294 ? 23.769 2.518 -23.048 1.00 82.75 294 ALA A O 1
ATOM 2349 N N . ALA A 1 295 ? 24.414 1.023 -24.599 1.00 85.62 295 ALA A N 1
ATOM 2350 C CA . ALA A 1 295 ? 23.146 0.308 -24.652 1.00 85.62 295 ALA A CA 1
ATOM 2351 C C . ALA A 1 295 ? 22.831 -0.360 -23.311 1.00 85.62 295 ALA A C 1
ATOM 2353 O O . ALA A 1 295 ? 21.725 -0.215 -22.805 1.00 85.62 295 ALA A O 1
ATOM 2354 N N . GLY A 1 296 ? 23.803 -1.023 -22.683 1.00 85.56 296 GLY A N 1
ATOM 2355 C CA . GLY A 1 296 ? 23.630 -1.603 -21.351 1.00 85.56 296 GLY A CA 1
ATOM 2356 C C . GLY A 1 296 ? 23.240 -0.555 -20.306 1.00 85.56 296 GLY A C 1
ATOM 2357 O O . GLY A 1 296 ? 22.295 -0.761 -19.545 1.00 85.56 296 GLY A O 1
ATOM 2358 N N . ALA A 1 297 ? 23.920 0.594 -20.295 1.00 84.88 297 ALA A N 1
ATOM 2359 C CA . ALA A 1 297 ? 23.617 1.689 -19.377 1.00 84.88 297 ALA A CA 1
ATOM 2360 C C . ALA A 1 297 ? 22.215 2.281 -19.606 1.00 84.88 297 ALA A C 1
ATOM 2362 O O . ALA A 1 297 ? 21.477 2.497 -18.642 1.00 84.88 297 ALA A O 1
ATOM 2363 N N . LEU A 1 298 ? 21.817 2.512 -20.862 1.00 83.25 298 LEU A N 1
ATOM 2364 C CA . LEU A 1 298 ? 20.482 3.026 -21.181 1.00 83.25 298 LEU A CA 1
ATOM 2365 C C . LEU A 1 298 ? 19.385 1.989 -20.895 1.00 83.25 298 LEU A C 1
ATOM 2367 O O . LEU A 1 298 ? 18.338 2.341 -20.356 1.00 83.25 298 LEU A O 1
ATOM 2371 N N . ALA A 1 299 ? 19.629 0.710 -21.180 1.00 88.44 299 ALA A N 1
ATOM 2372 C CA . ALA A 1 299 ? 18.695 -0.369 -20.874 1.00 88.44 299 ALA A CA 1
ATOM 2373 C C . ALA A 1 299 ? 18.391 -0.466 -19.378 1.00 88.44 299 ALA A C 1
ATOM 2375 O O . ALA A 1 299 ? 17.251 -0.720 -18.999 1.00 88.44 299 ALA A O 1
ATOM 2376 N N . TRP A 1 300 ? 19.391 -0.227 -18.527 1.00 87.25 300 TRP A N 1
ATOM 2377 C CA . TRP A 1 300 ? 19.190 -0.154 -17.084 1.00 87.25 300 TRP A CA 1
ATOM 2378 C C . TRP A 1 300 ? 18.278 1.000 -16.668 1.00 87.25 300 TRP A C 1
ATOM 2380 O O . TRP A 1 300 ? 17.431 0.816 -15.796 1.00 87.25 300 TRP A O 1
ATOM 2390 N N . ARG A 1 301 ? 18.407 2.167 -17.309 1.00 85.31 301 ARG A N 1
ATOM 2391 C CA . ARG A 1 301 ? 17.557 3.340 -17.041 1.00 85.31 301 ARG A CA 1
ATOM 2392 C C . ARG A 1 301 ? 16.118 3.150 -17.520 1.00 85.31 301 ARG A C 1
ATOM 2394 O O . ARG A 1 301 ? 15.194 3.585 -16.843 1.00 85.31 301 ARG A O 1
ATOM 2401 N N . LEU A 1 302 ? 15.935 2.485 -18.661 1.00 85.81 302 LEU A N 1
ATOM 2402 C CA . LEU A 1 302 ? 14.625 2.204 -19.262 1.00 85.81 302 LEU A CA 1
ATOM 2403 C C . LEU A 1 302 ? 14.012 0.877 -18.793 1.00 85.81 302 LEU A C 1
ATOM 2405 O O . LEU A 1 302 ? 12.967 0.458 -19.301 1.00 85.81 302 LEU A O 1
ATOM 2409 N N . ARG A 1 303 ? 14.652 0.185 -17.843 1.00 89.38 303 ARG A N 1
ATOM 2410 C CA . ARG A 1 303 ? 14.192 -1.115 -17.358 1.00 89.38 303 ARG A CA 1
ATOM 2411 C C . ARG A 1 303 ? 12.786 -0.971 -16.772 1.00 89.38 303 ARG A C 1
ATOM 2413 O O . ARG A 1 303 ? 12.555 -0.132 -15.913 1.00 89.38 303 ARG A O 1
ATOM 2420 N N . GLY A 1 304 ? 11.851 -1.794 -17.249 1.00 85.94 304 GLY A N 1
ATOM 2421 C CA . GLY A 1 304 ? 10.440 -1.736 -16.838 1.00 85.94 304 GLY A CA 1
ATOM 2422 C C . GLY A 1 304 ? 9.591 -0.710 -17.588 1.00 85.94 304 GLY A C 1
ATOM 2423 O O . GLY A 1 304 ? 8.392 -0.655 -17.348 1.00 85.94 304 GLY A O 1
ATOM 2424 N N . VAL A 1 305 ? 10.189 0.051 -18.510 1.00 85.56 305 VAL A N 1
ATOM 2425 C CA . VAL A 1 305 ? 9.512 1.082 -19.313 1.00 85.56 305 VAL A CA 1
ATOM 2426 C C . VAL A 1 305 ? 9.536 0.727 -20.797 1.00 85.56 305 VAL A C 1
ATOM 2428 O O . VAL A 1 305 ? 8.501 0.757 -21.455 1.00 85.56 305 VAL A O 1
ATOM 2431 N N . ALA A 1 306 ? 10.699 0.342 -21.331 1.00 88.25 306 ALA A N 1
ATOM 2432 C CA . ALA A 1 306 ? 10.865 0.024 -22.747 1.00 88.25 306 ALA A CA 1
ATOM 2433 C C . ALA A 1 306 ? 11.823 -1.155 -22.975 1.00 88.25 306 ALA A C 1
ATOM 2435 O O . ALA A 1 306 ? 12.706 -1.439 -22.163 1.00 88.25 306 ALA A O 1
ATOM 2436 N N . LEU A 1 307 ? 11.669 -1.828 -24.118 1.00 90.31 307 LEU A N 1
ATOM 2437 C CA . LEU A 1 307 ? 12.611 -2.840 -24.596 1.00 90.31 307 LEU A CA 1
ATOM 2438 C C . LEU A 1 307 ? 13.718 -2.170 -25.410 1.00 90.31 307 LEU A C 1
ATOM 2440 O O . LEU A 1 307 ? 13.428 -1.495 -26.398 1.00 90.31 307 LEU A O 1
ATOM 2444 N N . LEU A 1 308 ? 14.978 -2.395 -25.029 1.00 92.50 308 LEU A N 1
ATOM 2445 C CA . LEU A 1 308 ? 16.126 -1.861 -25.755 1.00 92.50 308 LEU A CA 1
ATOM 2446 C C . LEU A 1 308 ? 16.683 -2.882 -26.754 1.00 92.50 308 LEU A C 1
ATOM 2448 O O . LEU A 1 308 ? 17.002 -4.020 -26.398 1.00 92.50 308 LEU A O 1
ATOM 2452 N N . LEU A 1 309 ? 16.851 -2.445 -27.999 1.00 94.88 309 LEU A N 1
ATOM 2453 C CA . LEU A 1 309 ? 17.454 -3.211 -29.078 1.00 94.88 309 LEU A CA 1
ATOM 2454 C C . LEU A 1 309 ? 18.695 -2.494 -29.620 1.00 94.88 309 LEU A C 1
ATOM 2456 O O . LEU A 1 309 ? 18.649 -1.302 -29.914 1.00 94.88 309 LEU A O 1
ATOM 2460 N N . LEU A 1 310 ? 19.795 -3.224 -29.791 1.00 93.69 310 LEU A N 1
ATOM 2461 C CA . LEU A 1 310 ? 21.018 -2.742 -30.428 1.00 93.69 310 LEU A CA 1
ATOM 2462 C C . LEU A 1 310 ? 21.059 -3.226 -31.880 1.00 93.69 310 LEU A C 1
ATOM 2464 O O . LEU A 1 310 ? 21.129 -4.424 -32.143 1.00 93.69 310 LEU A O 1
ATOM 2468 N N . VAL A 1 311 ? 21.006 -2.290 -32.822 1.00 94.81 311 VAL A N 1
ATOM 2469 C CA . VAL A 1 311 ? 20.973 -2.544 -34.264 1.00 94.81 311 VAL A CA 1
ATOM 2470 C C . VAL A 1 311 ? 22.386 -2.493 -34.839 1.00 94.81 311 VAL A C 1
ATOM 2472 O O . VAL A 1 311 ? 23.044 -1.449 -34.797 1.00 94.81 311 VAL A O 1
ATOM 2475 N N . HIS A 1 312 ? 22.840 -3.588 -35.445 1.00 92.75 312 HIS A N 1
ATOM 2476 C CA . HIS A 1 312 ? 24.161 -3.684 -36.073 1.00 92.75 312 HIS A CA 1
ATOM 2477 C C . HIS A 1 312 ? 24.159 -3.131 -37.500 1.00 92.75 312 HIS A C 1
ATOM 2479 O O . HIS A 1 312 ? 23.775 -3.809 -38.455 1.00 92.75 312 HIS A O 1
ATOM 2485 N N . ARG A 1 313 ? 24.656 -1.898 -37.677 1.00 88.31 313 ARG A N 1
ATOM 2486 C CA . ARG A 1 313 ? 24.670 -1.204 -38.983 1.00 88.31 313 ARG A CA 1
ATOM 2487 C C . ARG A 1 313 ? 25.491 -1.893 -40.074 1.00 88.31 313 ARG A C 1
ATOM 2489 O O . ARG A 1 313 ? 25.296 -1.592 -41.244 1.00 88.31 313 ARG A O 1
ATOM 2496 N N . GLN A 1 314 ? 26.418 -2.786 -39.721 1.00 87.38 314 GLN A N 1
ATOM 2497 C CA . GLN A 1 314 ? 27.206 -3.514 -40.725 1.00 87.38 314 GLN A CA 1
ATOM 2498 C C . GLN A 1 314 ? 26.369 -4.509 -41.532 1.00 87.38 314 GLN A C 1
ATOM 2500 O O . GLN A 1 314 ? 26.803 -4.966 -42.591 1.00 87.38 314 GLN A O 1
ATOM 2505 N N . SER A 1 315 ? 25.198 -4.887 -41.013 1.00 90.44 315 SER A N 1
ATOM 2506 C CA . SER A 1 315 ? 24.320 -5.812 -41.701 1.00 90.44 315 SER A CA 1
ATOM 2507 C C . SER A 1 315 ? 23.753 -5.166 -42.969 1.00 90.44 315 SER A C 1
ATOM 2509 O O . SER A 1 315 ? 23.198 -4.067 -42.908 1.00 90.44 315 SER A O 1
ATOM 2511 N N . PRO A 1 316 ? 23.790 -5.858 -44.123 1.00 89.06 316 PRO A N 1
ATOM 2512 C CA . PRO A 1 316 ? 23.222 -5.343 -45.370 1.00 89.06 316 PRO A CA 1
ATOM 2513 C C . PRO A 1 316 ? 21.694 -5.168 -45.317 1.00 89.06 316 PRO A C 1
ATOM 2515 O O . PRO A 1 316 ? 21.112 -4.554 -46.212 1.00 89.06 316 PRO A O 1
ATOM 2518 N N . ALA A 1 317 ? 21.031 -5.725 -44.298 1.00 91.12 317 ALA A N 1
ATOM 2519 C CA . ALA A 1 317 ? 19.597 -5.573 -44.074 1.00 91.12 317 ALA A CA 1
ATOM 2520 C C . ALA A 1 317 ? 19.225 -4.290 -43.303 1.00 91.12 317 ALA A C 1
ATOM 2522 O O . ALA A 1 317 ? 18.035 -4.026 -43.131 1.00 91.12 317 ALA A O 1
ATOM 2523 N N . VAL A 1 318 ? 20.211 -3.496 -42.869 1.00 91.94 318 VAL A N 1
ATOM 2524 C CA . VAL A 1 318 ? 20.011 -2.190 -42.227 1.00 91.94 318 VAL A CA 1
ATOM 2525 C C . VAL A 1 318 ? 20.283 -1.088 -43.253 1.00 91.94 318 VAL A C 1
ATOM 2527 O O . VAL A 1 318 ? 21.419 -0.872 -43.670 1.00 91.94 318 VAL A O 1
ATOM 2530 N N . LYS A 1 319 ? 19.232 -0.393 -43.689 1.00 91.62 319 LYS A N 1
ATOM 2531 C CA . LYS A 1 319 ? 19.271 0.699 -44.677 1.00 91.62 319 LYS A CA 1
ATOM 2532 C C . LYS A 1 319 ? 19.092 2.074 -44.042 1.00 91.62 319 LYS A C 1
ATOM 2534 O O . LYS A 1 319 ? 19.127 3.076 -44.755 1.00 91.62 319 LYS A O 1
ATOM 2539 N N . THR A 1 320 ? 18.881 2.133 -42.727 1.00 90.69 320 THR A N 1
ATOM 2540 C CA . THR A 1 320 ? 18.710 3.395 -42.002 1.00 90.69 320 THR A CA 1
ATOM 2541 C C . THR A 1 320 ? 19.934 4.319 -42.190 1.00 90.69 320 THR A C 1
ATOM 2543 O O . THR A 1 320 ? 21.061 3.899 -41.896 1.00 90.69 320 THR A O 1
ATOM 2546 N N . PRO A 1 321 ? 19.747 5.582 -42.629 1.00 88.44 321 PRO A N 1
ATOM 2547 C CA . PRO A 1 321 ? 20.834 6.546 -42.835 1.00 88.44 321 PRO A CA 1
ATOM 2548 C C . PRO A 1 321 ? 21.723 6.758 -41.599 1.00 88.44 321 PRO A C 1
ATOM 2550 O O . PRO A 1 321 ? 21.272 6.585 -40.466 1.00 88.44 321 PRO A O 1
ATOM 2553 N N . GLU A 1 322 ? 22.989 7.140 -41.797 1.00 83.69 322 GLU A N 1
ATOM 2554 C CA . GLU A 1 322 ? 23.962 7.354 -40.703 1.00 83.69 322 GLU A CA 1
ATOM 2555 C C . GLU A 1 322 ? 23.640 8.544 -39.790 1.00 83.69 322 GLU A C 1
ATOM 2557 O O . GLU A 1 322 ? 24.157 8.609 -38.673 1.00 83.69 322 GLU A O 1
ATOM 2562 N N . GLU A 1 323 ? 22.791 9.464 -40.253 1.00 83.88 323 GLU A N 1
ATOM 2563 C CA . GLU A 1 323 ? 22.364 10.639 -39.490 1.00 83.88 323 GLU A CA 1
ATOM 2564 C C . GLU A 1 323 ? 21.545 10.268 -38.247 1.00 83.88 323 GLU A C 1
ATOM 2566 O O . GLU A 1 323 ? 21.650 10.955 -37.234 1.00 83.88 323 GLU A O 1
ATOM 2571 N N . PHE A 1 324 ? 20.810 9.152 -38.268 1.00 86.50 324 PHE A N 1
ATOM 2572 C CA . PHE A 1 324 ? 20.023 8.681 -37.126 1.00 86.50 324 PHE A CA 1
ATOM 2573 C C . PHE A 1 324 ? 20.850 7.774 -36.217 1.00 86.50 324 PHE A C 1
ATOM 2575 O O . PHE A 1 324 ? 21.465 6.814 -36.671 1.00 86.50 324 PHE A O 1
ATOM 2582 N N . ASN A 1 325 ? 20.848 8.012 -34.913 1.00 83.44 325 ASN A N 1
ATOM 2583 C CA . ASN A 1 325 ? 21.509 7.127 -33.944 1.00 83.44 325 ASN A CA 1
ATOM 2584 C C . ASN A 1 325 ? 20.523 6.408 -33.022 1.00 83.44 325 ASN A C 1
ATOM 2586 O O . ASN A 1 325 ? 20.913 5.426 -32.385 1.00 83.44 325 ASN A O 1
ATOM 2590 N N . VAL A 1 326 ? 19.253 6.820 -33.030 1.00 89.38 326 VAL A N 1
ATOM 2591 C CA . VAL A 1 326 ? 18.173 6.197 -32.267 1.00 89.38 326 VAL A CA 1
ATOM 2592 C C . VAL A 1 326 ? 16.914 6.087 -33.125 1.00 89.38 326 VAL A C 1
ATOM 2594 O O . VAL A 1 326 ? 16.638 6.925 -33.982 1.00 89.38 326 VAL A O 1
ATOM 2597 N N . ALA A 1 327 ? 16.129 5.045 -32.895 1.00 91.31 327 ALA A N 1
ATOM 2598 C CA . ALA A 1 327 ? 14.757 4.952 -33.366 1.00 91.31 327 ALA A CA 1
ATOM 2599 C C . ALA A 1 327 ? 13.862 4.390 -32.260 1.00 91.31 327 ALA A C 1
ATOM 2601 O O . ALA A 1 327 ? 14.345 3.735 -31.342 1.00 91.31 327 ALA A O 1
ATOM 2602 N N . TYR A 1 328 ? 12.557 4.626 -32.327 1.00 91.00 328 TYR A N 1
ATOM 2603 C CA . TYR A 1 328 ? 11.621 4.043 -31.374 1.00 91.00 328 TYR A CA 1
ATOM 2604 C C . TYR A 1 328 ? 10.261 3.741 -31.992 1.00 91.00 328 TYR A C 1
ATOM 2606 O O . TYR A 1 328 ? 9.861 4.322 -33.003 1.00 91.00 328 TYR A O 1
ATOM 2614 N N . ARG A 1 329 ? 9.542 2.820 -31.353 1.00 89.81 329 ARG A N 1
ATOM 2615 C CA . ARG A 1 329 ? 8.177 2.427 -31.698 1.00 89.81 329 ARG A CA 1
ATOM 2616 C C . ARG A 1 329 ? 7.319 2.423 -30.437 1.00 89.81 329 ARG A C 1
ATOM 2618 O O . ARG A 1 329 ? 7.658 1.742 -29.472 1.00 89.81 329 ARG A O 1
ATOM 2625 N N . ARG A 1 330 ? 6.203 3.155 -30.471 1.00 86.62 330 ARG A N 1
ATOM 2626 C CA . ARG A 1 330 ? 5.144 3.107 -29.450 1.00 86.62 330 ARG A CA 1
ATOM 2627 C C . ARG A 1 330 ? 4.079 2.061 -29.830 1.00 86.62 330 ARG A C 1
ATOM 2629 O O . ARG A 1 330 ? 3.946 1.754 -31.015 1.00 86.62 330 ARG A O 1
ATOM 2636 N N . PRO A 1 331 ? 3.324 1.525 -28.859 1.00 79.69 331 PRO A N 1
ATOM 2637 C CA . PRO A 1 331 ? 2.302 0.497 -29.096 1.00 79.69 331 PRO A CA 1
ATOM 2638 C C . PRO A 1 331 ? 1.020 0.985 -29.820 1.00 79.69 331 PRO A C 1
ATOM 2640 O O . PRO A 1 331 ? 0.163 0.165 -30.139 1.00 79.69 331 PRO A O 1
ATOM 2643 N N . GLU A 1 332 ? 0.863 2.285 -30.111 1.00 69.44 332 GLU A N 1
ATOM 2644 C CA . GLU A 1 332 ? -0.339 2.871 -30.740 1.00 69.44 332 GLU A CA 1
ATOM 2645 C C . GLU A 1 332 ? -0.610 2.440 -32.204 1.00 69.44 332 GLU A C 1
ATOM 2647 O O . GLU A 1 332 ? 0.272 1.985 -32.940 1.00 69.44 332 GLU A O 1
ATOM 2652 N N . LYS A 1 333 ? -1.864 2.651 -32.651 1.00 52.22 333 LYS A N 1
ATOM 2653 C CA . LYS A 1 333 ? -2.482 2.147 -33.901 1.00 52.22 333 LYS A CA 1
ATOM 2654 C C . LYS A 1 333 ? -1.756 2.463 -35.224 1.00 52.22 333 L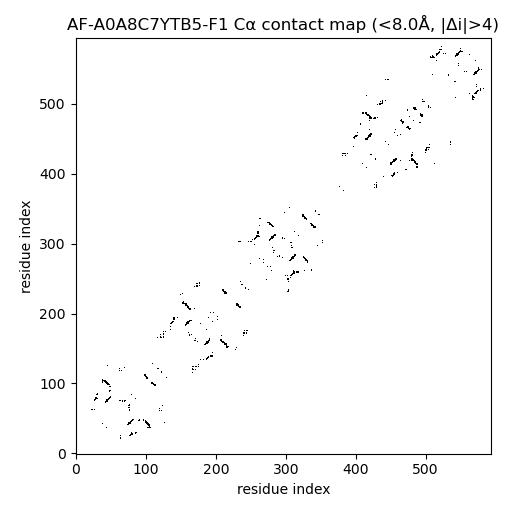YS A C 1
ATOM 2656 O O . LYS A 1 333 ? -2.112 1.849 -36.227 1.00 52.22 333 LYS A O 1
ATOM 2661 N N . SER A 1 334 ? -0.767 3.360 -35.272 1.00 53.78 334 SER A N 1
ATOM 2662 C CA . SER A 1 334 ? 0.033 3.587 -36.489 1.00 53.78 334 SER A CA 1
ATOM 2663 C C . SER A 1 334 ? 1.278 2.696 -36.592 1.00 53.78 334 SER A C 1
ATOM 2665 O O . SER A 1 334 ? 1.740 2.475 -37.705 1.00 53.78 334 SER A O 1
ATOM 2667 N N . SER A 1 335 ? 1.804 2.135 -35.488 1.00 66.00 335 SER A N 1
ATOM 2668 C CA . SER A 1 335 ? 2.977 1.224 -35.457 1.00 66.00 335 SER A CA 1
ATOM 2669 C C . SER A 1 335 ? 4.220 1.688 -36.248 1.00 66.00 335 SER A C 1
ATOM 2671 O O . SER A 1 335 ? 5.128 0.893 -36.518 1.00 66.00 335 SER A O 1
ATOM 2673 N N . GLU A 1 336 ? 4.292 2.967 -36.621 1.00 84.31 336 GLU A N 1
ATOM 2674 C CA . GLU A 1 336 ? 5.391 3.522 -37.402 1.00 84.31 336 GLU A CA 1
ATOM 2675 C C . GLU A 1 336 ? 6.609 3.753 -36.510 1.00 84.31 336 GLU A C 1
ATOM 2677 O O . GLU A 1 336 ? 6.514 4.238 -35.380 1.00 84.31 336 GLU A O 1
ATOM 2682 N N . VAL A 1 337 ? 7.780 3.386 -37.029 1.00 90.19 337 VAL A N 1
ATOM 2683 C CA . VAL A 1 337 ? 9.043 3.640 -36.343 1.00 90.19 337 VAL A CA 1
ATOM 2684 C C . VAL A 1 337 ? 9.442 5.092 -36.570 1.00 90.19 337 VAL A C 1
ATOM 2686 O O . VAL A 1 337 ? 9.557 5.537 -37.712 1.00 90.19 337 VAL A O 1
ATOM 2689 N N . LYS A 1 338 ? 9.698 5.811 -35.479 1.00 89.06 338 LYS A N 1
ATOM 2690 C CA . LYS A 1 338 ? 10.223 7.177 -35.500 1.00 89.06 338 LYS A CA 1
ATOM 2691 C C . LYS A 1 338 ? 11.740 7.145 -35.353 1.00 89.06 338 LYS A C 1
ATOM 2693 O O . LYS A 1 338 ? 12.259 6.406 -34.522 1.00 89.06 338 LYS A O 1
ATOM 2698 N N . TYR A 1 339 ? 12.436 7.949 -36.149 1.00 89.56 339 TYR A N 1
ATOM 2699 C CA . TYR A 1 339 ? 13.897 8.013 -36.194 1.00 89.56 339 TYR A CA 1
ATOM 2700 C C . TYR A 1 339 ? 14.372 9.365 -35.669 1.00 89.56 339 TYR A C 1
ATOM 2702 O O . TYR A 1 339 ? 13.773 10.394 -35.979 1.00 89.56 339 TYR A O 1
ATOM 2710 N N . LEU A 1 340 ? 15.429 9.352 -34.862 1.00 85.38 340 LEU A N 1
ATOM 2711 C CA . LEU A 1 340 ? 15.953 10.519 -34.164 1.00 85.38 340 LEU A CA 1
ATOM 2712 C C . LEU A 1 340 ? 17.484 10.552 -34.221 1.00 85.38 340 LEU A C 1
ATOM 2714 O O . LEU A 1 340 ? 18.162 9.525 -34.346 1.00 85.38 340 LEU A O 1
ATOM 2718 N N . THR A 1 341 ? 18.014 11.760 -34.083 1.00 81.56 341 THR A N 1
ATOM 2719 C CA . THR A 1 341 ? 19.433 12.022 -33.863 1.00 81.56 341 THR A CA 1
ATOM 2720 C C . THR A 1 341 ? 19.559 12.697 -32.509 1.00 81.56 341 THR A C 1
ATOM 2722 O O . THR A 1 341 ? 19.150 13.843 -32.366 1.00 81.56 341 THR A O 1
ATOM 2725 N N . LEU A 1 342 ? 20.085 11.978 -31.524 1.00 74.19 342 LEU A N 1
ATOM 2726 C CA . LEU A 1 342 ? 20.245 12.470 -30.156 1.00 74.19 342 LEU A CA 1
ATOM 2727 C C . LEU A 1 342 ? 21.704 12.796 -29.870 1.00 74.19 342 LEU A C 1
ATOM 2729 O O . LEU A 1 342 ? 22.611 12.125 -30.377 1.00 74.19 342 LEU A O 1
ATOM 2733 N N . HIS A 1 343 ? 21.936 13.809 -29.045 1.00 70.56 343 HIS A N 1
ATOM 2734 C CA . HIS A 1 343 ? 23.280 14.219 -28.641 1.00 70.56 343 HIS A CA 1
ATOM 2735 C C . HIS A 1 343 ? 23.669 13.645 -27.271 1.00 70.56 343 HIS A C 1
ATOM 2737 O O . HIS A 1 343 ? 24.861 13.465 -27.011 1.00 70.56 343 HIS A O 1
ATOM 2743 N N . SER A 1 344 ? 22.682 13.278 -26.447 1.00 72.25 344 SER A N 1
ATOM 2744 C CA . SER A 1 344 ? 22.833 12.520 -25.201 1.00 72.25 344 SER A CA 1
ATOM 2745 C C . SER A 1 344 ? 21.839 11.353 -25.105 1.00 72.25 344 SER A C 1
ATOM 2747 O O . SER A 1 344 ? 20.749 11.382 -25.672 1.00 72.25 344 SER A O 1
ATOM 2749 N N . LEU A 1 345 ? 22.199 10.324 -24.329 1.00 67.62 345 LEU A N 1
ATOM 2750 C CA . LEU A 1 345 ? 21.281 9.243 -23.939 1.00 67.62 345 LEU A CA 1
ATOM 2751 C C . LEU A 1 345 ? 20.204 9.719 -22.948 1.00 67.62 345 LEU A C 1
ATOM 2753 O O . LEU A 1 345 ? 19.189 9.043 -22.774 1.00 67.62 345 LEU A O 1
ATOM 2757 N N . ASP A 1 346 ? 20.417 10.868 -22.303 1.00 71.12 346 ASP A N 1
ATOM 2758 C CA . ASP A 1 346 ? 19.448 11.470 -21.381 1.00 71.12 346 ASP A CA 1
ATOM 2759 C C . ASP A 1 346 ? 18.175 11.920 -22.124 1.00 71.12 346 ASP A C 1
ATOM 2761 O O . ASP A 1 346 ? 17.077 11.726 -21.618 1.00 71.12 346 ASP A O 1
ATOM 2765 N N . GLU A 1 347 ? 18.296 12.361 -23.381 1.00 70.81 347 GLU A N 1
ATOM 2766 C CA . GLU A 1 347 ? 17.159 12.773 -24.223 1.00 70.81 347 GLU A CA 1
ATOM 2767 C C . GLU A 1 347 ? 16.187 11.609 -24.511 1.00 70.81 347 GLU A C 1
ATOM 2769 O O . GLU A 1 347 ? 14.981 11.808 -24.622 1.00 70.81 347 GLU A O 1
ATOM 2774 N N . VAL A 1 348 ? 16.680 10.361 -24.593 1.00 70.75 348 VAL A N 1
ATOM 2775 C CA . VAL A 1 348 ? 15.800 9.176 -24.711 1.00 70.75 348 VAL A CA 1
ATOM 2776 C C . VAL A 1 348 ? 14.989 8.988 -23.436 1.00 70.75 348 VAL A C 1
ATOM 2778 O O . VAL A 1 348 ? 13.840 8.561 -23.481 1.00 70.75 348 VAL A O 1
ATOM 2781 N N . SER A 1 349 ? 15.615 9.270 -22.296 1.00 69.81 349 SER A N 1
ATOM 2782 C CA . SER A 1 349 ? 15.003 9.082 -20.989 1.00 69.81 349 SER A CA 1
ATOM 2783 C C . SER A 1 349 ? 13.829 10.054 -20.834 1.00 69.81 349 SER A C 1
ATOM 2785 O O . SER A 1 349 ? 12.747 9.625 -20.470 1.00 69.81 349 SER A O 1
ATOM 2787 N N . GLU A 1 350 ? 13.968 11.312 -21.244 1.00 75.38 350 GLU A N 1
ATOM 2788 C CA . GLU A 1 350 ? 12.865 12.289 -21.223 1.00 75.38 350 GLU A CA 1
ATOM 2789 C C . GLU A 1 350 ? 11.649 11.836 -22.060 1.00 75.38 350 GLU A C 1
ATOM 2791 O O . GLU A 1 350 ? 10.518 11.916 -21.600 1.00 75.38 350 GLU A O 1
ATOM 2796 N N . ILE A 1 351 ? 11.852 11.228 -23.237 1.00 75.62 351 ILE A N 1
ATOM 2797 C CA . ILE A 1 351 ? 10.746 10.781 -24.118 1.00 75.62 351 ILE A CA 1
ATOM 2798 C C . ILE A 1 351 ? 9.835 9.717 -23.471 1.00 75.62 351 ILE A C 1
ATOM 2800 O O . ILE A 1 351 ? 8.667 9.588 -23.858 1.00 75.62 351 ILE A O 1
ATOM 2804 N N . PHE A 1 352 ? 10.378 8.913 -22.553 1.00 74.19 352 PHE A N 1
ATOM 2805 C CA . PHE A 1 352 ? 9.694 7.753 -21.967 1.00 74.19 352 PHE A CA 1
ATOM 2806 C C . PHE A 1 352 ? 9.503 7.837 -20.449 1.00 74.19 352 PHE A C 1
ATOM 2808 O O . PHE A 1 352 ? 8.805 6.994 -19.898 1.00 74.19 352 PHE A O 1
ATOM 2815 N N . LEU A 1 353 ? 10.139 8.792 -19.767 1.00 69.50 353 LEU A N 1
ATOM 2816 C CA . LEU A 1 353 ? 10.122 8.901 -18.305 1.00 69.50 353 LEU A CA 1
ATOM 2817 C C . LEU A 1 353 ? 9.369 10.139 -17.786 1.00 69.50 353 LEU A C 1
ATOM 2819 O O . LEU A 1 353 ? 9.181 10.208 -16.577 1.00 69.50 353 LEU A O 1
ATOM 2823 N N . ASP A 1 354 ? 8.940 11.066 -18.654 1.00 58.53 354 ASP A N 1
ATOM 2824 C CA . ASP A 1 354 ? 8.151 12.270 -18.297 1.00 58.53 354 ASP A CA 1
ATOM 2825 C C . ASP A 1 354 ? 6.622 12.020 -18.298 1.00 58.53 354 ASP A C 1
ATOM 2827 O O . ASP A 1 354 ? 5.840 12.945 -18.114 1.00 58.53 354 ASP A O 1
ATOM 2831 N N . GLN A 1 355 ? 6.191 10.762 -18.482 1.00 51.03 355 GLN A N 1
ATOM 2832 C CA . GLN A 1 355 ? 4.780 10.343 -18.383 1.00 51.03 355 GLN A CA 1
ATOM 2833 C C . GLN A 1 355 ? 4.249 10.346 -16.939 1.00 51.03 355 GLN A C 1
ATOM 2835 O O . GLN A 1 355 ? 3.042 10.309 -16.746 1.00 51.03 355 GLN A O 1
ATOM 2840 N N . ASP A 1 356 ? 5.139 10.447 -15.942 1.00 45.25 356 ASP A N 1
ATOM 2841 C CA . ASP A 1 356 ? 4.786 10.516 -14.518 1.00 45.25 356 ASP A CA 1
ATOM 2842 C C . ASP A 1 356 ? 3.892 11.753 -14.194 1.00 45.25 356 ASP A C 1
ATOM 2844 O O . ASP A 1 356 ? 3.285 11.770 -13.138 1.00 45.25 356 ASP A O 1
ATOM 2848 N N . LYS A 1 357 ? 3.784 12.771 -15.073 1.00 44.09 357 LYS A N 1
ATOM 2849 C CA . LYS A 1 357 ? 2.901 13.948 -14.875 1.00 44.09 357 LYS A CA 1
ATOM 2850 C C . LYS A 1 357 ? 1.513 13.836 -15.506 1.00 44.09 357 LYS A C 1
ATOM 2852 O O . LYS A 1 357 ? 0.600 14.487 -15.032 1.00 44.09 357 LYS A O 1
ATOM 2857 N N . GLU A 1 358 ? 1.378 13.081 -16.596 1.00 40.12 358 GLU A N 1
ATOM 2858 C CA . GLU A 1 358 ? 0.086 12.919 -17.285 1.00 40.12 358 GLU A CA 1
ATOM 2859 C C . GLU A 1 358 ? -0.766 11.844 -16.583 1.00 40.12 358 GLU A C 1
ATOM 2861 O O . GLU A 1 358 ? -1.975 12.001 -16.501 1.00 40.12 358 GLU A O 1
ATOM 2866 N N . GLU A 1 359 ? -0.148 10.795 -16.014 1.00 43.41 359 GLU A N 1
ATOM 2867 C CA . GLU A 1 359 ? -0.866 9.764 -15.236 1.00 43.41 359 GLU A CA 1
ATOM 2868 C C . GLU A 1 359 ? -1.326 10.286 -13.853 1.00 43.41 359 GLU A C 1
ATOM 2870 O O . GLU A 1 359 ? -2.400 9.906 -13.408 1.00 43.41 359 GLU A O 1
ATOM 2875 N N . GLU A 1 360 ? -0.581 11.199 -13.204 1.00 38.31 360 GLU A N 1
ATOM 2876 C CA . GLU A 1 360 ? -1.023 11.863 -11.955 1.00 38.31 360 GLU A CA 1
ATOM 2877 C C . GLU A 1 360 ? -2.261 12.763 -12.183 1.00 38.31 360 GLU A C 1
ATOM 2879 O O . GLU A 1 360 ? -3.100 12.868 -11.297 1.00 38.31 360 GLU A O 1
ATOM 2884 N N . GLU A 1 361 ? -2.409 13.368 -13.371 1.00 35.22 361 GLU A N 1
ATOM 2885 C CA . GLU A 1 361 ? -3.587 14.178 -13.742 1.00 35.22 361 GLU A CA 1
ATOM 2886 C C . GLU A 1 361 ? -4.795 13.310 -14.167 1.00 35.22 361 GLU A C 1
ATOM 2888 O O . GLU A 1 361 ? -5.935 13.698 -13.930 1.00 35.22 361 GLU A O 1
ATOM 2893 N N . GLU A 1 362 ? -4.577 12.131 -14.770 1.00 33.50 362 GLU A N 1
ATOM 2894 C CA . GLU A 1 362 ? -5.656 11.184 -15.125 1.00 33.50 362 GLU A CA 1
ATOM 2895 C C . GLU A 1 362 ? -6.205 10.418 -13.899 1.00 33.50 362 GLU A C 1
ATOM 2897 O O . GLU A 1 362 ? -7.390 10.089 -13.868 1.00 33.50 362 GLU A O 1
ATOM 2902 N N . GLU A 1 363 ? -5.380 10.162 -12.873 1.00 41.69 363 GLU A N 1
ATOM 2903 C CA . GLU A 1 363 ? -5.810 9.541 -11.606 1.00 41.69 363 GLU A CA 1
ATOM 2904 C C . GLU A 1 363 ? -6.779 10.443 -10.814 1.00 41.69 363 GLU A C 1
ATOM 2906 O O . GLU A 1 363 ? -7.759 9.936 -10.268 1.00 41.69 363 GLU A O 1
ATOM 2911 N N . GLU A 1 364 ? -6.579 11.769 -10.828 1.00 36.66 364 GLU A N 1
ATOM 2912 C CA . GLU A 1 364 ? -7.531 12.728 -10.240 1.00 36.66 364 GLU A CA 1
ATOM 2913 C C . GLU A 1 364 ? -8.907 12.682 -10.941 1.00 36.66 364 GLU A C 1
ATOM 2915 O O . GLU A 1 364 ? -9.934 12.869 -10.294 1.00 36.66 364 GLU A O 1
ATOM 2920 N N . GLU A 1 365 ? -8.958 12.390 -12.248 1.00 33.12 365 GLU A N 1
ATOM 2921 C CA . GLU A 1 365 ? -10.215 12.326 -13.012 1.00 33.12 365 GLU A CA 1
ATOM 2922 C C . GLU A 1 365 ? -10.940 10.964 -12.892 1.00 33.12 365 GLU A C 1
ATOM 2924 O O . GLU A 1 365 ? -12.174 10.933 -12.886 1.00 33.12 365 GLU A O 1
ATOM 2929 N N . GLU A 1 366 ? -10.222 9.834 -12.783 1.00 31.36 366 GLU A N 1
ATOM 2930 C CA . GLU A 1 366 ? -10.842 8.501 -12.617 1.00 31.36 366 GLU A CA 1
ATOM 2931 C C . GLU A 1 366 ? -11.370 8.257 -11.186 1.00 31.36 366 GLU A C 1
ATOM 2933 O O . GLU A 1 366 ? -12.417 7.617 -11.032 1.00 31.36 366 GLU A O 1
ATOM 2938 N N . GLU A 1 367 ? -10.721 8.800 -10.145 1.00 37.41 367 GLU A N 1
ATOM 2939 C CA . GLU A 1 367 ? -11.233 8.731 -8.764 1.00 37.41 367 GLU A CA 1
ATOM 2940 C C . GLU A 1 367 ? -12.580 9.471 -8.616 1.00 37.41 367 GLU A C 1
ATOM 2942 O O . GLU A 1 367 ? -13.498 8.953 -7.971 1.00 37.41 367 GLU A O 1
ATOM 2947 N N . GLU A 1 368 ? -12.768 10.608 -9.303 1.00 37.97 368 GLU A N 1
ATOM 2948 C CA . GLU A 1 368 ? -14.045 11.345 -9.319 1.00 37.97 368 GLU A CA 1
ATOM 2949 C C . GLU A 1 368 ? -15.194 10.565 -10.004 1.00 37.97 368 GLU A C 1
ATOM 2951 O O . GLU A 1 368 ? -16.369 10.728 -9.644 1.00 37.97 368 GLU A O 1
ATOM 2956 N N . GLU A 1 369 ? -14.904 9.699 -10.987 1.00 31.42 369 GLU A N 1
ATOM 2957 C CA . GLU A 1 369 ? -15.937 8.913 -11.683 1.00 31.42 369 GLU A CA 1
ATOM 2958 C C . GLU A 1 369 ? -16.381 7.665 -10.888 1.00 31.42 369 GLU A C 1
ATOM 2960 O O . GLU A 1 369 ? -17.585 7.355 -10.872 1.00 31.42 369 GLU A O 1
ATOM 2965 N N . ASP A 1 370 ? -15.474 6.992 -10.168 1.00 32.84 370 ASP A N 1
ATOM 2966 C CA . ASP A 1 370 ? -15.787 5.815 -9.333 1.00 32.84 370 ASP A CA 1
ATOM 2967 C C . ASP A 1 370 ? -16.479 6.177 -7.996 1.00 32.84 370 ASP A C 1
ATOM 2969 O O . ASP A 1 370 ? -17.281 5.386 -7.473 1.00 32.84 370 ASP A O 1
ATOM 2973 N N . GLU A 1 371 ? -16.311 7.409 -7.491 1.00 36.84 371 GLU A N 1
ATOM 2974 C CA . GLU A 1 371 ? -17.083 7.956 -6.357 1.00 36.84 371 GLU A CA 1
ATOM 2975 C C . GLU A 1 371 ? -18.600 8.008 -6.630 1.00 36.84 371 GLU A C 1
ATOM 2977 O O . GLU A 1 371 ? -19.427 7.962 -5.711 1.00 36.84 371 GLU A O 1
ATOM 2982 N N . SER A 1 372 ? -19.010 8.023 -7.902 1.00 32.31 372 SER A N 1
ATOM 2983 C CA . SER A 1 372 ? -20.422 8.127 -8.283 1.00 32.31 372 SER A CA 1
ATOM 2984 C C . SER A 1 372 ? -21.215 6.811 -8.173 1.00 32.31 372 SER A C 1
ATOM 2986 O O . SER A 1 372 ? -22.452 6.832 -8.270 1.00 32.31 372 SER A O 1
ATOM 2988 N N . GLN A 1 373 ? -20.552 5.663 -7.936 1.00 38.59 373 GLN A N 1
ATOM 2989 C CA . GLN A 1 373 ? -21.199 4.339 -7.910 1.00 38.59 373 GLN A CA 1
ATOM 2990 C C . GLN A 1 373 ? -21.247 3.653 -6.529 1.00 38.59 373 GLN A C 1
ATOM 2992 O O . GLN A 1 373 ? -21.922 2.624 -6.382 1.00 38.59 373 GLN A O 1
ATOM 2997 N N . PHE A 1 374 ? -20.658 4.237 -5.482 1.00 34.25 374 PHE A N 1
ATOM 2998 C CA . PHE A 1 374 ? -20.850 3.749 -4.114 1.00 34.25 374 PHE A CA 1
ATOM 2999 C C . PHE A 1 374 ? -22.129 4.331 -3.507 1.00 34.25 374 PHE A C 1
ATOM 3001 O O . PHE A 1 374 ? -22.243 5.500 -3.148 1.00 34.25 374 PHE A O 1
ATOM 3008 N N . GLY A 1 375 ? -23.155 3.485 -3.401 1.00 38.47 375 GLY A N 1
ATOM 3009 C CA . GLY A 1 375 ? -24.389 3.843 -2.716 1.00 38.47 375 GLY A CA 1
ATOM 3010 C C . GLY A 1 375 ? -24.101 4.295 -1.285 1.00 38.47 375 GLY A C 1
ATOM 3011 O O . GLY A 1 375 ? -23.645 3.481 -0.489 1.00 38.47 375 GLY A O 1
ATOM 3012 N N . LYS A 1 376 ? -24.402 5.572 -0.996 1.00 41.56 376 LYS A N 1
ATOM 3013 C CA . LYS A 1 376 ? -24.506 6.208 0.332 1.00 41.56 376 LYS A CA 1
ATOM 3014 C C . LYS A 1 376 ? -24.313 5.227 1.488 1.00 41.56 376 LYS A C 1
ATOM 3016 O O . LYS A 1 376 ? -25.251 4.527 1.883 1.00 41.56 376 LYS A O 1
ATOM 3021 N N . LEU A 1 377 ? -23.103 5.218 2.038 1.00 39.44 377 LEU A N 1
ATOM 3022 C CA . LEU A 1 377 ? -22.830 4.632 3.340 1.00 39.44 377 LEU A CA 1
ATOM 3023 C C . LEU A 1 377 ? -23.789 5.287 4.352 1.00 39.44 377 LEU A C 1
ATOM 3025 O O . LEU A 1 377 ? -23.879 6.507 4.446 1.00 39.44 377 LEU A O 1
ATOM 3029 N N . ASN A 1 378 ? -24.573 4.474 5.064 1.00 42.03 378 ASN A N 1
ATOM 3030 C CA . ASN A 1 378 ? -25.543 4.946 6.067 1.00 42.03 378 ASN A CA 1
ATOM 3031 C C . ASN A 1 378 ? -24.877 5.375 7.389 1.00 42.03 378 ASN A C 1
ATOM 3033 O O . ASN A 1 378 ? -25.580 5.741 8.331 1.00 42.03 378 ASN A O 1
ATOM 3037 N N . ASP A 1 379 ? -23.553 5.269 7.472 1.00 48.59 379 ASP A N 1
ATOM 3038 C CA . ASP A 1 379 ? -22.749 5.643 8.625 1.00 48.59 379 ASP A CA 1
ATOM 3039 C C . ASP A 1 379 ? -21.873 6.837 8.237 1.00 48.59 379 ASP A C 1
ATOM 3041 O O . ASP A 1 379 ? -20.976 6.721 7.405 1.00 48.59 379 ASP A O 1
ATOM 3045 N N . GLU A 1 380 ? -22.185 7.985 8.829 1.00 47.94 380 GLU A N 1
ATOM 3046 C CA . GLU A 1 380 ? -21.503 9.267 8.635 1.00 47.94 380 GLU A CA 1
ATOM 3047 C C . GLU A 1 380 ? -20.024 9.197 9.057 1.00 47.94 380 GLU A C 1
ATOM 3049 O O . GLU A 1 380 ? -19.175 9.869 8.473 1.00 47.94 380 GLU A O 1
ATOM 3054 N N . VAL A 1 381 ? -19.684 8.311 10.003 1.00 50.09 381 VAL A N 1
ATOM 3055 C CA . VAL A 1 381 ? -18.298 8.062 10.422 1.00 50.09 381 VAL A CA 1
ATOM 3056 C C . VAL A 1 381 ? -17.574 7.219 9.375 1.00 50.09 381 VAL A C 1
ATOM 3058 O O . VAL A 1 381 ? -16.485 7.576 8.953 1.00 50.09 381 VAL A O 1
ATOM 3061 N N . ALA A 1 382 ? -18.179 6.135 8.885 1.00 44.62 382 ALA A N 1
ATOM 3062 C CA . ALA A 1 382 ? -17.553 5.307 7.848 1.00 44.62 382 ALA A CA 1
ATOM 3063 C C . ALA A 1 382 ? -17.405 6.052 6.508 1.00 44.62 382 ALA A C 1
ATOM 3065 O O . ALA A 1 382 ? -16.407 5.868 5.818 1.00 44.62 382 ALA A O 1
ATOM 3066 N N . ALA A 1 383 ? -18.374 6.908 6.163 1.00 47.78 383 ALA A N 1
ATOM 3067 C CA . ALA A 1 383 ? -18.323 7.767 4.981 1.00 47.78 383 ALA A CA 1
ATOM 3068 C C . ALA A 1 383 ? -17.207 8.815 5.085 1.00 47.78 383 ALA A C 1
ATOM 3070 O O . ALA A 1 383 ? -16.400 8.927 4.171 1.00 47.78 383 ALA A O 1
ATOM 3071 N N . SER A 1 384 ? -17.105 9.513 6.222 1.00 48.94 384 SER A N 1
ATOM 3072 C CA . SER A 1 384 ? -16.051 10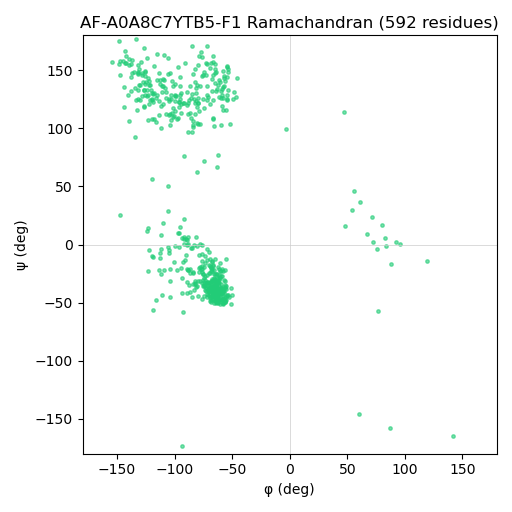.514 6.439 1.00 48.94 384 SER A CA 1
ATOM 3073 C C . SER A 1 384 ? -14.657 9.904 6.564 1.00 48.94 384 SER A C 1
ATOM 3075 O O . SER A 1 384 ? -13.688 10.533 6.152 1.00 48.94 384 SER A O 1
ATOM 3077 N N . VAL A 1 385 ? -14.523 8.685 7.096 1.00 48.50 385 VAL A N 1
ATOM 3078 C CA . VAL A 1 385 ? -13.250 7.949 7.056 1.00 48.50 385 VAL A CA 1
ATOM 3079 C C . VAL A 1 385 ? -12.890 7.633 5.612 1.00 48.50 385 VAL A C 1
ATOM 3081 O O . VAL A 1 385 ? -11.771 7.919 5.214 1.00 48.50 385 VAL A O 1
ATOM 3084 N N . PHE A 1 386 ? -13.824 7.110 4.816 1.00 39.72 386 PHE A N 1
ATOM 3085 C CA . PHE A 1 386 ? -13.581 6.759 3.415 1.00 39.72 386 PHE A CA 1
ATOM 3086 C C . PHE A 1 386 ? -13.203 7.986 2.559 1.00 39.72 386 PHE A C 1
ATOM 3088 O O . PHE A 1 386 ? -12.174 7.948 1.894 1.00 39.72 386 PHE A O 1
ATOM 3095 N N . GLU A 1 387 ? -13.935 9.102 2.677 1.00 45.09 387 GLU A N 1
ATOM 3096 C CA . GLU A 1 387 ? -13.646 10.377 1.985 1.00 45.09 387 GLU A CA 1
ATOM 3097 C C . GLU A 1 387 ? -12.326 11.041 2.446 1.00 45.09 387 GLU A C 1
ATOM 3099 O O . GLU A 1 387 ? -11.666 11.733 1.671 1.00 45.09 387 GLU A O 1
ATOM 3104 N N . ASN A 1 388 ? -11.891 10.821 3.695 1.00 43.09 388 ASN A N 1
ATOM 3105 C CA . ASN A 1 388 ? -10.633 11.375 4.227 1.00 43.09 388 ASN A CA 1
ATOM 3106 C C . ASN A 1 388 ? -9.440 10.409 4.149 1.00 43.09 388 ASN A C 1
ATOM 3108 O O . ASN A 1 388 ? -8.336 10.780 4.541 1.00 43.09 388 ASN A O 1
ATOM 3112 N N . THR A 1 389 ? -9.625 9.175 3.665 1.00 41.22 389 THR A N 1
ATOM 3113 C CA . THR A 1 389 ? -8.517 8.208 3.529 1.00 41.22 389 THR A CA 1
ATOM 3114 C C . THR A 1 389 ? -7.644 8.515 2.300 1.00 41.22 389 THR A C 1
ATOM 3116 O O . THR A 1 389 ? -6.477 8.124 2.287 1.00 41.22 389 THR A O 1
ATOM 3119 N N . GLY A 1 390 ? -8.172 9.254 1.311 1.00 35.94 390 GLY A N 1
ATOM 3120 C CA . GLY A 1 390 ? -7.446 9.716 0.115 1.00 35.94 390 GLY A CA 1
ATOM 3121 C C . GLY A 1 390 ? -7.039 11.198 0.123 1.00 35.94 390 GLY A C 1
ATOM 3122 O O . GLY A 1 390 ? -6.085 11.571 -0.553 1.00 35.94 390 GLY A O 1
ATOM 3123 N N . ASN A 1 391 ? -7.693 12.046 0.925 1.00 38.34 391 ASN A N 1
ATOM 3124 C CA . ASN A 1 391 ? -7.397 13.480 0.962 1.00 38.34 391 ASN A CA 1
ATOM 3125 C C . ASN A 1 391 ? -6.240 13.810 1.919 1.00 38.34 391 ASN A C 1
ATOM 3127 O O . ASN A 1 391 ? -6.267 13.478 3.106 1.00 38.34 391 ASN A O 1
ATOM 3131 N N . LEU A 1 392 ? -5.221 14.504 1.403 1.00 41.06 392 LEU A N 1
ATOM 3132 C CA . LEU A 1 392 ? -4.113 15.055 2.182 1.00 41.06 392 LEU A CA 1
ATOM 3133 C C . LEU A 1 392 ? -4.669 16.045 3.219 1.00 41.06 392 LEU A C 1
ATOM 3135 O O . LEU A 1 392 ? -5.031 17.169 2.882 1.00 41.06 392 LEU A O 1
ATOM 3139 N N . MET A 1 393 ? -4.751 15.634 4.482 1.00 56.31 393 MET A N 1
ATOM 3140 C CA . MET A 1 393 ? -5.188 16.532 5.548 1.00 56.31 393 MET A CA 1
ATOM 3141 C C . MET A 1 393 ? -4.060 17.518 5.859 1.00 56.31 393 MET A C 1
ATOM 3143 O O . MET A 1 393 ? -2.975 17.103 6.274 1.00 56.31 393 MET A O 1
ATOM 3147 N N . ASP A 1 394 ? -4.307 18.808 5.639 1.00 57.59 394 ASP A N 1
ATOM 3148 C CA . ASP A 1 394 ? -3.357 19.870 5.954 1.00 57.59 394 ASP A CA 1
ATOM 3149 C C . ASP A 1 394 ? -3.180 19.968 7.479 1.00 57.59 394 ASP A C 1
ATOM 3151 O O . ASP A 1 394 ? -4.085 20.349 8.222 1.00 57.59 394 ASP A O 1
ATOM 3155 N N . LEU A 1 395 ? -2.018 19.534 7.966 1.00 65.00 395 LEU A N 1
ATOM 3156 C CA . LEU A 1 395 ? -1.670 19.566 9.386 1.00 65.00 395 LEU A CA 1
ATOM 3157 C C . LEU A 1 395 ? -0.930 20.854 9.767 1.00 65.00 395 LEU A C 1
ATOM 3159 O O . LEU A 1 395 ? -0.510 20.970 10.918 1.00 65.00 395 LEU A O 1
ATOM 3163 N N . ASP A 1 396 ? -0.774 21.818 8.855 1.00 72.69 396 ASP A N 1
ATOM 3164 C CA . ASP A 1 396 ? -0.004 23.039 9.113 1.00 72.69 396 ASP A CA 1
ATOM 3165 C C . ASP A 1 396 ? -0.587 23.864 10.282 1.00 72.69 396 ASP A C 1
ATOM 3167 O O . ASP A 1 396 ? 0.168 24.495 11.028 1.00 72.69 396 ASP A O 1
ATOM 3171 N N . SER A 1 397 ? -1.904 23.784 10.525 1.00 76.00 397 SER A N 1
ATOM 3172 C CA . SER A 1 397 ? -2.588 24.452 11.649 1.00 76.00 397 SER A CA 1
ATOM 3173 C C . SER A 1 397 ? -2.527 23.690 12.987 1.00 76.00 397 SER A C 1
ATOM 3175 O O . SER A 1 397 ? -3.061 24.167 13.995 1.00 76.00 397 SER A O 1
ATOM 3177 N N . ILE A 1 398 ? -1.888 22.510 13.055 1.00 87.62 398 ILE A N 1
ATOM 3178 C CA . ILE A 1 398 ? -1.797 21.690 14.278 1.00 87.62 398 ILE A CA 1
ATOM 3179 C C . ILE A 1 398 ? -0.349 21.328 14.613 1.00 87.62 398 ILE A C 1
ATOM 3181 O O . ILE A 1 398 ? 0.404 20.791 13.809 1.00 87.62 398 ILE A O 1
ATOM 3185 N N . THR A 1 399 ? 0.030 21.495 15.881 1.00 90.75 399 THR A N 1
ATOM 3186 C CA . THR A 1 399 ? 1.344 21.047 16.367 1.00 90.75 399 THR A CA 1
ATOM 3187 C C . THR A 1 399 ? 1.348 19.560 16.742 1.00 90.75 399 THR A C 1
ATOM 3189 O O . THR A 1 399 ? 0.575 19.111 17.591 1.00 90.75 399 THR A O 1
ATOM 3192 N N . GLN A 1 400 ? 2.265 18.778 16.168 1.00 90.62 400 GLN A N 1
ATOM 3193 C CA . GLN A 1 400 ? 2.465 17.384 16.568 1.00 90.62 400 GLN A CA 1
ATOM 3194 C C . GLN A 1 400 ? 3.299 17.292 17.854 1.00 90.62 400 GLN A C 1
ATOM 3196 O O . GLN A 1 400 ? 4.452 17.734 17.915 1.00 90.62 400 GLN A O 1
ATOM 3201 N N . LEU A 1 401 ? 2.723 16.670 18.881 1.00 91.44 401 LEU A N 1
ATOM 3202 C CA . LEU A 1 401 ? 3.390 16.421 20.151 1.00 91.44 401 LEU A CA 1
ATOM 3203 C C . LEU A 1 401 ? 3.913 14.983 20.224 1.00 91.44 401 LEU A C 1
ATOM 3205 O O . LEU A 1 401 ? 3.245 14.021 19.847 1.00 91.44 401 LEU A O 1
ATOM 3209 N N . THR A 1 402 ? 5.123 14.855 20.747 1.00 89.94 402 THR A N 1
ATOM 3210 C CA . THR A 1 402 ? 5.870 13.616 20.956 1.00 89.94 402 THR A CA 1
ATOM 3211 C C . THR A 1 402 ? 6.316 13.535 22.411 1.00 89.94 402 THR A C 1
ATOM 3213 O O . THR A 1 402 ? 6.290 14.533 23.139 1.00 89.94 402 THR A O 1
ATOM 3216 N N . SER A 1 403 ? 6.813 12.377 22.847 1.00 87.06 403 SER A N 1
ATOM 3217 C CA . SER A 1 403 ? 7.384 12.224 24.194 1.00 87.06 403 SER A CA 1
ATOM 3218 C C . SER A 1 403 ? 8.520 13.217 24.496 1.00 87.06 403 SER A C 1
ATOM 3220 O O . SER A 1 403 ? 8.797 13.500 25.662 1.00 87.06 403 SER A O 1
ATOM 3222 N N . GLU A 1 404 ? 9.171 13.769 23.466 1.00 88.31 404 GLU A N 1
ATOM 3223 C CA . GLU A 1 404 ? 10.309 14.681 23.606 1.00 88.31 404 GLU A CA 1
ATOM 3224 C C . GLU A 1 404 ? 9.896 16.151 23.777 1.00 88.31 404 GLU A C 1
ATOM 3226 O O . GLU A 1 404 ? 10.499 16.857 24.589 1.00 88.31 404 GLU A O 1
ATOM 3231 N N . ASN A 1 405 ? 8.885 16.625 23.038 1.00 90.69 405 ASN A N 1
ATOM 3232 C CA . ASN A 1 405 ? 8.488 18.042 23.029 1.00 90.69 405 ASN A CA 1
ATOM 3233 C C . ASN A 1 405 ? 7.260 18.350 23.907 1.00 90.69 405 ASN A C 1
ATOM 3235 O O . ASN A 1 405 ? 7.040 19.511 24.256 1.00 90.69 405 ASN A O 1
ATOM 3239 N N . PHE A 1 406 ? 6.498 17.332 24.329 1.00 92.31 406 PHE A N 1
ATOM 3240 C CA . PHE A 1 406 ? 5.214 17.510 25.014 1.00 92.31 406 PHE A CA 1
ATOM 3241 C C . PHE A 1 406 ? 5.295 18.477 26.202 1.00 92.31 406 PHE A C 1
ATOM 3243 O O . PHE A 1 406 ? 4.536 19.440 26.297 1.00 92.31 406 PHE A O 1
ATOM 3250 N N . HIS A 1 407 ? 6.257 18.262 27.103 1.00 89.19 407 HIS A N 1
ATOM 3251 C CA . HIS A 1 407 ? 6.394 19.087 28.302 1.00 89.19 407 HIS A CA 1
ATOM 3252 C C . HIS A 1 407 ? 6.763 20.544 27.982 1.00 89.19 407 HIS A C 1
ATOM 3254 O O . HIS A 1 407 ? 6.257 21.460 28.631 1.00 89.19 407 HIS A O 1
ATOM 3260 N N . SER A 1 408 ? 7.652 20.780 27.011 1.00 89.62 408 SER A N 1
ATOM 3261 C CA . SER A 1 408 ? 8.068 22.141 26.659 1.00 89.62 408 SER A CA 1
ATOM 3262 C C . SER A 1 408 ? 6.954 22.930 25.983 1.00 89.62 408 SER A C 1
ATOM 3264 O O . SER A 1 408 ? 6.833 24.119 26.272 1.00 89.62 408 SER A O 1
ATOM 3266 N N . GLU A 1 409 ? 6.145 22.290 25.139 1.00 89.88 409 GLU A N 1
ATOM 3267 C CA . GLU A 1 409 ? 5.032 22.942 24.436 1.00 89.88 409 GLU A CA 1
ATOM 3268 C C . GLU A 1 409 ? 3.880 23.275 25.393 1.00 89.88 409 GLU A C 1
ATOM 3270 O O . GLU A 1 409 ? 3.404 24.414 25.443 1.00 89.88 409 GLU A O 1
ATOM 3275 N N . VA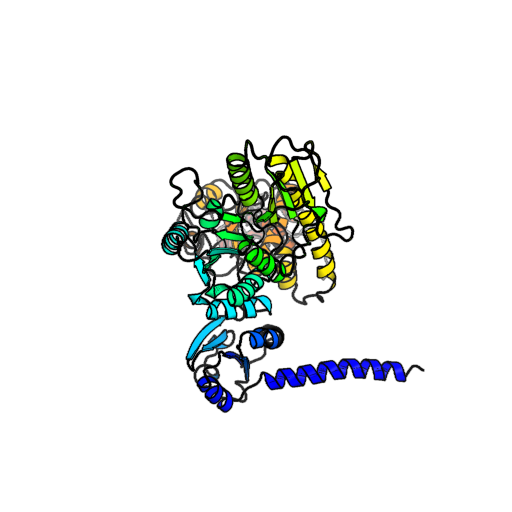L A 1 410 ? 3.507 22.319 26.256 1.00 90.00 410 VAL A N 1
ATOM 3276 C CA . VAL A 1 410 ? 2.453 22.520 27.266 1.00 90.00 410 VAL A CA 1
ATOM 3277 C C . VAL A 1 410 ? 2.840 23.598 28.283 1.00 90.00 410 VAL A C 1
ATOM 3279 O O . VAL A 1 410 ? 1.980 24.337 28.755 1.00 90.00 410 VAL A O 1
ATOM 3282 N N . ALA A 1 411 ? 4.126 23.723 28.628 1.00 88.38 411 ALA A N 1
ATOM 3283 C CA . ALA A 1 411 ? 4.597 24.741 29.567 1.00 88.38 411 ALA A CA 1
ATOM 3284 C C . ALA A 1 411 ? 4.658 26.160 28.971 1.00 88.38 411 ALA A C 1
ATOM 3286 O O . ALA A 1 411 ? 4.617 27.132 29.730 1.00 88.38 411 ALA A O 1
ATOM 3287 N N . GLN A 1 412 ? 4.795 26.289 27.648 1.00 87.38 412 GLN A N 1
ATOM 3288 C CA . GLN A 1 412 ? 4.897 27.580 26.955 1.00 87.38 412 GLN A CA 1
ATOM 3289 C C . GLN A 1 412 ? 3.532 28.176 26.598 1.00 87.38 412 GLN A C 1
ATOM 3291 O O . GLN A 1 412 ? 3.411 29.396 26.484 1.00 87.38 412 GLN A O 1
ATOM 3296 N N . SER A 1 413 ? 2.511 27.333 26.471 1.00 86.69 413 SER A N 1
ATOM 3297 C CA . SER A 1 413 ? 1.174 27.730 26.033 1.00 86.69 413 SER A CA 1
ATOM 3298 C C . SER A 1 413 ? 0.232 28.008 27.207 1.00 86.69 413 SER A C 1
ATOM 3300 O O . SER A 1 413 ? 0.262 27.323 28.229 1.00 86.69 413 SER A O 1
ATOM 3302 N N . SER A 1 414 ? -0.657 28.997 27.067 1.00 88.50 414 SER A N 1
ATOM 3303 C CA . SER A 1 414 ? -1.687 29.300 28.077 1.00 88.50 414 SER A CA 1
ATOM 3304 C C . SER A 1 414 ? -2.767 28.225 28.166 1.00 88.50 414 SER A C 1
ATOM 3306 O O . SER A 1 414 ? -3.241 27.914 29.260 1.00 88.50 414 SER A O 1
ATOM 3308 N N . LEU A 1 415 ? -3.151 27.659 27.023 1.00 92.75 415 LEU A N 1
ATOM 3309 C CA . LEU A 1 415 ? -4.069 26.536 26.908 1.00 92.75 415 LEU A CA 1
ATOM 3310 C C . LEU A 1 415 ? -3.599 25.652 25.755 1.00 92.75 415 LEU A C 1
ATOM 3312 O O . LEU A 1 415 ? -3.556 26.104 24.619 1.00 92.75 415 LEU A O 1
ATOM 3316 N N . THR A 1 416 ? -3.258 24.401 26.047 1.00 95.25 416 THR A N 1
ATOM 3317 C CA . THR A 1 416 ? -2.966 23.389 25.023 1.00 95.25 416 THR A CA 1
ATOM 3318 C C . THR A 1 416 ? -4.157 22.453 24.906 1.00 95.25 416 THR A C 1
ATOM 3320 O O . THR A 1 416 ? -4.596 21.888 25.908 1.00 95.25 416 THR A O 1
ATOM 3323 N N . VAL A 1 417 ? -4.691 22.291 23.702 1.00 96.81 417 VAL A N 1
ATOM 3324 C CA . VAL A 1 417 ? -5.762 21.344 23.386 1.00 96.81 417 VAL A CA 1
ATOM 3325 C C . VAL A 1 417 ? -5.121 20.183 22.646 1.00 96.81 417 VAL A C 1
ATOM 3327 O O . VAL A 1 417 ? -4.648 20.350 21.526 1.00 96.81 417 VAL A O 1
ATOM 3330 N N . VAL A 1 418 ? -5.076 19.018 23.283 1.00 97.31 418 VAL A N 1
ATOM 3331 C CA . VAL A 1 418 ? -4.410 17.835 22.736 1.00 97.31 418 VAL A CA 1
ATOM 3332 C C . VAL A 1 418 ? -5.447 16.794 22.350 1.00 97.31 418 VAL A C 1
ATOM 3334 O O . VAL A 1 418 ? -6.196 16.327 23.209 1.00 97.31 418 VAL A O 1
ATOM 3337 N N . LEU A 1 419 ? -5.465 16.406 21.077 1.00 97.25 419 LEU A N 1
ATOM 3338 C CA . LEU A 1 419 ? -6.152 15.213 20.599 1.00 97.25 419 LEU A CA 1
ATOM 3339 C C . LEU A 1 419 ? -5.203 14.011 20.681 1.00 97.25 419 LEU A C 1
ATOM 3341 O O . LEU A 1 419 ? -4.216 13.926 19.952 1.00 97.25 419 LEU A O 1
ATOM 3345 N N . PHE A 1 420 ? -5.518 13.074 21.568 1.00 94.69 420 PHE A N 1
ATOM 3346 C CA . PHE A 1 420 ? -4.897 11.757 21.619 1.00 94.69 420 PHE A CA 1
ATOM 3347 C C . PHE A 1 420 ? -5.686 10.807 20.725 1.00 94.69 420 PHE A C 1
ATOM 3349 O O . PHE A 1 420 ? -6.885 10.599 20.941 1.00 94.69 420 PHE A O 1
ATOM 3356 N N . TYR A 1 421 ? -5.020 10.244 19.724 1.00 89.56 421 TYR A N 1
ATOM 3357 C CA . TYR A 1 421 ? -5.666 9.455 18.680 1.00 89.56 421 TYR A CA 1
ATOM 3358 C C . TYR A 1 421 ? -4.791 8.267 18.265 1.00 89.56 421 TYR A C 1
ATOM 3360 O O . TYR A 1 421 ? -3.613 8.196 18.625 1.00 89.56 421 TYR A O 1
ATOM 3368 N N . LEU A 1 422 ? -5.376 7.320 17.531 1.00 68.69 422 LEU A N 1
ATOM 3369 C CA . LEU A 1 422 ? -4.652 6.221 16.891 1.00 68.69 422 LEU A CA 1
ATOM 3370 C C . LEU A 1 422 ? -4.862 6.308 15.381 1.00 68.69 422 LEU A C 1
ATOM 3372 O O . LEU A 1 422 ? -6.004 6.371 14.930 1.00 68.69 422 LEU A O 1
ATOM 3376 N N . LYS A 1 423 ? -3.781 6.243 14.596 1.00 68.50 423 LYS A N 1
ATOM 3377 C CA . LYS A 1 423 ? -3.855 6.309 13.121 1.00 68.50 423 LYS A CA 1
ATOM 3378 C C . LYS A 1 423 ? -4.665 5.180 12.478 1.00 68.50 423 LYS A C 1
ATOM 3380 O O . LYS A 1 423 ? -5.104 5.307 11.344 1.00 68.50 423 LYS A O 1
ATOM 3385 N N . TRP A 1 424 ? -4.841 4.070 13.191 1.00 50.22 424 TRP A N 1
ATOM 3386 C CA . TRP A 1 424 ? -5.616 2.914 12.737 1.00 50.22 424 TRP A CA 1
ATOM 3387 C C . TRP A 1 424 ? -7.036 2.857 13.319 1.00 50.22 424 TRP A C 1
ATOM 3389 O O . TRP A 1 424 ? -7.769 1.916 13.023 1.00 50.22 424 TRP A O 1
ATOM 3399 N N . ASP A 1 425 ? -7.427 3.804 14.176 1.00 63.19 425 ASP A N 1
ATOM 3400 C CA . ASP A 1 425 ? -8.778 3.860 14.735 1.00 63.19 425 ASP A CA 1
ATOM 3401 C C . ASP A 1 425 ? -9.681 4.740 13.860 1.00 63.19 425 ASP A C 1
ATOM 3403 O O . ASP A 1 425 ? -9.411 5.920 13.641 1.00 63.19 425 ASP A O 1
ATOM 3407 N N . ALA A 1 426 ? -10.778 4.168 13.366 1.00 53.75 426 ALA A N 1
ATOM 3408 C CA . ALA A 1 426 ? -11.675 4.846 12.431 1.00 53.75 426 ALA A CA 1
ATOM 3409 C C . ALA A 1 426 ? -12.317 6.105 13.043 1.00 53.75 426 ALA A C 1
ATOM 3411 O O . ALA A 1 426 ? -12.396 7.140 12.388 1.00 53.75 426 ALA A O 1
ATOM 3412 N N . VAL A 1 427 ? -12.729 6.051 14.316 1.00 67.62 427 VAL A N 1
ATOM 3413 C CA . VAL A 1 427 ? -13.354 7.199 15.002 1.00 67.62 427 VAL A CA 1
ATOM 3414 C C . VAL A 1 427 ? -12.335 8.319 15.221 1.00 67.62 427 VAL A C 1
ATOM 3416 O O . VAL A 1 427 ? -12.655 9.493 15.046 1.00 67.62 427 VAL A O 1
ATOM 3419 N N . SER A 1 428 ? -11.096 7.957 15.555 1.00 79.25 428 SER A N 1
ATOM 3420 C CA . SER A 1 428 ? -9.961 8.873 15.654 1.00 79.25 428 SER A CA 1
ATOM 3421 C C . SER A 1 428 ? -9.689 9.604 14.348 1.00 79.25 428 SER A C 1
ATOM 3423 O O . SER A 1 428 ? -9.553 10.826 14.364 1.00 79.25 428 SER A O 1
ATOM 3425 N N . MET A 1 429 ? -9.647 8.877 13.231 1.00 77.31 429 MET A N 1
ATOM 3426 C CA . MET A 1 429 ? -9.379 9.471 11.921 1.00 77.31 429 MET A CA 1
ATOM 3427 C C . MET A 1 429 ? -10.545 10.334 11.428 1.00 77.31 429 MET A C 1
ATOM 3429 O O . MET A 1 429 ? -10.307 11.434 10.945 1.00 77.31 429 MET A O 1
ATOM 3433 N N . ALA A 1 430 ? -11.797 9.913 11.640 1.00 74.94 430 ALA A N 1
ATOM 3434 C CA . ALA A 1 430 ? -12.969 10.739 11.331 1.00 74.94 430 ALA A CA 1
ATOM 3435 C C . ALA A 1 430 ? -12.976 12.058 12.123 1.00 74.94 430 ALA A C 1
ATOM 3437 O O . ALA A 1 430 ? -13.273 13.133 11.601 1.00 74.94 430 ALA A O 1
ATOM 3438 N N . PHE A 1 431 ? -12.654 11.979 13.417 1.00 86.88 431 PHE A N 1
ATOM 3439 C CA . PHE A 1 431 ? -12.674 13.141 14.295 1.00 86.88 431 PHE A CA 1
ATOM 3440 C C . PHE A 1 431 ? -11.476 14.073 14.079 1.00 86.88 431 PHE A C 1
ATOM 3442 O O . PHE A 1 431 ? -11.594 15.272 14.334 1.00 86.88 431 PHE A O 1
ATOM 3449 N N . LEU A 1 432 ? -10.347 13.562 13.577 1.00 85.19 432 LEU A N 1
ATOM 3450 C CA . LEU A 1 432 ? -9.185 14.379 13.230 1.00 85.19 432 LEU A CA 1
ATOM 3451 C C . LEU A 1 432 ? -9.557 15.496 12.241 1.00 85.19 432 LEU A C 1
ATOM 3453 O O . LEU A 1 432 ? -9.125 16.629 12.437 1.00 85.19 432 LEU A O 1
ATOM 3457 N N . SER A 1 433 ? -10.441 15.229 11.273 1.00 82.19 433 SER A N 1
ATOM 3458 C CA . SER A 1 433 ? -10.935 16.238 10.319 1.00 82.19 433 SER A CA 1
ATOM 3459 C C . SER A 1 433 ? -11.699 17.355 11.020 1.00 82.19 433 SER A C 1
ATOM 3461 O O . SER A 1 433 ? -11.423 18.535 10.818 1.00 82.19 433 SER A O 1
ATOM 3463 N N . SER A 1 434 ? -12.609 16.985 11.926 1.00 88.50 434 SER A N 1
ATOM 3464 C CA . SER A 1 434 ? -13.330 17.953 12.761 1.00 88.50 434 SER A CA 1
ATOM 3465 C C . SER A 1 434 ? -12.384 18.752 13.658 1.00 88.50 434 SER A C 1
ATOM 3467 O O . SER A 1 434 ? -12.649 19.912 13.957 1.00 88.50 434 SER A O 1
ATOM 3469 N N . PHE A 1 435 ? -11.292 18.143 14.119 1.00 93.38 435 PHE A N 1
ATOM 3470 C CA . PHE A 1 435 ? -10.309 18.793 14.978 1.00 93.38 435 PHE A CA 1
ATOM 3471 C C . PHE A 1 435 ? -9.446 19.809 14.207 1.00 93.38 435 PHE A C 1
ATOM 3473 O O . PHE A 1 435 ? -9.218 20.904 14.724 1.00 93.38 435 PHE A O 1
ATOM 3480 N N . ILE A 1 436 ? -9.038 19.488 12.971 1.00 87.88 436 ILE A N 1
ATOM 3481 C CA . ILE A 1 436 ? -8.345 20.407 12.046 1.00 87.88 436 ILE A CA 1
ATOM 3482 C C . ILE A 1 436 ? -9.234 21.599 11.705 1.00 87.88 436 ILE A C 1
ATOM 3484 O O . ILE A 1 436 ? -8.814 22.736 11.899 1.00 87.88 436 ILE A O 1
ATOM 3488 N N . GLU A 1 437 ? -10.496 21.358 11.344 1.00 90.00 437 GLU A N 1
ATOM 3489 C CA . GLU A 1 437 ? -11.455 22.429 11.043 1.00 90.00 437 GLU A CA 1
ATOM 3490 C C . GLU A 1 437 ? -11.593 23.420 12.218 1.00 90.00 437 GLU A C 1
ATOM 3492 O O . GLU A 1 437 ? -11.744 24.630 12.042 1.00 90.00 437 GLU A O 1
ATOM 3497 N N . VAL A 1 438 ? -11.536 22.924 13.460 1.00 92.19 438 VAL A N 1
ATOM 3498 C CA . VAL A 1 438 ? -11.549 23.786 14.650 1.00 92.19 438 VAL A CA 1
ATOM 3499 C C . VAL A 1 438 ? -10.242 24.555 14.809 1.00 92.19 438 VAL A C 1
ATOM 3501 O O . VAL A 1 438 ? -10.291 25.720 15.203 1.00 92.19 438 VAL A O 1
ATOM 3504 N N . ALA A 1 439 ? -9.095 23.940 14.519 1.00 92.31 439 ALA A N 1
ATOM 3505 C CA . ALA A 1 439 ? -7.804 24.615 14.572 1.00 92.31 439 ALA A CA 1
ATOM 3506 C C . ALA A 1 439 ? -7.737 25.783 13.577 1.00 92.31 439 ALA A C 1
ATOM 3508 O O . ALA A 1 439 ? -7.443 26.907 13.988 1.00 92.31 439 ALA A O 1
ATOM 3509 N N . GLU A 1 440 ? -8.145 25.552 12.330 1.00 89.44 440 GLU A N 1
ATOM 3510 C CA . GLU A 1 440 ? -8.252 26.582 11.290 1.00 89.44 440 GLU A CA 1
ATOM 3511 C C . GLU A 1 440 ? -9.194 27.715 11.721 1.00 89.44 440 GLU A C 1
ATOM 3513 O O . GLU A 1 440 ? -8.830 28.890 11.689 1.00 89.44 440 GLU A O 1
ATOM 3518 N N . LYS A 1 441 ? -10.390 27.385 12.235 1.00 88.50 441 LYS A N 1
ATOM 3519 C CA . LYS A 1 441 ? -11.354 28.390 12.727 1.00 88.50 441 LYS A CA 1
ATOM 3520 C C . LYS A 1 441 ? -10.799 29.257 13.856 1.00 88.50 441 LYS A C 1
ATOM 3522 O O . LYS A 1 441 ? -11.126 30.447 13.939 1.00 88.50 441 LYS A O 1
ATOM 3527 N N . LEU A 1 442 ? -10.008 28.677 14.758 1.00 89.38 442 LEU A N 1
ATOM 3528 C CA . LEU A 1 442 ? -9.379 29.410 15.860 1.00 89.38 442 LEU A CA 1
ATOM 3529 C C . LEU A 1 442 ? -8.264 30.332 15.351 1.00 89.38 442 LEU A C 1
ATOM 3531 O O . LEU A 1 442 ? -8.171 31.474 15.813 1.00 89.38 442 LEU A O 1
ATOM 3535 N N . GLU A 1 443 ? -7.486 29.874 14.370 1.00 86.12 443 GLU A N 1
ATOM 3536 C CA . GLU A 1 443 ? -6.461 30.664 13.688 1.00 86.12 443 GLU A CA 1
ATOM 3537 C C . GLU A 1 443 ? -7.081 31.845 12.916 1.00 86.12 443 GLU A C 1
ATOM 3539 O O . GLU A 1 443 ? -6.700 33.002 13.127 1.00 86.12 443 GLU A O 1
ATOM 3544 N N . GLU A 1 444 ? -8.134 31.602 12.127 1.00 84.50 444 GLU A N 1
ATOM 3545 C CA . GLU A 1 444 ? -8.907 32.637 11.422 1.00 84.50 444 GLU A CA 1
ATOM 3546 C C . GLU A 1 444 ? -9.515 33.671 12.385 1.00 84.50 444 GLU A C 1
ATOM 3548 O O . GLU A 1 444 ? -9.526 34.880 12.117 1.00 84.50 444 GLU A O 1
ATOM 3553 N N . SER A 1 445 ? -9.992 33.204 13.543 1.00 80.44 445 SER A N 1
ATOM 3554 C CA . SER A 1 445 ? -10.567 34.038 14.605 1.00 80.44 445 SER A CA 1
ATOM 3555 C C . SER A 1 445 ? -9.514 34.771 15.450 1.00 80.44 445 SER A C 1
ATOM 3557 O O . SER A 1 445 ? -9.894 35.523 16.359 1.00 80.44 445 SER A O 1
ATOM 3559 N N . LYS A 1 446 ? -8.215 34.591 15.152 1.00 80.06 446 LYS A N 1
ATOM 3560 C CA . LYS A 1 446 ? -7.058 35.188 15.852 1.00 80.06 446 LYS A CA 1
ATOM 3561 C C . LYS A 1 446 ? -7.047 34.887 17.346 1.00 80.06 446 LYS A C 1
ATOM 3563 O O . LYS A 1 446 ? -6.905 35.778 18.190 1.00 80.06 446 LYS A O 1
ATOM 3568 N N . VAL A 1 447 ? -7.291 33.624 17.676 1.00 81.62 447 VAL A N 1
ATOM 3569 C CA . VAL A 1 447 ? -7.261 33.111 19.045 1.00 81.62 447 VAL A CA 1
ATOM 3570 C C . VAL A 1 447 ? -5.852 32.589 19.349 1.00 81.62 447 VAL A C 1
ATOM 3572 O O . VAL A 1 447 ? -5.608 31.390 19.369 1.00 81.62 447 VAL A O 1
ATOM 3575 N N . ASP A 1 448 ? -4.917 33.509 19.594 1.00 78.06 448 ASP A N 1
ATOM 3576 C CA . ASP A 1 448 ? -3.483 33.187 19.735 1.00 78.06 448 ASP A CA 1
ATOM 3577 C C . ASP A 1 448 ? -3.113 32.533 21.090 1.00 78.06 448 ASP A C 1
ATOM 3579 O O . ASP A 1 448 ? -1.974 32.124 21.304 1.00 78.06 448 ASP A O 1
ATOM 3583 N N . ASP A 1 449 ? -4.047 32.464 22.047 1.00 84.94 449 ASP A N 1
ATOM 3584 C CA . ASP A 1 449 ? -3.834 31.904 23.392 1.00 84.94 449 ASP A CA 1
ATOM 3585 C C . ASP A 1 449 ? -4.113 30.392 23.494 1.00 84.94 449 ASP A C 1
ATOM 3587 O O . ASP A 1 449 ? -4.053 29.826 24.596 1.00 84.94 449 ASP A O 1
ATOM 3591 N N . VAL A 1 450 ? -4.424 29.738 22.370 1.00 91.31 450 VAL A N 1
ATOM 3592 C CA . VAL A 1 450 ? -4.752 28.311 22.293 1.00 91.31 450 VAL A CA 1
ATOM 3593 C C . VAL A 1 450 ? -3.799 27.600 21.339 1.00 91.31 450 VAL A C 1
ATOM 3595 O O . VAL A 1 450 ? -3.754 27.909 20.155 1.00 91.31 450 VAL A O 1
ATOM 3598 N N . LEU A 1 451 ? -3.077 26.607 21.853 1.00 93.38 451 LEU A N 1
ATOM 3599 C CA . LEU A 1 451 ? -2.258 25.704 21.053 1.00 93.38 451 LEU A CA 1
ATOM 3600 C C . LEU A 1 451 ? -3.068 24.448 20.722 1.00 93.38 451 LEU A C 1
ATOM 3602 O O . LEU A 1 451 ? -3.389 23.665 21.620 1.00 93.38 451 LEU A O 1
ATOM 3606 N N . MET A 1 452 ? -3.388 24.253 19.444 1.00 95.31 452 MET A N 1
ATOM 3607 C CA . MET A 1 452 ? -4.015 23.028 18.946 1.00 95.31 452 MET A CA 1
ATOM 3608 C C . MET A 1 452 ? -2.938 21.990 18.645 1.00 95.31 452 MET A C 1
ATOM 3610 O O . MET A 1 452 ? -1.923 22.281 18.007 1.00 95.31 452 MET A O 1
ATOM 3614 N N . SER A 1 453 ? -3.114 20.777 19.159 1.00 95.75 453 SER A N 1
ATOM 3615 C CA . SER A 1 453 ? -2.077 19.753 19.106 1.00 95.75 453 SER A CA 1
ATOM 3616 C C . SER A 1 453 ? -2.623 18.339 19.009 1.00 95.75 453 SER A C 1
ATOM 3618 O O . SER A 1 453 ? -3.723 18.047 19.476 1.00 95.75 453 SER A O 1
ATOM 3620 N N . VAL A 1 454 ? -1.812 17.439 18.460 1.00 95.38 454 VAL A N 1
ATOM 3621 C CA . VAL A 1 454 ? -2.136 16.012 18.331 1.00 95.38 454 VAL A CA 1
ATOM 3622 C C . VAL A 1 454 ? -1.023 15.136 18.895 1.00 95.38 454 VAL A C 1
ATOM 3624 O O . VAL A 1 454 ? 0.156 15.464 18.778 1.00 95.38 454 VAL A O 1
ATOM 3627 N N . VAL A 1 455 ? -1.401 14.000 19.478 1.00 92.88 455 VAL A N 1
ATOM 3628 C CA . VAL A 1 455 ? -0.494 12.920 19.884 1.00 92.88 455 VAL A CA 1
ATOM 3629 C C . VAL A 1 455 ? -0.999 11.624 19.265 1.00 92.88 455 VAL A C 1
ATOM 3631 O O . VAL A 1 455 ? -2.097 11.165 19.582 1.00 92.88 455 VAL A O 1
ATOM 3634 N N . ASP A 1 456 ? -0.175 11.021 18.412 1.00 87.62 456 ASP A N 1
ATOM 3635 C CA . ASP A 1 456 ? -0.398 9.655 17.942 1.00 87.62 456 ASP A CA 1
ATOM 3636 C C . ASP A 1 456 ? 0.031 8.678 19.040 1.00 87.62 456 ASP A C 1
ATOM 3638 O O . ASP A 1 456 ? 1.222 8.451 19.273 1.00 87.62 456 ASP A O 1
ATOM 3642 N N . CYS A 1 457 ? -0.946 8.104 19.735 1.00 81.88 457 CYS A N 1
ATOM 3643 C CA . CYS A 1 457 ? -0.692 7.152 20.810 1.00 81.88 457 CYS A CA 1
ATOM 3644 C C . CYS A 1 457 ? -0.242 5.778 20.318 1.00 81.88 457 CYS A C 1
ATOM 3646 O O . CYS A 1 457 ? 0.182 4.961 21.136 1.00 81.88 457 CYS A O 1
ATOM 3648 N N . GLY A 1 458 ? -0.312 5.519 19.012 1.00 68.06 458 GLY A N 1
ATOM 3649 C CA . GLY A 1 458 ? 0.258 4.332 18.402 1.00 68.06 458 GLY A CA 1
ATOM 3650 C C . GLY A 1 458 ? 1.775 4.414 18.276 1.00 68.06 458 GLY A C 1
ATOM 3651 O O . GLY A 1 458 ? 2.469 3.419 18.484 1.00 68.06 458 GLY A O 1
ATOM 3652 N N . GLU A 1 459 ? 2.289 5.613 18.009 1.00 77.12 459 GLU A N 1
ATOM 3653 C CA . GLU A 1 459 ? 3.724 5.906 17.972 1.00 77.12 459 GLU A CA 1
ATOM 3654 C C . GLU A 1 459 ? 4.283 6.214 19.371 1.00 77.12 459 GLU A C 1
ATOM 3656 O O . GLU A 1 459 ? 5.306 5.652 19.766 1.00 77.12 459 GLU A O 1
ATOM 3661 N N . TRP A 1 460 ? 3.585 7.041 20.157 1.00 85.81 460 TRP A N 1
ATOM 3662 C CA . TRP A 1 460 ? 4.032 7.546 21.467 1.00 85.81 460 TRP A CA 1
ATOM 3663 C C . TRP A 1 460 ? 3.300 6.867 22.628 1.00 85.81 460 TRP A C 1
ATOM 3665 O O . TRP A 1 460 ? 2.745 7.501 23.531 1.00 85.81 460 TRP A O 1
ATOM 3675 N N . THR A 1 461 ? 3.290 5.532 22.591 1.00 77.88 461 THR A N 1
ATOM 3676 C CA . THR A 1 461 ? 2.643 4.682 23.609 1.00 77.88 461 THR A CA 1
ATOM 3677 C C . THR A 1 461 ? 3.158 4.949 25.025 1.00 77.88 461 THR A C 1
ATOM 3679 O O . THR A 1 461 ? 2.401 4.834 25.986 1.00 77.88 461 THR A O 1
ATOM 3682 N N . ASP A 1 462 ? 4.426 5.331 25.171 1.00 84.50 462 ASP A N 1
ATOM 3683 C CA . ASP A 1 462 ? 5.066 5.673 26.439 1.00 84.50 462 ASP A CA 1
ATOM 3684 C C . ASP A 1 462 ? 4.493 6.955 27.056 1.00 84.50 462 ASP A C 1
ATOM 3686 O O . ASP A 1 462 ? 4.256 6.980 28.264 1.00 84.50 462 ASP A O 1
ATOM 3690 N N . LEU A 1 463 ? 4.207 7.977 26.242 1.00 89.38 463 LEU A N 1
ATOM 3691 C CA . LEU A 1 463 ? 3.537 9.204 26.676 1.00 89.38 463 LEU A CA 1
ATOM 3692 C C . LEU A 1 463 ? 2.071 8.938 27.039 1.00 89.38 463 LEU A C 1
ATOM 3694 O O . LEU A 1 463 ? 1.605 9.395 28.081 1.00 89.38 463 LEU A O 1
ATOM 3698 N N . CYS A 1 464 ? 1.350 8.169 26.219 1.00 89.69 464 CYS A N 1
ATOM 3699 C CA . CYS A 1 464 ? -0.075 7.908 26.442 1.00 89.69 464 CYS A CA 1
ATOM 3700 C C . CYS A 1 464 ? -0.343 6.926 27.592 1.00 89.69 464 CYS A C 1
ATOM 3702 O O . CYS A 1 464 ? -1.369 7.037 28.262 1.00 89.69 464 CYS A O 1
ATOM 3704 N N . ALA A 1 465 ? 0.578 5.996 27.863 1.00 87.12 465 ALA A N 1
ATOM 3705 C CA . ALA A 1 465 ? 0.502 5.062 28.989 1.00 87.12 465 ALA A CA 1
ATOM 3706 C C . ALA A 1 465 ? 1.211 5.571 30.260 1.00 87.12 465 ALA A C 1
ATOM 3708 O O . ALA A 1 465 ? 1.239 4.864 31.278 1.00 87.12 465 ALA A O 1
ATOM 3709 N N . ALA A 1 466 ? 1.801 6.770 30.219 1.00 88.81 466 ALA A N 1
ATOM 3710 C CA . ALA A 1 466 ? 2.535 7.336 31.341 1.00 88.81 466 ALA A CA 1
ATOM 3711 C C . ALA A 1 466 ? 1.636 7.515 32.571 1.00 88.81 466 ALA A C 1
ATOM 3713 O O . ALA A 1 466 ? 0.480 7.929 32.498 1.00 88.81 466 ALA A O 1
ATOM 3714 N N . GLN A 1 467 ? 2.197 7.210 33.739 1.00 89.12 467 GLN A N 1
ATOM 3715 C CA . GLN A 1 467 ? 1.529 7.484 35.005 1.00 89.12 467 GLN A CA 1
ATOM 3716 C C . GLN A 1 467 ? 1.582 8.989 35.320 1.00 89.12 467 GLN A C 1
ATOM 3718 O O . GLN A 1 467 ? 2.583 9.635 34.986 1.00 89.12 467 GLN A O 1
ATOM 3723 N N . PRO A 1 468 ? 0.566 9.539 36.015 1.00 88.06 468 PRO A N 1
ATOM 3724 C CA . PRO A 1 468 ? 0.518 10.959 36.336 1.00 88.06 468 PRO A CA 1
ATOM 3725 C C . PRO A 1 468 ? 1.784 11.431 37.057 1.00 88.06 468 PRO A C 1
ATOM 3727 O O . PRO A 1 468 ? 2.206 10.859 38.066 1.00 88.06 468 PRO A O 1
ATOM 3730 N N . SER A 1 469 ? 2.391 12.496 36.545 1.00 84.38 469 SER A N 1
ATOM 3731 C CA . SER A 1 469 ? 3.601 13.107 37.090 1.00 84.38 469 SER A CA 1
ATOM 3732 C C . SER A 1 469 ? 3.603 14.617 36.843 1.00 84.38 469 SER A C 1
ATOM 3734 O O . SER A 1 469 ? 2.740 15.148 36.153 1.00 84.38 469 SER A O 1
ATOM 3736 N N . ALA A 1 470 ? 4.597 15.333 37.376 1.00 76.81 470 ALA A N 1
ATOM 3737 C CA . ALA A 1 470 ? 4.741 16.766 37.104 1.00 76.81 470 ALA A CA 1
ATOM 3738 C C . ALA A 1 470 ? 4.943 17.085 35.606 1.00 76.81 470 ALA A C 1
ATOM 3740 O O . ALA A 1 470 ? 4.662 18.203 35.190 1.00 76.81 470 ALA A O 1
ATOM 3741 N N . LEU A 1 471 ? 5.422 16.116 34.814 1.00 80.38 471 LEU A N 1
ATOM 3742 C CA . LEU A 1 471 ? 5.651 16.261 33.373 1.00 80.38 471 LEU A CA 1
ATOM 3743 C C . LEU A 1 471 ? 4.460 15.775 32.530 1.00 80.38 471 LEU A C 1
ATOM 3745 O O . LEU A 1 471 ? 4.331 16.167 31.376 1.00 80.38 471 LEU A O 1
ATOM 3749 N N . VAL A 1 472 ? 3.599 14.932 33.108 1.00 85.62 472 VAL A N 1
ATOM 3750 C CA . VAL A 1 472 ? 2.436 14.319 32.451 1.00 85.62 472 VAL A CA 1
ATOM 3751 C C . VAL A 1 472 ? 1.237 14.450 33.396 1.00 85.62 472 VAL A C 1
ATOM 3753 O O . VAL A 1 472 ? 1.066 13.613 34.283 1.00 85.62 472 VAL A O 1
ATOM 3756 N N . PRO A 1 473 ? 0.424 15.514 33.276 1.00 87.12 473 PRO A N 1
ATOM 3757 C CA . PRO A 1 473 ? -0.603 15.835 34.268 1.00 87.12 473 PRO A CA 1
ATOM 3758 C C . PRO A 1 473 ? -1.895 15.008 34.130 1.00 87.12 473 PRO A C 1
ATOM 3760 O O . PRO A 1 473 ? -2.813 15.201 34.925 1.00 87.12 473 PRO A O 1
ATOM 3763 N N . PHE A 1 474 ? -1.993 14.110 33.145 1.00 90.12 474 PHE A N 1
ATOM 3764 C CA . PHE A 1 474 ? -3.190 13.323 32.828 1.00 90.12 474 PHE A CA 1
ATOM 3765 C C . PHE A 1 474 ? -3.041 11.837 33.183 1.00 90.12 474 PHE A C 1
ATOM 3767 O O . PHE A 1 474 ? -1.945 11.343 33.445 1.00 90.12 474 PHE A O 1
ATOM 3774 N N . GLN A 1 475 ? -4.176 11.139 33.262 1.00 91.75 475 GLN A N 1
ATOM 3775 C CA . GLN A 1 475 ? -4.218 9.688 33.468 1.00 91.75 475 GLN A CA 1
ATOM 3776 C C . GLN A 1 475 ? -3.962 8.948 32.151 1.00 91.75 475 GLN A C 1
ATOM 3778 O O . GLN A 1 475 ? -4.294 9.505 31.108 1.00 91.75 475 GLN A O 1
ATOM 3783 N N . PRO A 1 476 ? -3.454 7.699 32.178 1.00 93.06 476 PRO A N 1
ATOM 3784 C CA . PRO A 1 476 ? -3.236 6.919 30.965 1.00 93.06 476 PRO A CA 1
ATOM 3785 C C . PRO A 1 476 ? -4.441 6.946 30.017 1.00 93.06 476 PRO A C 1
ATOM 3787 O O . PRO A 1 476 ? -5.566 6.640 30.423 1.00 93.06 476 PRO A O 1
ATOM 3790 N N . ILE A 1 477 ? -4.197 7.303 28.757 1.00 91.50 477 ILE A N 1
ATOM 3791 C CA . ILE A 1 477 ? -5.233 7.362 27.727 1.00 91.50 477 ILE A CA 1
ATOM 3792 C C . ILE A 1 477 ? -5.497 5.937 27.245 1.00 91.50 477 ILE A C 1
ATOM 3794 O O . ILE A 1 477 ? -4.612 5.277 26.704 1.00 91.50 477 ILE A O 1
ATOM 3798 N N . THR A 1 478 ? -6.710 5.447 27.492 1.00 84.19 478 THR A N 1
ATOM 3799 C CA . THR A 1 478 ? -7.125 4.071 27.157 1.00 84.19 478 THR A CA 1
ATOM 3800 C C . THR A 1 478 ? -8.344 4.013 26.240 1.00 84.19 478 THR A C 1
ATOM 3802 O O . THR A 1 478 ? -8.711 2.937 25.780 1.00 84.19 478 THR A O 1
ATOM 3805 N N . GLU A 1 479 ? -8.935 5.169 25.943 1.00 84.38 479 GLU A N 1
ATOM 3806 C CA . GLU A 1 479 ? -10.070 5.342 25.042 1.00 84.38 479 GLU A CA 1
ATOM 3807 C C . GLU A 1 479 ? -9.686 6.384 23.993 1.00 84.38 479 GLU A C 1
ATOM 3809 O O . GLU A 1 479 ? -9.060 7.392 24.330 1.00 84.38 479 GLU A O 1
ATOM 3814 N N . PHE A 1 480 ? -10.050 6.134 22.737 1.00 83.50 480 PHE A N 1
ATOM 3815 C CA . PHE A 1 480 ? -9.695 6.969 21.593 1.00 83.50 480 PHE A CA 1
ATOM 3816 C C . PHE A 1 480 ? -10.937 7.258 20.735 1.00 83.50 480 PHE A C 1
ATOM 3818 O O . PHE A 1 480 ? -11.815 6.395 20.659 1.00 83.50 480 PHE A O 1
ATOM 3825 N N . PRO A 1 481 ? -11.017 8.439 20.094 1.00 93.06 481 PRO A N 1
ATOM 3826 C CA . PRO A 1 481 ? -10.176 9.613 20.336 1.00 93.06 481 PRO A CA 1
ATOM 3827 C C . PRO A 1 481 ? -10.463 10.251 21.705 1.00 93.06 481 PRO A C 1
ATOM 3829 O O . PRO A 1 481 ? -11.584 10.193 22.214 1.00 93.06 481 PRO A O 1
ATOM 3832 N N . ARG A 1 482 ? -9.462 10.906 22.305 1.00 95.25 482 ARG A N 1
ATOM 3833 C CA . ARG A 1 482 ? -9.627 11.654 23.564 1.00 95.25 482 ARG A CA 1
ATOM 3834 C C . ARG A 1 482 ? -9.042 13.050 23.435 1.00 95.25 482 ARG A C 1
ATOM 3836 O O . ARG A 1 482 ? -7.858 13.200 23.154 1.00 95.25 482 ARG A O 1
ATOM 3843 N N . VAL A 1 483 ? -9.852 14.073 23.704 1.00 97.06 483 VAL A N 1
ATOM 3844 C CA . VAL A 1 483 ? -9.381 15.464 23.752 1.00 97.06 483 VAL A CA 1
ATOM 3845 C C . VAL A 1 483 ? -9.161 15.892 25.197 1.00 97.06 483 VAL A C 1
ATOM 3847 O O . VAL A 1 483 ? -10.048 15.760 26.048 1.00 97.06 483 VAL A O 1
ATOM 3850 N N . VAL A 1 484 ? -7.970 16.420 25.469 1.00 96.00 484 VAL A N 1
ATOM 3851 C CA . VAL A 1 484 ? -7.559 16.897 26.790 1.00 96.00 484 VAL A CA 1
ATOM 3852 C C . VAL A 1 484 ? -7.077 18.337 26.684 1.00 96.00 484 VAL A C 1
ATOM 3854 O O . VAL A 1 484 ? -6.212 18.669 25.879 1.00 96.00 484 VAL A O 1
ATOM 3857 N N . LEU A 1 485 ? -7.630 19.193 27.534 1.00 95.12 485 LEU A N 1
ATOM 3858 C CA . LEU A 1 485 ? -7.240 20.584 27.691 1.00 95.12 485 LEU A CA 1
ATOM 3859 C C . LEU A 1 485 ? -6.266 20.690 28.863 1.00 95.12 485 LEU A C 1
ATOM 3861 O O . LEU A 1 485 ? -6.586 20.324 29.999 1.00 95.12 485 LEU A O 1
ATOM 3865 N N . LEU A 1 486 ? -5.082 21.218 28.581 1.00 93.94 486 LEU A N 1
ATOM 3866 C CA . LEU A 1 486 ? -3.968 21.334 29.510 1.00 93.94 486 LEU A CA 1
ATOM 3867 C C . LEU A 1 486 ? -3.619 22.801 29.716 1.00 93.94 486 LEU A C 1
ATOM 3869 O O . LEU A 1 486 ? -3.438 23.554 28.759 1.00 93.94 486 LEU A O 1
ATOM 3873 N N . ARG A 1 487 ? -3.505 23.203 30.982 1.00 90.25 487 ARG A N 1
ATOM 3874 C CA . ARG A 1 487 ? -2.995 24.519 31.370 1.00 90.25 487 ARG A CA 1
ATOM 3875 C C . ARG A 1 487 ? -1.839 24.339 32.343 1.00 90.25 487 ARG A C 1
ATOM 3877 O O . ARG A 1 487 ? -1.893 23.427 33.175 1.00 90.25 487 ARG A O 1
ATOM 3884 N N . PRO A 1 488 ? -0.813 25.201 32.290 1.00 85.81 488 PRO A N 1
ATOM 3885 C CA . PRO A 1 488 ? 0.280 25.143 33.244 1.00 85.81 488 PRO A CA 1
ATOM 3886 C C . PRO A 1 488 ? -0.244 25.194 34.686 1.00 85.81 488 PRO A C 1
ATOM 3888 O O . PRO A 1 488 ? -0.942 26.128 35.066 1.00 85.81 488 PRO A O 1
ATOM 3891 N N . GLN A 1 489 ? 0.135 24.204 35.499 1.00 78.12 489 GLN A N 1
ATOM 3892 C CA . GLN A 1 489 ? -0.181 24.118 36.936 1.00 78.12 489 GLN A CA 1
ATOM 3893 C C . GLN A 1 489 ? -1.669 23.919 37.299 1.00 78.12 489 GLN A C 1
ATOM 3895 O O . GLN A 1 489 ? -2.004 23.963 38.484 1.00 78.12 489 GLN A O 1
ATOM 3900 N N . GLU A 1 490 ? -2.549 23.650 36.331 1.00 85.62 490 GLU A N 1
ATOM 3901 C CA . GLU A 1 490 ? -3.938 23.239 36.584 1.00 85.62 490 GLU A CA 1
ATOM 3902 C C . GLU A 1 490 ? -4.130 21.738 36.312 1.00 85.62 490 GLU A C 1
ATOM 3904 O O . GLU A 1 490 ? -3.332 21.097 35.625 1.00 85.62 490 GLU A O 1
ATOM 3909 N N . SER A 1 491 ? -5.200 21.160 36.863 1.00 85.88 491 SER A N 1
ATOM 3910 C CA . SER A 1 491 ? -5.610 19.793 36.531 1.00 85.88 491 SER A CA 1
ATOM 3911 C C . SER A 1 491 ? -6.082 19.700 35.074 1.00 85.88 491 SER A C 1
ATOM 3913 O O . SER A 1 491 ? -6.717 20.643 34.591 1.00 85.88 491 SER A O 1
ATOM 3915 N N . PRO A 1 492 ? -5.838 18.570 34.385 1.00 91.69 492 PRO A N 1
ATOM 3916 C CA . PRO A 1 492 ? -6.321 18.364 33.025 1.00 91.69 492 PRO A CA 1
ATOM 3917 C C . PRO A 1 492 ? -7.850 18.399 32.990 1.00 91.69 492 PRO A C 1
ATOM 3919 O O . PRO A 1 492 ? -8.520 17.884 33.889 1.00 91.69 492 PRO A O 1
ATOM 3922 N N . GLN A 1 493 ? -8.390 18.991 31.933 1.00 92.12 493 GLN A N 1
ATOM 3923 C CA . GLN A 1 493 ? -9.821 19.050 31.663 1.00 92.12 493 GLN A CA 1
ATOM 3924 C C . GLN A 1 493 ? -10.117 18.166 30.448 1.00 92.12 493 GLN A C 1
ATOM 3926 O O . GLN A 1 493 ? -9.433 18.262 29.433 1.00 92.12 493 GLN A O 1
ATOM 3931 N N . TYR A 1 494 ? -11.120 17.300 30.549 1.00 92.81 494 TYR A N 1
ATOM 3932 C CA . TYR A 1 494 ? -11.462 16.351 29.491 1.00 92.81 494 TYR A CA 1
ATOM 3933 C C . TYR A 1 494 ? -12.684 16.833 28.720 1.00 92.81 494 TYR A C 1
ATOM 3935 O O . TYR A 1 494 ? -13.618 17.376 29.308 1.00 92.81 494 TYR A O 1
ATOM 3943 N N . TYR A 1 495 ? -12.664 16.637 27.406 1.00 94.06 495 TYR A N 1
ATOM 3944 C CA . TYR A 1 495 ? -13.832 16.848 26.564 1.00 94.06 495 TYR A CA 1
ATOM 3945 C C . TYR A 1 495 ? -14.657 15.562 26.492 1.00 94.06 495 TYR A C 1
ATOM 3947 O O . TYR A 1 495 ? -14.140 14.525 26.080 1.00 94.06 495 TYR A O 1
ATOM 3955 N N . GLU A 1 496 ? -15.926 15.634 26.890 1.00 88.19 496 GLU A N 1
ATOM 3956 C CA . GLU A 1 496 ? -16.827 14.469 26.955 1.00 88.19 496 GLU A CA 1
ATOM 3957 C C . GLU A 1 496 ? -18.112 14.658 26.130 1.00 88.19 496 GLU A C 1
ATOM 3959 O O . GLU A 1 496 ? -19.059 13.884 26.254 1.00 88.19 496 GLU A O 1
ATOM 3964 N N . SER A 1 497 ? -18.159 15.699 25.292 1.00 86.12 497 SER A N 1
ATOM 3965 C CA . SER A 1 497 ? -19.318 16.015 24.450 1.00 86.12 497 SER A CA 1
ATOM 3966 C C . SER A 1 497 ? -19.198 15.395 23.049 1.00 86.12 497 SER A C 1
ATOM 3968 O O . SER A 1 497 ? -18.314 14.583 22.779 1.00 86.12 497 SER A O 1
ATOM 3970 N N . MET A 1 498 ? -20.130 15.737 22.158 1.00 85.81 498 MET A N 1
ATOM 3971 C CA . MET A 1 498 ? -20.206 15.201 20.797 1.00 85.81 498 MET A CA 1
ATOM 3972 C C . MET A 1 498 ? -18.941 15.499 19.986 1.00 85.81 498 MET A C 1
ATOM 3974 O O . MET A 1 498 ? -18.501 16.639 19.908 1.00 85.81 498 MET A O 1
ATOM 3978 N N . LEU A 1 499 ? -18.402 14.481 19.318 1.00 85.44 499 LEU A N 1
ATOM 3979 C CA . LEU A 1 499 ? -17.205 14.568 18.479 1.00 85.44 499 LEU A CA 1
ATOM 3980 C C . LEU A 1 499 ? -17.490 15.279 17.142 1.00 85.44 499 LEU A C 1
ATOM 3982 O O . LEU A 1 499 ? -17.531 14.648 16.094 1.00 85.44 499 LEU A O 1
ATOM 3986 N N . GLY A 1 500 ? -17.704 16.593 17.186 1.00 84.62 500 GLY A N 1
ATOM 3987 C CA . GLY A 1 500 ? -17.908 17.433 16.004 1.00 84.62 500 GLY A CA 1
ATOM 3988 C C . GLY A 1 500 ? -17.308 18.827 16.175 1.00 84.62 500 GLY A C 1
ATOM 3989 O O . GLY A 1 500 ? -17.105 19.298 17.301 1.00 84.62 500 GLY A O 1
ATOM 3990 N N . SER A 1 501 ? -17.031 19.501 15.058 1.00 88.31 501 SER A N 1
ATOM 3991 C CA . SER A 1 501 ? -16.297 20.771 15.050 1.00 88.31 501 SER A CA 1
ATOM 3992 C C . SER A 1 501 ? -17.019 21.898 15.799 1.00 88.31 501 SER A C 1
ATOM 3994 O O . SER A 1 501 ? -16.396 22.622 16.573 1.00 88.31 501 SER A O 1
ATOM 3996 N N . GLU A 1 502 ? -18.344 22.019 15.667 1.00 87.19 502 GLU A N 1
ATOM 3997 C CA . GLU A 1 502 ? -19.131 23.050 16.367 1.00 87.19 502 GLU A CA 1
ATOM 3998 C C . GLU A 1 502 ? -19.083 22.884 17.895 1.00 87.19 502 GLU A C 1
ATOM 4000 O O . GLU A 1 502 ? -18.776 23.831 18.628 1.00 87.19 502 GLU A O 1
ATOM 4005 N N . ALA A 1 503 ? -19.336 21.665 18.380 1.00 88.81 503 ALA A N 1
ATOM 4006 C CA . ALA A 1 503 ? -19.367 21.364 19.806 1.00 88.81 503 ALA A CA 1
ATOM 4007 C C . ALA A 1 503 ? -17.976 21.504 20.447 1.00 88.81 503 ALA A C 1
ATOM 4009 O O . ALA A 1 503 ? -17.864 22.018 21.565 1.00 88.81 503 ALA A O 1
ATOM 4010 N N . LEU A 1 504 ? -16.919 21.076 19.748 1.00 93.75 504 LEU A N 1
ATOM 4011 C CA . LEU A 1 504 ? -15.541 21.212 20.216 1.00 93.75 504 LEU A CA 1
ATOM 4012 C C . LEU A 1 504 ? -15.103 22.682 20.239 1.00 93.75 504 LEU A C 1
ATOM 4014 O O . LEU A 1 504 ? -14.591 23.154 21.255 1.00 93.75 504 LEU A O 1
ATOM 4018 N N . HIS A 1 505 ? -15.350 23.423 19.157 1.00 92.00 505 HIS A N 1
ATOM 4019 C CA . HIS A 1 505 ? -15.028 24.846 19.074 1.00 92.00 505 HIS A CA 1
ATOM 4020 C C . HIS A 1 505 ? -15.698 25.633 20.207 1.00 92.00 505 HIS A C 1
ATOM 4022 O O . HIS A 1 505 ? -15.026 26.361 20.943 1.00 92.00 505 HIS A O 1
ATOM 4028 N N . ARG A 1 506 ? -17.008 25.432 20.419 1.00 89.06 506 ARG A N 1
ATOM 4029 C CA . ARG A 1 506 ? -17.745 26.052 21.532 1.00 89.06 506 ARG A CA 1
ATOM 4030 C C . ARG A 1 506 ? -17.094 25.722 22.874 1.00 89.06 506 ARG A C 1
ATOM 4032 O O . ARG A 1 506 ? -16.841 26.627 23.671 1.00 89.06 506 ARG A O 1
ATOM 4039 N N . PHE A 1 507 ? -16.778 24.453 23.117 1.00 92.19 507 PHE A N 1
ATOM 4040 C CA . PHE A 1 507 ? -16.160 24.024 24.369 1.00 92.19 507 PHE A CA 1
ATOM 4041 C C . PHE A 1 507 ? -14.799 24.685 24.623 1.00 92.19 507 PHE A C 1
ATOM 4043 O O . PHE A 1 507 ? -14.529 25.123 25.747 1.00 92.19 507 PHE A O 1
ATOM 4050 N N . ILE A 1 508 ? -13.954 24.814 23.593 1.00 92.81 508 ILE A N 1
ATOM 4051 C CA . ILE A 1 508 ? -12.648 25.484 23.689 1.00 92.81 508 ILE A CA 1
ATOM 4052 C C . ILE A 1 508 ? -12.834 26.969 24.019 1.00 92.81 508 ILE A C 1
ATOM 4054 O O . ILE A 1 508 ? -12.241 27.460 24.984 1.00 92.81 508 ILE A O 1
ATOM 4058 N N . ILE A 1 509 ? -13.708 27.673 23.290 1.00 90.00 509 ILE A N 1
ATOM 4059 C CA . ILE A 1 509 ? -13.985 29.101 23.514 1.00 90.00 509 ILE A CA 1
ATOM 4060 C C . ILE A 1 509 ? -14.478 29.357 24.945 1.00 90.00 509 ILE A C 1
ATOM 4062 O O . ILE A 1 509 ? -13.992 30.271 25.618 1.00 90.00 509 ILE A O 1
ATOM 4066 N N . LEU A 1 510 ? -15.393 28.528 25.454 1.00 89.31 510 LEU A N 1
ATOM 4067 C CA . LEU A 1 510 ? -15.905 28.660 26.821 1.00 89.31 510 LEU A CA 1
ATOM 4068 C C . LEU A 1 510 ? -14.851 28.298 27.874 1.00 89.31 510 LEU A C 1
ATOM 4070 O O . LEU A 1 510 ? -14.772 28.945 28.921 1.00 89.31 510 LEU A O 1
ATOM 4074 N N . SER A 1 511 ? -13.988 27.326 27.581 1.00 90.94 511 SER A N 1
ATOM 4075 C CA . SER A 1 511 ? -12.914 26.893 28.477 1.00 90.94 511 SER A CA 1
ATOM 4076 C C . SER A 1 511 ? -11.816 27.946 28.663 1.00 90.94 511 SER A C 1
ATOM 4078 O O . SER A 1 511 ? -11.133 27.943 29.692 1.00 90.94 511 SER A O 1
ATOM 4080 N N . ARG A 1 512 ? -11.648 28.889 27.729 1.00 89.44 512 ARG A N 1
ATOM 4081 C CA . ARG A 1 512 ? -10.704 30.017 27.881 1.00 89.44 512 ARG A CA 1
ATOM 4082 C C . ARG A 1 512 ? -11.067 30.932 29.049 1.00 89.44 512 ARG A C 1
ATOM 4084 O O . ARG A 1 512 ? -10.192 31.512 29.685 1.00 89.44 512 ARG A O 1
ATOM 4091 N N . THR A 1 513 ? -12.352 31.019 29.384 1.00 86.44 513 THR A N 1
ATOM 4092 C CA . THR A 1 513 ? -12.818 31.850 30.497 1.00 86.44 513 THR A CA 1
ATOM 4093 C C . THR A 1 513 ? -12.513 31.177 31.841 1.00 86.44 513 THR A C 1
ATOM 4095 O O . THR A 1 513 ? -12.554 29.950 31.972 1.00 86.44 513 THR A O 1
ATOM 4098 N N . ALA A 1 514 ? -12.185 31.975 32.861 1.00 86.38 514 ALA A N 1
ATOM 4099 C CA . ALA A 1 514 ? -12.007 31.479 34.223 1.00 86.38 514 ALA A CA 1
ATOM 4100 C C . ALA A 1 514 ? -13.330 30.931 34.784 1.00 86.38 514 ALA A C 1
ATOM 4102 O O . ALA A 1 514 ? -14.382 31.544 34.606 1.00 86.38 514 ALA A O 1
ATOM 4103 N N . ALA A 1 515 ? -13.277 29.810 35.503 1.00 88.19 515 ALA A N 1
ATOM 4104 C CA . ALA A 1 515 ? -14.456 29.171 36.077 1.00 88.19 515 ALA A CA 1
ATOM 4105 C C . ALA A 1 515 ? -14.310 29.017 37.609 1.00 88.19 515 ALA A C 1
ATOM 4107 O O . ALA A 1 515 ? -13.510 28.194 38.054 1.00 88.19 515 ALA A O 1
ATOM 4108 N N . PRO A 1 516 ? -15.038 29.800 38.434 1.00 90.81 516 PRO A N 1
ATOM 4109 C CA . PRO A 1 516 ? -15.894 30.926 38.060 1.00 90.81 516 PRO A CA 1
ATOM 4110 C C . PRO A 1 516 ? -15.127 32.242 37.858 1.00 90.81 516 PRO A C 1
ATOM 4112 O O . PRO A 1 516 ? -14.128 32.514 38.529 1.00 90.81 516 PRO A O 1
ATOM 4115 N N . VAL A 1 517 ? -15.651 33.114 36.993 1.00 90.62 517 VAL A N 1
ATOM 4116 C CA . VAL A 1 517 ? -15.188 34.503 36.853 1.00 90.62 517 VAL A CA 1
ATOM 4117 C C . VAL A 1 517 ? -15.513 35.257 38.137 1.00 90.62 517 VAL A C 1
ATOM 4119 O O . VAL A 1 517 ? -16.669 35.305 38.553 1.00 90.62 517 VAL A O 1
ATOM 4122 N N . ARG A 1 518 ? -14.515 35.869 38.777 1.00 90.62 518 ARG A N 1
ATOM 4123 C CA . ARG A 1 518 ? -14.741 36.686 39.977 1.00 90.62 518 ARG A CA 1
ATOM 4124 C C . ARG A 1 518 ? -15.239 38.071 39.585 1.00 90.62 518 ARG A C 1
ATOM 4126 O O . ARG A 1 518 ? -14.522 38.819 38.931 1.00 90.62 518 ARG A O 1
ATOM 4133 N N . LEU A 1 519 ? -16.443 38.399 40.030 1.00 90.06 519 LEU A N 1
ATOM 4134 C CA . LEU A 1 519 ? -17.123 39.662 39.776 1.00 90.06 519 LEU A CA 1
ATOM 4135 C C . LEU A 1 519 ? -17.164 40.469 41.077 1.00 90.06 519 LEU A C 1
ATOM 4137 O O . LEU A 1 519 ? -17.362 39.912 42.159 1.00 90.06 519 LEU A O 1
ATOM 4141 N N . SER A 1 520 ? -16.978 41.780 40.977 1.00 86.69 520 SER A N 1
ATOM 4142 C CA . SER A 1 520 ? -16.912 42.704 42.117 1.00 86.69 520 SER A CA 1
ATOM 4143 C C . SER A 1 520 ? -17.943 43.833 42.034 1.00 86.69 520 SER A C 1
ATOM 4145 O O . SER A 1 520 ? -18.306 44.409 43.064 1.00 86.69 520 SER A O 1
ATOM 4147 N N . THR A 1 521 ? -18.435 44.156 40.833 1.00 84.81 521 THR A N 1
ATOM 4148 C CA . THR A 1 521 ? -19.349 45.287 40.591 1.00 84.81 521 THR A CA 1
ATOM 4149 C C . THR A 1 521 ? -20.656 44.869 39.913 1.00 84.81 521 THR A C 1
ATOM 4151 O O . THR A 1 521 ? -20.768 43.795 39.325 1.00 84.81 521 THR A O 1
ATOM 4154 N N . GLN A 1 522 ? -21.685 45.718 40.013 1.00 81.00 522 GLN A N 1
ATOM 4155 C CA . GLN A 1 522 ? -22.979 45.484 39.360 1.00 81.00 522 GLN A CA 1
ATOM 4156 C C . GLN A 1 522 ? -22.828 45.532 37.834 1.00 81.00 522 GLN A C 1
ATOM 4158 O O . GLN A 1 522 ? -23.471 44.771 37.114 1.00 81.00 522 GLN A O 1
ATOM 4163 N N . GLU A 1 523 ? -21.980 46.435 37.359 1.00 84.12 523 GLU A N 1
ATOM 4164 C CA . GLU A 1 523 ? -21.675 46.649 35.954 1.00 84.12 523 GLU A CA 1
ATOM 4165 C C . GLU A 1 523 ? -21.003 45.407 35.356 1.00 84.12 523 GLU A C 1
ATOM 4167 O O . GLU A 1 523 ? -21.458 44.917 34.325 1.00 84.12 523 GLU A O 1
ATOM 4172 N N . GLU A 1 524 ? -20.016 44.827 36.051 1.00 86.69 524 GLU A N 1
ATOM 4173 C CA . GLU A 1 524 ? -19.371 43.563 35.663 1.00 86.69 524 GLU A CA 1
ATOM 4174 C C . GLU A 1 524 ? -20.364 42.407 35.567 1.00 86.69 524 GLU A C 1
ATOM 4176 O O . GLU A 1 524 ? -20.277 41.602 34.648 1.00 86.69 524 GLU A O 1
ATOM 4181 N N . VAL A 1 525 ? -21.344 42.329 36.470 1.00 85.00 525 VAL A N 1
ATOM 4182 C CA . VAL A 1 525 ? -22.374 41.285 36.405 1.00 85.00 525 VAL A CA 1
ATOM 4183 C C . VAL A 1 525 ? -23.311 41.510 35.220 1.00 85.00 525 VAL A C 1
ATOM 4185 O O . VAL A 1 525 ? -23.664 40.553 34.535 1.00 85.00 525 VAL A O 1
ATOM 4188 N N . THR A 1 526 ? -23.718 42.753 34.939 1.00 84.12 526 THR A N 1
ATOM 4189 C CA . THR A 1 526 ? -24.527 43.036 33.741 1.00 84.12 526 THR A CA 1
ATOM 4190 C C . THR A 1 526 ? -23.763 42.745 32.453 1.00 84.12 526 THR A C 1
ATOM 4192 O O . THR A 1 526 ? -24.349 42.155 31.550 1.00 84.12 526 THR A O 1
ATOM 4195 N N . SER A 1 527 ? -22.469 43.080 32.400 1.00 84.94 527 SER A N 1
ATOM 4196 C CA . SER A 1 527 ? -21.574 42.732 31.291 1.00 84.94 527 SER A CA 1
ATOM 4197 C C . SER A 1 527 ? -21.483 41.222 31.145 1.00 84.94 527 SER A C 1
ATOM 4199 O O . SER A 1 527 ? -21.807 40.683 30.095 1.00 84.94 527 SER A O 1
ATOM 4201 N N . PHE A 1 528 ? -21.189 40.518 32.238 1.00 85.75 528 PHE A N 1
ATOM 4202 C CA . PHE A 1 528 ? -21.119 39.065 32.259 1.00 85.75 528 PHE A CA 1
ATOM 4203 C C . PHE A 1 528 ? -22.416 38.419 31.770 1.00 85.75 528 PHE A C 1
ATOM 4205 O O . PHE A 1 528 ? -22.352 37.414 31.089 1.00 85.75 528 PHE A O 1
ATOM 4212 N N . LEU A 1 529 ? -23.599 38.955 32.068 1.00 82.81 529 LEU A N 1
ATOM 4213 C CA . LEU A 1 529 ? -24.859 38.364 31.598 1.00 82.81 529 LEU A CA 1
ATOM 4214 C C . LEU A 1 529 ? -25.183 38.675 30.125 1.00 82.81 529 LEU A C 1
ATOM 4216 O O . LEU A 1 529 ? -26.015 37.984 29.539 1.00 82.81 529 LEU A O 1
ATOM 4220 N N . GLN A 1 530 ? -24.570 39.705 29.535 1.00 78.44 530 GLN A N 1
ATOM 4221 C CA . GLN A 1 530 ? -24.908 40.214 28.198 1.00 78.44 530 GLN A CA 1
ATOM 4222 C C . GLN A 1 530 ? -23.824 39.981 27.142 1.00 78.44 530 GLN A C 1
ATOM 4224 O O . GLN A 1 530 ? -24.143 39.935 25.954 1.00 78.44 530 GLN A O 1
ATOM 4229 N N . GLU A 1 531 ? -22.565 39.858 27.552 1.00 74.75 531 GLU A N 1
ATOM 4230 C CA . GLU A 1 531 ? -21.429 39.673 26.655 1.00 74.75 531 GLU A CA 1
ATOM 4231 C C . GLU A 1 531 ? -21.520 38.343 25.903 1.00 74.75 531 GLU A C 1
ATOM 4233 O O . GLU A 1 531 ? -22.147 37.383 26.349 1.00 74.75 531 GLU A O 1
ATOM 4238 N N . VAL A 1 532 ? -20.877 38.278 24.744 1.00 69.12 532 VAL A N 1
ATOM 4239 C CA . VAL A 1 532 ? -20.663 37.040 23.990 1.00 69.12 532 VAL A CA 1
ATOM 4240 C C . VAL A 1 532 ? -19.149 36.815 23.967 1.00 69.12 532 VAL A C 1
ATOM 4242 O O . VAL A 1 532 ? -18.429 37.768 23.661 1.00 69.12 532 VAL A O 1
ATOM 4245 N N . PRO A 1 533 ? -18.640 35.625 24.339 1.00 70.00 533 PRO A N 1
ATOM 4246 C CA . PRO A 1 533 ? -17.201 35.372 24.345 1.00 70.00 533 PRO A CA 1
ATOM 4247 C C . PRO A 1 533 ? -16.571 35.628 22.971 1.00 70.00 533 PRO A C 1
ATOM 4249 O O . PRO A 1 533 ? -17.156 35.291 21.938 1.00 70.00 533 PRO A O 1
ATOM 4252 N N . HIS A 1 534 ? -15.371 36.209 22.957 1.00 66.31 534 HIS A N 1
ATOM 4253 C CA . HIS A 1 534 ? -14.641 36.484 21.720 1.00 66.31 534 HIS A CA 1
ATOM 4254 C C . HIS A 1 534 ? -14.328 35.179 20.975 1.00 66.31 534 HIS A C 1
ATOM 4256 O O . HIS A 1 534 ? -13.726 34.274 21.553 1.00 66.31 534 HIS A O 1
ATOM 4262 N N . GLY A 1 535 ? -14.708 35.107 19.698 1.00 61.06 535 GLY A N 1
ATOM 4263 C CA . GLY A 1 535 ? -14.602 33.897 18.877 1.00 61.06 535 GLY A CA 1
ATOM 4264 C C . GLY A 1 535 ? -15.858 33.019 18.876 1.00 61.06 535 GLY A C 1
ATOM 4265 O O . GLY A 1 535 ? -15.848 31.984 18.236 1.00 61.06 535 GLY A O 1
ATOM 4266 N N . SER A 1 536 ? -16.953 33.398 19.549 1.00 64.38 536 SER A N 1
ATOM 4267 C CA . SER A 1 536 ? -18.220 32.642 19.458 1.00 64.38 536 SER A CA 1
ATOM 4268 C C . SER A 1 536 ? -18.942 32.898 18.128 1.00 64.38 536 SER A C 1
ATOM 4270 O O . SER A 1 536 ? -18.932 34.022 17.621 1.00 64.38 536 SER A O 1
ATOM 4272 N N . GLN A 1 537 ? -19.626 31.882 17.590 1.00 64.56 537 GLN A N 1
ATOM 4273 C CA . GLN A 1 537 ? -20.409 32.003 16.355 1.00 64.56 537 GLN A CA 1
ATOM 4274 C C . GLN A 1 537 ? -21.711 32.804 16.559 1.00 64.56 537 GLN A C 1
ATOM 4276 O O . GLN A 1 537 ? -22.256 32.905 17.663 1.00 64.56 537 GLN A O 1
ATOM 4281 N N . ALA A 1 538 ? -22.235 33.394 15.480 1.00 50.75 538 ALA A N 1
ATOM 4282 C CA . ALA A 1 538 ? -23.450 34.204 15.520 1.00 50.75 538 ALA A CA 1
ATOM 4283 C C . ALA A 1 538 ? -24.690 33.348 15.851 1.00 50.75 538 ALA A C 1
ATOM 4285 O O . ALA A 1 538 ? -25.169 32.595 15.013 1.00 50.75 538 ALA A O 1
ATOM 4286 N N . GLY A 1 539 ? -25.235 33.510 17.061 1.00 56.69 539 GLY A N 1
ATOM 4287 C CA . GLY A 1 539 ? -26.430 32.790 17.532 1.00 56.69 539 GLY A CA 1
ATOM 4288 C C . GLY A 1 539 ? -26.191 31.912 18.762 1.00 56.69 539 GLY A C 1
ATOM 4289 O O . GLY A 1 539 ? -27.152 31.561 19.443 1.00 56.69 539 GLY A O 1
ATOM 4290 N N . ASP A 1 540 ? -24.929 31.647 19.103 1.00 62.59 540 ASP A N 1
ATOM 4291 C CA . ASP A 1 540 ? -24.550 30.791 20.224 1.00 62.59 540 ASP A CA 1
ATOM 4292 C C . ASP A 1 540 ? -24.442 31.620 21.517 1.00 62.59 540 ASP A C 1
ATOM 4294 O O . ASP A 1 540 ? -23.465 32.334 21.765 1.00 62.59 540 ASP A O 1
ATOM 4298 N N . ARG A 1 541 ? -25.507 31.618 22.328 1.00 69.25 541 ARG A N 1
ATOM 4299 C CA . ARG A 1 541 ? -25.492 32.231 23.664 1.00 69.25 541 ARG A CA 1
ATOM 4300 C C . ARG A 1 541 ? -25.234 31.135 24.694 1.00 69.25 541 ARG A C 1
ATOM 4302 O O . ARG A 1 541 ? -26.147 30.351 24.943 1.00 69.25 541 ARG A O 1
ATOM 4309 N N . PRO A 1 542 ? -24.041 31.082 25.307 1.00 76.62 542 PRO A N 1
ATOM 4310 C CA . PRO A 1 542 ? -23.756 30.074 26.315 1.00 76.62 542 PRO A CA 1
ATOM 4311 C C . PRO A 1 542 ? -24.643 30.274 27.540 1.00 76.62 542 PRO A C 1
ATOM 4313 O O . PRO A 1 542 ? -24.960 31.410 27.912 1.00 76.62 542 PRO A O 1
ATOM 4316 N N . ASP A 1 543 ? -24.990 29.171 28.194 1.00 83.25 543 ASP A N 1
ATOM 4317 C CA . ASP A 1 543 ? -25.668 29.216 29.479 1.00 83.25 543 ASP A CA 1
ATOM 4318 C C . ASP A 1 543 ? -24.769 29.893 30.517 1.00 83.25 543 ASP A C 1
ATOM 4320 O O . ASP A 1 543 ? -23.553 29.674 30.575 1.00 83.25 543 ASP A O 1
ATOM 4324 N N . ARG A 1 544 ? -25.375 30.761 31.331 1.00 86.44 544 ARG A N 1
ATOM 4325 C CA . ARG A 1 544 ? -24.676 31.568 32.333 1.00 86.44 544 ARG A CA 1
ATOM 4326 C C . ARG A 1 544 ? -25.258 31.310 33.706 1.00 86.44 544 ARG A C 1
ATOM 4328 O O . ARG A 1 544 ? -26.461 31.457 33.916 1.00 86.44 544 ARG A O 1
ATOM 4335 N N . VAL A 1 545 ? -24.394 31.008 34.666 1.00 89.12 545 VAL A N 1
ATOM 4336 C CA . VAL A 1 545 ? -24.780 30.807 36.063 1.00 89.12 545 VAL A CA 1
ATOM 4337 C C . VAL A 1 545 ? -24.025 31.797 36.936 1.00 89.12 545 VAL A C 1
ATOM 4339 O O . VAL A 1 545 ? -22.800 31.853 36.921 1.00 89.12 545 VAL A O 1
ATOM 4342 N N . LEU A 1 546 ? -24.760 32.582 37.723 1.00 89.25 546 LEU A N 1
ATOM 4343 C CA . LEU A 1 546 ? -24.190 33.540 38.667 1.00 89.25 546 LEU A CA 1
ATOM 4344 C C . LEU A 1 546 ? -24.366 33.038 40.103 1.00 89.25 546 LEU A C 1
ATOM 4346 O O . LEU A 1 546 ? -25.481 32.987 40.623 1.00 89.25 546 LEU A O 1
ATOM 4350 N N . GLY A 1 547 ? -23.255 32.707 40.751 1.00 88.44 547 GLY A N 1
ATOM 4351 C CA . GLY A 1 547 ? -23.184 32.399 42.171 1.00 88.44 547 GLY A CA 1
ATOM 4352 C C . GLY A 1 547 ? -23.176 33.675 43.011 1.00 88.44 547 GLY A C 1
ATOM 4353 O O . GLY A 1 547 ? -22.296 34.521 42.849 1.00 88.44 547 GLY A O 1
ATOM 4354 N N . LEU A 1 548 ? -24.147 33.807 43.916 1.00 88.00 548 LEU A N 1
ATOM 4355 C CA . LEU A 1 548 ? -24.295 34.941 44.831 1.00 88.00 548 LEU A CA 1
ATOM 4356 C C . LEU A 1 548 ? -24.129 34.450 46.270 1.00 88.00 548 LEU A C 1
ATOM 4358 O O . LEU A 1 548 ? -25.044 33.829 46.813 1.00 88.00 548 LEU A O 1
ATOM 4362 N N . PHE A 1 549 ? -22.988 34.737 46.900 1.00 85.75 549 PHE A N 1
ATOM 4363 C CA . PHE A 1 549 ? -22.692 34.232 48.247 1.00 85.75 549 PHE A CA 1
ATOM 4364 C C . PHE A 1 549 ? -22.262 35.338 49.208 1.00 85.75 549 PHE A C 1
ATOM 4366 O O . PHE A 1 549 ? -21.631 36.322 48.833 1.00 85.75 549 PHE A O 1
ATOM 4373 N N . ARG A 1 550 ? -22.603 35.165 50.489 1.00 80.75 550 ARG A N 1
ATOM 4374 C CA . ARG A 1 550 ? -22.243 36.105 51.563 1.00 80.75 550 ARG A CA 1
ATOM 4375 C C . ARG A 1 550 ? -20.874 35.839 52.177 1.00 80.75 550 ARG A C 1
ATOM 4377 O O . ARG A 1 550 ? -20.346 36.721 52.840 1.00 80.75 550 ARG A O 1
ATOM 4384 N N . SER A 1 551 ? -20.347 34.624 52.030 1.00 75.88 551 SER A N 1
ATOM 4385 C CA . SER A 1 551 ? -19.064 34.233 52.605 1.00 75.88 551 SER A CA 1
ATOM 4386 C C . SER A 1 551 ? -18.335 33.220 51.713 1.00 75.88 551 SER A C 1
ATOM 4388 O O . SER A 1 551 ? -18.994 32.383 51.088 1.00 75.88 551 SER A O 1
ATOM 4390 N N . PRO A 1 552 ? -16.988 33.249 51.647 1.00 72.88 552 PRO A N 1
ATOM 4391 C CA . PRO A 1 552 ? -16.201 32.306 50.843 1.00 72.88 552 PRO A CA 1
ATOM 4392 C C . PRO A 1 552 ? -16.443 30.832 51.189 1.00 72.88 552 PRO A C 1
ATOM 4394 O O . PRO A 1 552 ? -16.361 29.974 50.316 1.00 72.88 552 PRO A O 1
ATOM 4397 N N . THR A 1 553 ? -16.770 30.534 52.448 1.00 75.06 553 THR A N 1
ATOM 4398 C CA . THR A 1 553 ? -17.093 29.178 52.911 1.00 75.06 553 THR A CA 1
ATOM 4399 C C . THR A 1 553 ? -18.347 28.621 52.238 1.00 75.06 553 THR A C 1
ATOM 4401 O O . THR A 1 553 ? -18.356 27.453 51.850 1.00 75.06 553 THR A O 1
ATOM 4404 N N . ASP A 1 554 ? -19.352 29.466 51.999 1.00 77.44 554 ASP A N 1
ATOM 4405 C CA . ASP A 1 554 ? -20.611 29.062 51.358 1.00 77.44 554 ASP A CA 1
ATOM 4406 C C . ASP A 1 554 ? -20.467 28.874 49.837 1.00 77.44 554 ASP A C 1
ATOM 4408 O O . ASP A 1 554 ? -21.290 28.209 49.214 1.00 77.44 554 ASP A O 1
ATOM 4412 N N . ALA A 1 555 ? -19.413 29.442 49.239 1.00 84.06 555 ALA A N 1
ATOM 4413 C CA . ALA A 1 555 ? -19.153 29.394 47.799 1.00 84.06 555 ALA A CA 1
ATOM 4414 C C . ALA A 1 555 ? -18.299 28.190 47.362 1.00 84.06 555 ALA A C 1
ATOM 4416 O O . ALA A 1 555 ? -18.142 27.961 46.166 1.00 84.06 555 ALA A O 1
ATOM 4417 N N . SER A 1 556 ? -17.738 27.423 48.300 1.00 85.00 556 SER A N 1
ATOM 4418 C CA . SER A 1 556 ? -16.797 26.327 48.007 1.00 85.00 556 SER A CA 1
ATOM 4419 C C . SER A 1 556 ? -17.370 25.271 47.051 1.00 85.00 556 SER A C 1
ATOM 4421 O O . SER A 1 556 ? -16.757 24.994 46.023 1.00 85.00 556 SER A O 1
ATOM 4423 N N . ALA A 1 557 ? -18.581 24.770 47.318 1.00 86.88 557 ALA A N 1
ATOM 4424 C CA . ALA A 1 557 ? -19.270 23.815 46.443 1.00 86.88 557 ALA A CA 1
ATOM 4425 C C . ALA A 1 557 ? -19.593 24.399 45.054 1.00 86.88 557 ALA A C 1
ATOM 4427 O O . ALA A 1 557 ? -19.562 23.691 44.053 1.00 86.88 557 ALA A O 1
ATOM 4428 N N . PHE A 1 558 ? -19.883 25.702 44.977 1.00 88.75 558 PHE A N 1
ATOM 4429 C CA . PHE A 1 558 ? -20.124 26.376 43.700 1.00 88.75 558 PHE A CA 1
ATOM 4430 C C . PHE A 1 558 ? -18.846 26.515 42.879 1.00 88.75 558 PHE A C 1
ATOM 4432 O O . PHE A 1 558 ? -18.877 26.332 41.670 1.00 88.75 558 PHE A O 1
ATOM 4439 N N . VAL A 1 559 ? -17.725 26.829 43.528 1.00 88.12 559 VAL A N 1
ATOM 4440 C CA . VAL A 1 559 ? -16.416 26.938 42.876 1.00 88.12 559 VAL A CA 1
ATOM 4441 C C . VAL A 1 559 ? -15.967 25.581 42.326 1.00 88.12 559 VAL A C 1
ATOM 4443 O O . VAL A 1 559 ? -15.474 25.524 41.205 1.00 88.12 559 VAL A O 1
ATOM 4446 N N . GLU A 1 560 ? -16.192 24.492 43.062 1.00 88.00 560 GLU A N 1
ATOM 4447 C CA . GLU A 1 560 ? -15.917 23.128 42.589 1.00 88.00 560 GLU A CA 1
ATOM 4448 C C . GLU A 1 560 ? -16.803 22.743 41.392 1.00 88.00 560 GLU A C 1
ATOM 4450 O O . GLU A 1 560 ? -16.295 22.308 40.359 1.00 88.00 560 GLU A O 1
ATOM 4455 N N . ALA A 1 561 ? -18.115 22.992 41.480 1.00 87.88 561 ALA A N 1
ATOM 4456 C CA . ALA A 1 5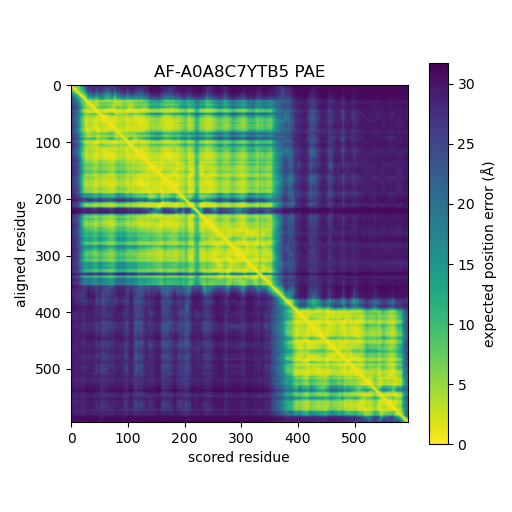61 ? -19.041 22.743 40.374 1.00 87.88 561 ALA A CA 1
ATOM 4457 C C . ALA A 1 561 ? -18.712 23.592 39.133 1.00 87.88 561 ALA A C 1
ATOM 4459 O O . ALA A 1 561 ? -18.757 23.095 38.012 1.00 87.88 561 ALA A O 1
ATOM 4460 N N . ALA A 1 562 ? -18.336 24.857 39.329 1.00 89.06 562 ALA A N 1
ATOM 4461 C CA . ALA A 1 562 ? -17.904 25.753 38.263 1.00 89.06 562 ALA A CA 1
ATOM 4462 C C . ALA A 1 562 ? -16.654 25.227 37.543 1.00 89.06 562 ALA A C 1
ATOM 4464 O O . ALA A 1 562 ? -16.603 25.269 36.318 1.00 89.06 562 ALA A O 1
ATOM 4465 N N . MET A 1 563 ? -15.672 24.692 38.278 1.00 87.38 563 MET A N 1
ATOM 4466 C CA . MET A 1 563 ? -14.498 24.062 37.666 1.00 87.38 563 MET A CA 1
ATOM 4467 C C . MET A 1 563 ? -14.867 22.802 36.877 1.00 87.38 563 MET A C 1
ATOM 4469 O O . MET A 1 563 ? -14.360 22.619 35.774 1.00 87.38 563 MET A O 1
ATOM 4473 N N . SER A 1 564 ? -15.770 21.968 37.405 1.00 86.00 564 SER A N 1
ATOM 4474 C CA . SER A 1 564 ? -16.219 20.744 36.727 1.00 86.00 564 SER A CA 1
ATOM 4475 C C . SER A 1 564 ? -17.027 21.014 35.454 1.00 86.00 564 SER A C 1
ATOM 4477 O O . SER A 1 564 ? -16.973 20.204 34.540 1.00 86.00 564 SER A O 1
ATOM 4479 N N . LEU A 1 565 ? -17.770 22.124 35.396 1.00 87.62 565 LEU A N 1
ATOM 4480 C CA . LEU A 1 565 ? -18.611 22.518 34.253 1.00 87.62 565 LEU A CA 1
ATOM 4481 C C . LEU A 1 565 ? -17.918 23.511 33.307 1.00 87.62 565 LEU A C 1
ATOM 4483 O O . LEU A 1 565 ? -18.555 24.109 32.431 1.00 87.62 565 LEU A O 1
ATOM 4487 N N . ARG A 1 566 ? -16.613 23.738 33.490 1.00 89.31 566 ARG A N 1
ATOM 4488 C CA . ARG A 1 566 ? -15.832 24.611 32.614 1.00 89.31 566 ARG A CA 1
ATOM 4489 C C . ARG A 1 566 ? -15.919 24.084 31.180 1.00 89.31 566 ARG A C 1
ATOM 4491 O O . ARG A 1 566 ? -15.806 22.886 30.947 1.00 89.31 566 ARG A O 1
ATOM 4498 N N . GLY A 1 567 ? -16.131 24.985 30.224 1.00 87.44 567 GLY A N 1
ATOM 4499 C CA . GLY A 1 567 ? -16.334 24.622 28.817 1.00 87.44 567 GLY A CA 1
ATOM 4500 C C . GLY A 1 567 ? -17.787 24.330 28.431 1.00 87.44 567 GLY A C 1
ATOM 4501 O O . GLY A 1 567 ? -18.110 24.405 27.251 1.00 87.44 567 GLY A O 1
ATOM 4502 N N . GLU A 1 568 ? -18.681 24.092 29.393 1.00 86.56 5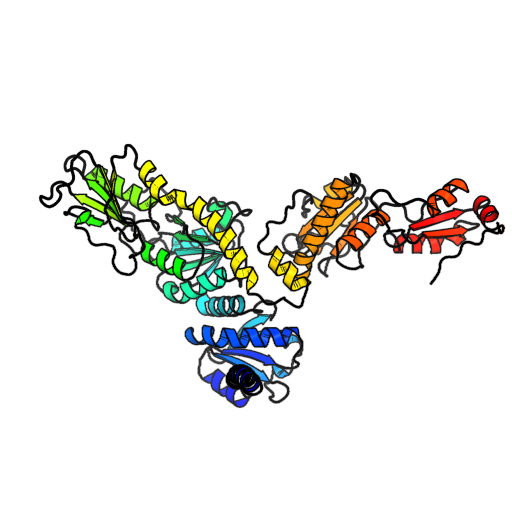68 GLU A N 1
ATOM 4503 C CA . GLU A 1 568 ? -20.113 23.877 29.133 1.00 86.56 568 GLU A CA 1
ATOM 4504 C C . GLU A 1 568 ? -20.951 25.103 29.504 1.00 86.56 568 GLU A C 1
ATOM 4506 O O . GLU A 1 568 ? -21.804 25.552 28.734 1.00 86.56 568 GLU A O 1
ATOM 4511 N N . VAL A 1 569 ? -20.673 25.673 30.681 1.00 86.88 569 VAL A N 1
ATOM 4512 C CA . VAL A 1 569 ? -21.431 26.783 31.269 1.00 86.88 569 VAL A CA 1
ATOM 4513 C C . VAL A 1 569 ? -20.475 27.884 31.709 1.00 86.88 569 VAL A C 1
ATOM 4515 O O . VAL A 1 569 ? -19.444 27.635 32.336 1.00 86.88 569 VAL A O 1
ATOM 4518 N N . LEU A 1 570 ? -20.833 29.140 31.440 1.00 88.75 570 LEU A N 1
ATOM 4519 C CA . LEU A 1 570 ? -20.105 30.276 31.994 1.00 88.75 570 LEU A CA 1
ATOM 4520 C C . LEU A 1 570 ? -20.587 30.544 33.415 1.00 88.75 570 LEU A C 1
ATOM 4522 O O . LEU A 1 570 ? -21.713 30.982 33.650 1.00 88.75 570 LEU A O 1
ATOM 4526 N N . SER A 1 571 ? -19.706 30.314 34.376 1.00 90.62 571 SER A N 1
ATOM 4527 C CA . SER A 1 571 ? -19.966 30.579 35.788 1.00 90.62 571 SER A CA 1
ATOM 4528 C C . SER A 1 571 ? -19.340 31.903 36.234 1.00 90.62 571 SER A C 1
ATOM 4530 O O . SER A 1 571 ? -18.147 32.123 36.031 1.00 90.62 571 SER A O 1
ATOM 4532 N N . GLY A 1 572 ? -20.125 32.765 36.873 1.00 90.88 572 GLY A N 1
ATOM 4533 C CA . GLY A 1 572 ? -19.670 33.983 37.541 1.00 90.88 572 GLY A CA 1
ATOM 4534 C C . GLY A 1 572 ? -19.865 33.874 39.051 1.00 90.88 572 GLY A C 1
ATOM 4535 O O . GLY A 1 572 ? -20.815 33.243 39.510 1.00 90.88 572 GLY A O 1
ATOM 4536 N N . LEU A 1 573 ? -18.987 34.490 39.835 1.00 91.12 573 LEU A N 1
ATOM 4537 C CA . LEU A 1 573 ? -19.040 34.500 41.294 1.00 91.12 573 LEU A CA 1
ATOM 4538 C C . LEU A 1 573 ? -18.996 35.938 41.806 1.00 91.12 573 LEU A C 1
ATOM 4540 O O . LEU A 1 573 ? -18.000 36.631 41.607 1.00 91.12 573 LEU A O 1
ATOM 4544 N N . LEU A 1 574 ? -20.048 36.354 42.508 1.00 88.50 574 LEU A N 1
ATOM 4545 C CA . LEU A 1 574 ? -20.128 37.640 43.198 1.00 88.50 574 LEU A CA 1
ATOM 4546 C C . LEU A 1 574 ? -20.318 37.399 44.699 1.00 88.50 574 LEU A C 1
ATOM 4548 O O . LEU A 1 574 ? -21.207 36.653 45.123 1.00 88.50 574 LEU A O 1
ATOM 4552 N N . MET A 1 575 ? -19.482 38.058 45.497 1.00 85.44 575 MET A N 1
ATOM 4553 C CA . MET A 1 575 ? -19.401 37.859 46.945 1.00 85.44 575 MET A CA 1
ATOM 4554 C C . MET A 1 575 ? -19.816 39.111 47.728 1.00 85.44 575 MET A C 1
ATOM 4556 O O . MET A 1 575 ? -19.838 40.220 47.192 1.00 85.44 575 MET A O 1
ATOM 4560 N N . ASP A 1 576 ? -20.091 38.928 49.020 1.00 82.44 576 ASP A N 1
ATOM 4561 C CA . ASP A 1 576 ? -20.209 39.976 50.042 1.00 82.44 576 ASP A CA 1
ATOM 4562 C C . ASP A 1 576 ? -21.316 41.026 49.771 1.00 82.44 576 ASP A C 1
ATOM 4564 O O . ASP A 1 576 ? -22.399 40.728 49.262 1.00 82.44 576 ASP A O 1
ATOM 4568 N N . GLY A 1 577 ? -21.082 42.284 50.165 1.00 72.50 577 GLY A N 1
ATOM 4569 C CA . GLY A 1 577 ? -22.047 43.385 50.063 1.00 72.50 577 GLY A CA 1
ATOM 4570 C C . GLY A 1 577 ? -22.608 43.653 48.652 1.00 72.50 577 GLY A C 1
ATOM 4571 O O . GLY A 1 577 ? -23.787 44.003 48.545 1.00 72.50 577 GLY A O 1
ATOM 4572 N N . PRO A 1 578 ? -21.828 43.508 47.563 1.00 75.62 578 PRO A N 1
ATOM 4573 C CA . PRO A 1 578 ? -22.348 43.536 46.194 1.00 75.62 578 PRO A CA 1
ATOM 4574 C C . PRO A 1 578 ? -23.407 42.458 45.905 1.00 75.62 578 PRO A C 1
ATOM 4576 O O . PRO A 1 578 ? -24.437 42.775 45.305 1.00 75.62 578 PRO A O 1
ATOM 4579 N N . ALA A 1 579 ? -23.223 41.226 46.394 1.00 75.94 579 ALA A N 1
ATOM 4580 C CA . ALA A 1 579 ? -24.192 40.141 46.213 1.00 75.94 579 ALA A CA 1
ATOM 4581 C C . ALA A 1 579 ? -25.535 40.437 46.907 1.00 75.94 579 ALA A C 1
ATOM 4583 O O . ALA A 1 579 ? -26.607 40.196 46.347 1.00 75.94 579 ALA A O 1
ATOM 4584 N N . GLU A 1 580 ? -25.503 41.059 48.090 1.00 70.19 580 GLU A N 1
ATOM 4585 C CA . GLU A 1 580 ? -26.722 41.455 48.812 1.00 70.19 580 GLU A CA 1
ATOM 4586 C C . GLU A 1 580 ? -27.515 42.566 48.111 1.00 70.19 580 GLU A C 1
ATOM 4588 O O . GLU A 1 580 ? -28.745 42.623 48.213 1.00 70.19 580 GLU A O 1
ATOM 4593 N N . LYS A 1 581 ? -26.828 43.460 47.391 1.00 69.88 581 LYS A N 1
ATOM 4594 C CA . LYS A 1 581 ? -27.475 44.517 46.600 1.00 69.88 581 LYS A CA 1
ATOM 4595 C C . LYS A 1 581 ? -28.161 43.956 45.356 1.00 69.88 581 LYS A C 1
ATOM 4597 O O . LYS A 1 581 ? -29.215 44.476 44.991 1.00 69.88 581 LYS A O 1
ATOM 4602 N N . TRP A 1 582 ? -27.613 42.894 44.763 1.00 68.50 582 TRP A N 1
ATOM 4603 C CA . TRP A 1 582 ? -28.212 42.195 43.623 1.00 68.50 582 TRP A CA 1
ATOM 4604 C C . TRP A 1 582 ? -29.485 41.419 44.011 1.00 68.50 582 TRP A C 1
ATOM 4606 O O . TRP A 1 582 ? -30.440 41.378 43.241 1.00 68.50 582 TRP A O 1
ATOM 4616 N N . TYR A 1 583 ? -29.549 40.876 45.235 1.00 61.03 583 TYR A N 1
ATOM 4617 C CA . TYR A 1 583 ? -30.717 40.149 45.763 1.00 61.03 583 TYR A CA 1
ATOM 4618 C C . TYR A 1 583 ? -31.965 41.029 45.979 1.00 61.03 583 TYR A C 1
ATOM 4620 O O . TYR A 1 583 ? -33.079 40.519 46.112 1.00 61.03 583 TYR A O 1
ATOM 4628 N N . ARG A 1 584 ? -31.831 42.364 46.027 1.00 53.22 584 ARG A N 1
ATOM 4629 C CA . ARG A 1 584 ? -33.005 43.238 46.176 1.00 53.22 584 ARG A CA 1
ATOM 4630 C C . ARG A 1 584 ? -33.814 43.238 44.873 1.00 53.22 584 ARG A C 1
ATOM 4632 O O . ARG A 1 584 ? -33.256 43.591 43.837 1.00 53.22 584 ARG A O 1
ATOM 4639 N N . PRO A 1 585 ? -35.121 42.909 44.901 1.00 40.50 585 PRO A N 1
ATOM 4640 C CA . PRO A 1 585 ? -35.903 42.713 43.689 1.00 40.50 585 PRO A CA 1
ATOM 4641 C C . PRO A 1 585 ? -36.028 44.033 42.923 1.00 40.50 585 PRO A C 1
ATOM 4643 O O . PRO A 1 585 ? -36.837 44.897 43.261 1.00 40.50 585 PRO A O 1
ATOM 4646 N N . LYS A 1 586 ? -35.233 44.191 41.862 1.00 39.97 586 LYS A N 1
ATOM 4647 C CA . LYS A 1 586 ? -35.575 45.084 40.758 1.00 39.97 586 LYS A CA 1
ATOM 4648 C C . LYS A 1 586 ? -36.557 44.316 39.880 1.00 39.97 586 LYS A C 1
ATOM 4650 O O . LYS A 1 586 ? -36.166 43.397 39.172 1.00 39.97 586 LYS A O 1
ATOM 4655 N N . PHE A 1 587 ? -37.837 44.668 39.973 1.00 33.06 587 PHE A N 1
ATOM 4656 C CA . PHE A 1 587 ? -38.867 44.236 39.031 1.00 33.06 587 PHE A CA 1
ATOM 4657 C C . PHE A 1 587 ? -38.416 44.550 37.597 1.00 33.06 587 PHE A C 1
ATOM 4659 O O . PHE A 1 587 ? -38.491 45.700 37.179 1.00 33.06 587 PHE A O 1
ATOM 4666 N N . TYR A 1 588 ? -37.980 43.537 36.852 1.00 31.47 588 TYR A N 1
ATOM 4667 C CA . TYR A 1 588 ? -37.971 43.555 35.393 1.00 31.47 588 TYR A CA 1
ATOM 4668 C C . TYR A 1 588 ? -38.410 42.178 34.899 1.00 31.47 588 TYR A C 1
ATOM 4670 O O . TYR A 1 588 ? -37.699 41.187 35.022 1.00 31.47 588 TYR A O 1
ATOM 4678 N N . ILE A 1 589 ? -39.640 42.139 34.391 1.00 33.41 589 ILE A N 1
ATOM 4679 C CA . ILE A 1 589 ? -40.201 41.028 33.628 1.00 33.41 589 ILE A CA 1
ATOM 4680 C C . ILE A 1 589 ? -39.463 41.006 32.289 1.00 33.41 589 ILE A C 1
ATOM 4682 O O . ILE A 1 589 ? -39.552 41.980 31.546 1.00 33.41 589 ILE A O 1
ATOM 4686 N N . PHE A 1 590 ? -38.790 39.906 31.959 1.00 26.55 590 PHE A N 1
ATOM 4687 C CA . PHE A 1 590 ? -38.512 39.558 30.569 1.00 26.55 590 PHE A CA 1
ATOM 4688 C C . PHE A 1 590 ? -38.863 38.089 30.339 1.00 26.55 590 PHE A C 1
ATOM 4690 O O . PHE A 1 590 ? -38.299 37.190 30.955 1.00 26.55 590 PHE A O 1
ATOM 4697 N N . ASN A 1 591 ? -39.862 37.895 29.476 1.00 33.78 591 ASN A N 1
ATOM 4698 C CA . ASN A 1 591 ? -40.263 36.618 28.903 1.00 33.78 591 ASN A CA 1
ATOM 4699 C C . ASN A 1 591 ? -39.093 35.998 28.133 1.00 33.78 591 ASN A C 1
ATOM 4701 O O . ASN A 1 591 ? -38.527 36.657 27.262 1.00 33.78 591 ASN A O 1
ATOM 4705 N N . ALA A 1 592 ? -38.843 34.713 28.353 1.00 26.52 592 ALA A N 1
ATOM 4706 C CA . ALA A 1 592 ? -38.309 33.827 27.330 1.00 26.52 592 ALA A CA 1
ATOM 4707 C C . ALA A 1 592 ? -39.151 32.549 27.363 1.00 26.52 592 ALA A C 1
ATOM 4709 O O . ALA A 1 592 ? -39.397 31.982 28.428 1.00 26.52 592 ALA A O 1
ATOM 4710 N N . ALA A 1 593 ? -39.709 32.225 26.201 1.00 30.22 593 ALA A N 1
ATOM 4711 C CA . ALA A 1 593 ? -40.602 31.108 25.968 1.00 30.22 593 ALA A CA 1
ATOM 4712 C C . ALA A 1 593 ? -39.848 29.770 26.021 1.00 30.22 593 ALA A C 1
ATOM 4714 O O . ALA A 1 593 ? -38.639 29.740 25.804 1.00 30.22 593 ALA A O 1
ATOM 4715 N N . LEU A 1 594 ? -40.624 28.727 26.335 1.00 33.34 594 LEU A N 1
ATOM 4716 C CA . LEU A 1 594 ? -40.302 27.297 26.301 1.00 33.34 594 LEU A CA 1
ATOM 4717 C C . LEU A 1 594 ? -39.549 26.852 25.047 1.00 33.34 594 LEU A C 1
ATOM 4719 O O . LEU A 1 594 ? -39.931 27.328 23.952 1.00 33.34 594 LEU A O 1
#